Protein AF-0000000078657684 (afdb_homodimer)

Foldseek 3Di:
DDFAAPDDAPDPVLVLVQALFAEQLLLLQLLDADDDDVRGDPSLVVVLVQSLVCVVVVDHDCPPPDDPVNVVFVVVLVVQVVVCCVVVVWDWGATRWFDALRYIYGFRTDTPPAETEDEGEDDPVVVVVCVVVLDDDPSCVSSQLVVCLRSVHFKYWYWYDDPPDDIRTDMDGHDPVSSVVSSVSSVVSVVVSVVVSCVVVVNPD/DDFAAPDDAPDPVLVLVQALFAEQLLLLQLLDADDDVVRGHPSLVVVLVQSLVCVVPVDHPDPDDDDPVNVVWVVVLVVQVVVCCVVVVWDWGATRWFDALRHIYGFRTDTPPAETEDEGEDDPVVVVVCVVVLDDDPSCVSSQLVVCLRSVHFKYWYWYDDPPDDIRTDMDGHDPVSNVVSSVSSVVSVVVSVVVSCVVVVNPD

Structure (mmCIF, N/CA/C/O backbone):
data_AF-0000000078657684-model_v1
#
loop_
_entity.id
_entity.type
_entity.pdbx_description
1 polymer Exonuclease
#
loop_
_atom_site.group_PDB
_atom_site.id
_atom_site.type_symbol
_atom_site.label_atom_id
_atom_site.label_alt_id
_atom_site.label_comp_id
_atom_site.label_asym_id
_atom_site.label_entity_id
_atom_site.label_seq_id
_atom_site.pdbx_PDB_ins_code
_atom_site.Cartn_x
_atom_site.Cartn_y
_atom_site.Cartn_z
_atom_site.occupancy
_atom_site.B_iso_or_equiv
_atom_site.auth_seq_id
_atom_site.auth_comp_id
_atom_site.auth_asym_id
_atom_site.auth_atom_id
_atom_site.pdbx_PDB_model_num
ATOM 1 N N . MET A 1 1 ? 16.484 -24.578 -14.234 1 95.88 1 MET A N 1
ATOM 2 C CA . MET A 1 1 ? 15.266 -24.828 -13.461 1 95.88 1 MET A CA 1
ATOM 3 C C . MET A 1 1 ? 15.594 -25.516 -12.141 1 95.88 1 MET A C 1
ATOM 5 O O . MET A 1 1 ? 16.375 -26.469 -12.117 1 95.88 1 MET A O 1
ATOM 9 N N . GLN A 1 2 ? 15.094 -24.953 -10.969 1 97 2 GLN A N 1
ATOM 10 C CA . GLN A 1 2 ? 15.281 -25.531 -9.641 1 97 2 GLN A CA 1
ATOM 11 C C . GLN A 1 2 ? 13.945 -25.891 -9 1 97 2 GLN A C 1
ATOM 13 O O . GLN A 1 2 ? 13.047 -25.047 -8.922 1 97 2 GLN A O 1
ATOM 18 N N . ILE A 1 3 ? 13.852 -27.172 -8.602 1 97.25 3 ILE A N 1
ATOM 19 C CA . ILE A 1 3 ? 12.664 -27.609 -7.859 1 97.25 3 ILE A CA 1
ATOM 20 C C . ILE A 1 3 ? 13.031 -27.828 -6.395 1 97.25 3 ILE A C 1
ATOM 22 O O . ILE A 1 3 ? 13.797 -28.75 -6.07 1 97.25 3 ILE A O 1
ATOM 26 N N . ILE A 1 4 ? 12.492 -27.078 -5.578 1 97.5 4 ILE A N 1
ATOM 27 C CA . ILE A 1 4 ? 12.812 -27.156 -4.156 1 97.5 4 ILE A CA 1
ATOM 28 C C . ILE A 1 4 ? 11.742 -27.984 -3.439 1 97.5 4 ILE A C 1
ATOM 30 O O . ILE A 1 4 ? 10.586 -27.578 -3.35 1 97.5 4 ILE A O 1
ATOM 34 N N . THR A 1 5 ? 12.172 -29.125 -2.881 1 95.25 5 THR A N 1
ATOM 35 C CA . THR A 1 5 ? 11.211 -30.062 -2.336 1 95.25 5 THR A CA 1
ATOM 36 C C . THR A 1 5 ? 11.32 -30.141 -0.816 1 95.25 5 THR A C 1
ATOM 38 O O . THR A 1 5 ? 10.438 -30.672 -0.149 1 95.25 5 THR A O 1
ATOM 41 N N . ASP A 1 6 ? 12.328 -29.625 -0.26 1 95.38 6 ASP A N 1
ATOM 42 C CA . ASP A 1 6 ? 12.586 -29.781 1.169 1 95.38 6 ASP A CA 1
ATOM 43 C C . ASP A 1 6 ? 12.047 -28.594 1.959 1 95.38 6 ASP A C 1
ATOM 45 O O . ASP A 1 6 ? 12.336 -28.453 3.148 1 95.38 6 ASP A O 1
ATOM 49 N N . ILE A 1 7 ? 11.383 -27.75 1.347 1 96.06 7 ILE A N 1
ATOM 50 C CA . ILE A 1 7 ? 10.781 -26.594 1.978 1 96.06 7 ILE A CA 1
ATOM 51 C C . ILE A 1 7 ? 9.258 -26.641 1.826 1 96.06 7 ILE A C 1
ATOM 53 O O . ILE A 1 7 ? 8.75 -26.906 0.734 1 96.06 7 ILE A O 1
ATOM 57 N N . THR A 1 8 ? 8.602 -26.422 2.967 1 95.25 8 THR A N 1
ATOM 58 C CA . THR A 1 8 ? 7.148 -26.469 2.971 1 95.25 8 THR A CA 1
ATOM 59 C C . THR A 1 8 ? 6.566 -25.094 2.662 1 95.25 8 THR A C 1
ATOM 61 O O . THR A 1 8 ? 7.039 -24.078 3.188 1 95.25 8 THR A O 1
ATOM 64 N N . GLN A 1 9 ? 5.566 -25.062 1.78 1 94.56 9 GLN A N 1
ATOM 65 C CA . GLN A 1 9 ? 4.914 -23.797 1.472 1 94.56 9 GLN A CA 1
ATOM 66 C C . GLN A 1 9 ? 4.312 -23.172 2.725 1 94.56 9 GLN A C 1
ATOM 68 O O . GLN A 1 9 ? 3.713 -23.859 3.549 1 94.56 9 GLN A O 1
ATOM 73 N N . GLY A 1 10 ? 4.457 -21.875 2.83 1 91.06 10 GLY A N 1
ATOM 74 C CA . GLY A 1 10 ? 3.93 -21.156 3.977 1 91.06 10 GLY A CA 1
ATOM 75 C C . GLY A 1 10 ? 4.969 -20.906 5.055 1 91.06 10 GLY A C 1
ATOM 76 O O . GLY A 1 10 ? 4.75 -20.094 5.957 1 91.06 10 GLY A O 1
ATOM 77 N N . THR A 1 11 ? 6.082 -21.578 5.016 1 93.44 11 THR A N 1
ATOM 78 C CA . THR A 1 11 ? 7.148 -21.391 5.996 1 93.44 11 THR A CA 1
ATOM 79 C C . THR A 1 11 ? 7.953 -20.125 5.68 1 93.44 11 THR A C 1
ATOM 81 O O . THR A 1 11 ? 7.891 -19.609 4.562 1 93.44 11 THR A O 1
ATOM 84 N N . PRO A 1 12 ? 8.688 -19.641 6.664 1 92.56 12 PRO A N 1
ATOM 85 C CA . PRO A 1 12 ? 9.555 -18.484 6.41 1 92.56 12 PRO A CA 1
ATOM 86 C C . PRO A 1 12 ? 10.578 -18.75 5.309 1 92.56 12 PRO A C 1
ATOM 88 O O . PRO A 1 12 ? 10.898 -17.844 4.531 1 92.56 12 PRO A O 1
ATOM 91 N N . GLU A 1 13 ? 11.117 -20 5.285 1 95.56 13 GLU A N 1
ATOM 92 C CA . GLU A 1 13 ? 12.086 -20.359 4.246 1 95.56 13 GLU A CA 1
ATOM 93 C C . GLU A 1 13 ? 11.461 -20.25 2.857 1 95.56 13 GLU A C 1
ATOM 95 O O . GLU A 1 13 ? 12.109 -19.812 1.909 1 95.56 13 GLU A O 1
ATOM 100 N N . TRP A 1 14 ? 10.227 -20.641 2.746 1 96.38 14 TRP A N 1
ATOM 101 C CA . TRP A 1 14 ? 9.5 -20.562 1.486 1 96.38 14 TRP A CA 1
ATOM 102 C C . TRP A 1 14 ? 9.266 -19.125 1.077 1 96.38 14 TRP A C 1
ATOM 104 O O . TRP A 1 14 ? 9.469 -18.75 -0.083 1 96.38 14 TRP A O 1
ATOM 114 N N . LEU A 1 15 ? 8.891 -18.375 2.043 1 94.44 15 LEU A N 1
ATOM 115 C CA . LEU A 1 15 ? 8.648 -16.953 1.792 1 94.44 15 LEU A CA 1
ATOM 116 C C . LEU A 1 15 ? 9.93 -16.266 1.327 1 94.44 15 LEU A C 1
ATOM 118 O O . LEU A 1 15 ? 9.883 -15.398 0.453 1 94.44 15 LEU A O 1
ATOM 122 N N . ALA A 1 16 ? 11.008 -16.656 1.875 1 95 16 ALA A N 1
ATOM 123 C CA . ALA A 1 16 ? 12.297 -16.078 1.524 1 95 16 ALA A CA 1
ATOM 124 C C . ALA A 1 16 ? 12.656 -16.375 0.072 1 95 16 ALA A C 1
ATOM 126 O O . ALA A 1 16 ? 13.25 -15.531 -0.611 1 95 16 ALA A O 1
ATOM 127 N N . LEU A 1 17 ? 12.297 -17.5 -0.417 1 96.38 17 LEU A N 1
ATOM 128 C CA . LEU A 1 17 ? 12.594 -17.906 -1.785 1 96.38 17 LEU A CA 1
ATOM 129 C C . LEU A 1 17 ? 11.789 -17.078 -2.787 1 96.38 17 LEU A C 1
ATOM 131 O O . LEU A 1 17 ? 12.172 -16.969 -3.953 1 96.38 17 LEU A O 1
ATOM 135 N N . ARG A 1 18 ? 10.734 -16.531 -2.299 1 96.94 18 ARG A N 1
ATOM 136 C CA . ARG A 1 18 ? 9.805 -15.797 -3.156 1 96.94 18 ARG A CA 1
ATOM 137 C C . ARG A 1 18 ? 10.094 -14.297 -3.111 1 96.94 18 ARG A C 1
ATOM 139 O O . ARG A 1 18 ? 9.539 -13.531 -3.902 1 96.94 18 ARG A O 1
ATOM 146 N N . LEU A 1 19 ? 10.93 -13.898 -2.268 1 96.19 19 LEU A N 1
ATOM 147 C CA . LEU A 1 19 ? 11.164 -12.492 -1.973 1 96.19 19 LEU A CA 1
ATOM 148 C C . LEU A 1 19 ? 11.766 -11.781 -3.178 1 96.19 19 LEU A C 1
ATOM 150 O O . LEU A 1 19 ? 12.805 -12.195 -3.701 1 96.19 19 LEU A O 1
ATOM 154 N N . GLY A 1 20 ? 11.055 -10.719 -3.654 1 97.38 20 GLY A N 1
ATOM 155 C CA . GLY A 1 20 ? 11.625 -9.812 -4.641 1 97.38 20 GLY A CA 1
ATOM 156 C C . GLY A 1 20 ? 11.57 -10.359 -6.055 1 97.38 20 GLY A C 1
ATOM 157 O O . GLY A 1 20 ? 12.148 -9.773 -6.973 1 97.38 20 GLY A O 1
ATOM 158 N N . ILE A 1 21 ? 10.93 -11.523 -6.191 1 98.31 21 ILE A N 1
ATOM 159 C CA . ILE A 1 21 ? 10.828 -12.07 -7.539 1 98.31 21 ILE A CA 1
ATOM 160 C C . ILE A 1 21 ? 9.359 -12.234 -7.918 1 98.31 21 ILE A C 1
ATOM 162 O O . ILE A 1 21 ? 8.5 -12.398 -7.047 1 98.31 21 ILE A O 1
ATOM 166 N N . VAL A 1 22 ? 9.117 -12.18 -9.203 1 98.69 22 VAL A N 1
ATOM 167 C CA . VAL A 1 22 ? 7.77 -12.406 -9.703 1 98.69 22 VAL A CA 1
ATOM 168 C C . VAL A 1 22 ? 7.359 -13.859 -9.445 1 98.69 22 VAL A C 1
ATOM 170 O O . VAL A 1 22 ? 8.156 -14.781 -9.648 1 98.69 22 VAL A O 1
ATOM 173 N N . THR A 1 23 ? 6.184 -14.047 -8.953 1 98.56 23 THR A N 1
ATOM 174 C CA . THR A 1 23 ? 5.629 -15.383 -8.805 1 98.56 23 THR A CA 1
ATOM 175 C C . THR A 1 23 ? 4.418 -15.578 -9.711 1 98.56 23 THR A C 1
ATOM 177 O O . THR A 1 23 ? 3.744 -14.602 -10.07 1 98.56 23 THR A O 1
ATOM 180 N N . CYS A 1 24 ? 4.125 -16.797 -10.023 1 98.69 24 CYS A N 1
ATOM 181 C CA . CYS A 1 24 ? 3.084 -17.094 -11 1 98.69 24 CYS A CA 1
ATOM 182 C C . CYS A 1 24 ? 1.723 -16.625 -10.508 1 98.69 24 CYS A C 1
ATOM 184 O O . CYS A 1 24 ? 0.868 -16.234 -11.305 1 98.69 24 CYS A O 1
ATOM 186 N N . SER A 1 25 ? 1.506 -16.656 -9.18 1 97.69 25 SER A N 1
ATOM 187 C CA . SER A 1 25 ? 0.224 -16.234 -8.617 1 97.69 25 SER A CA 1
ATOM 188 C C . SER A 1 25 ? -0.059 -14.773 -8.922 1 97.69 25 SER A C 1
ATOM 190 O O . SER A 1 25 ? -1.199 -14.32 -8.805 1 97.69 25 SER A O 1
ATOM 192 N N . GLU A 1 26 ? 0.969 -14 -9.383 1 97.88 26 GLU A N 1
ATOM 193 C CA . GLU A 1 26 ? 0.803 -12.57 -9.617 1 97.88 26 GLU A CA 1
ATOM 194 C C . GLU A 1 26 ? 0.85 -12.242 -11.109 1 97.88 26 GLU A C 1
ATOM 196 O O . GLU A 1 26 ? 0.815 -11.078 -11.5 1 97.88 26 GLU A O 1
ATOM 201 N N . LEU A 1 27 ? 0.908 -13.227 -11.953 1 98.69 27 LEU A N 1
ATOM 202 C CA . LEU A 1 27 ? 1.103 -12.992 -13.375 1 98.69 27 LEU A CA 1
ATOM 203 C C . LEU A 1 27 ? -0.128 -12.328 -13.992 1 98.69 27 LEU A C 1
ATOM 205 O O . LEU A 1 27 ? -0.022 -11.625 -15 1 98.69 27 LEU A O 1
ATOM 209 N N . ALA A 1 28 ? -1.322 -12.547 -13.367 1 98 28 ALA A N 1
ATOM 210 C CA . ALA A 1 28 ? -2.545 -11.969 -13.914 1 98 28 ALA A CA 1
ATOM 211 C C . ALA A 1 28 ? -2.422 -10.453 -14.047 1 98 28 ALA A C 1
ATOM 213 O O . ALA A 1 28 ? -2.826 -9.875 -15.055 1 98 28 ALA A O 1
ATOM 214 N N . CYS A 1 29 ? -1.806 -9.773 -13.117 1 97 29 CYS A N 1
ATOM 215 C CA . CYS A 1 29 ? -1.732 -8.32 -13.156 1 97 29 CYS A CA 1
ATOM 216 C C . CYS A 1 29 ? -0.737 -7.848 -14.203 1 97 29 CYS A C 1
ATOM 218 O O . CYS A 1 29 ? -0.841 -6.727 -14.711 1 97 29 CYS A O 1
ATOM 220 N N . LEU A 1 30 ? 0.219 -8.688 -14.602 1 97.94 30 LEU A N 1
ATOM 221 C CA . LEU A 1 30 ? 1.174 -8.328 -15.648 1 97.94 30 LEU A CA 1
ATOM 222 C C . LEU A 1 30 ? 0.538 -8.445 -17.031 1 97.94 30 LEU A C 1
ATOM 224 O O . LEU A 1 30 ? 1.044 -7.883 -18 1 97.94 30 LEU A O 1
ATOM 228 N N . MET A 1 31 ? -0.541 -9.188 -17.047 1 97.06 31 MET A N 1
ATOM 229 C CA . MET A 1 31 ? -1.145 -9.477 -18.344 1 97.06 31 MET A CA 1
ATOM 230 C C . MET A 1 31 ? -2.219 -8.445 -18.688 1 97.06 31 MET A C 1
ATOM 232 O O . MET A 1 31 ? -2.697 -8.398 -19.828 1 97.06 31 MET A O 1
ATOM 236 N N . VAL A 1 32 ? -2.564 -7.664 -17.766 1 95.38 32 VAL A N 1
ATOM 237 C CA . VAL A 1 32 ? -3.578 -6.641 -18 1 95.38 32 VAL A CA 1
ATOM 238 C C . VAL A 1 32 ? -2.969 -5.48 -18.781 1 95.38 32 VAL A C 1
ATOM 240 O O . VAL A 1 32 ? -1.9 -4.977 -18.438 1 95.38 32 VAL A O 1
ATOM 243 N N . ASN A 1 33 ? -3.672 -5.141 -19.875 1 93.94 33 ASN A N 1
ATOM 244 C CA . ASN A 1 33 ? -3.232 -3.975 -20.641 1 93.94 33 ASN A CA 1
ATOM 245 C C . ASN A 1 33 ? -3.729 -2.676 -20 1 93.94 33 ASN A C 1
ATOM 247 O O . ASN A 1 33 ? -4.91 -2.549 -19.688 1 93.94 33 ASN A O 1
ATOM 251 N N . GLY A 1 34 ? -2.807 -1.812 -19.797 1 93.81 34 GLY A N 1
ATOM 252 C CA . GLY A 1 34 ? -3.137 -0.513 -19.234 1 93.81 34 GLY A CA 1
ATOM 253 C C . GLY A 1 34 ? -2.49 0.642 -19.969 1 93.81 34 GLY A C 1
ATOM 254 O O . GLY A 1 34 ? -2.023 0.478 -21.094 1 93.81 34 GLY A O 1
ATOM 255 N N . LYS A 1 35 ? -2.604 1.796 -19.359 1 92.06 35 LYS A N 1
ATOM 256 C CA . LYS A 1 35 ? -2.117 3.02 -19.984 1 92.06 35 LYS A CA 1
ATOM 257 C C . LYS A 1 35 ? -0.724 3.381 -19.484 1 92.06 35 LYS A C 1
ATOM 259 O O . LYS A 1 35 ? -0.131 4.367 -19.938 1 92.06 35 LYS A O 1
ATOM 264 N N . GLY A 1 36 ? -0.135 2.59 -18.672 1 91.19 36 GLY A N 1
ATOM 265 C CA . GLY A 1 36 ? 1.169 2.891 -18.109 1 91.19 36 GLY A CA 1
ATOM 266 C C . GLY A 1 36 ? 2.32 2.506 -19.016 1 91.19 36 GLY A C 1
ATOM 267 O O . GLY A 1 36 ? 2.104 2.066 -20.156 1 91.19 36 GLY A O 1
ATOM 268 N N . GLU A 1 37 ? 3.521 2.781 -18.5 1 92.56 37 GLU A N 1
ATOM 269 C CA . GLU A 1 37 ? 4.742 2.441 -19.234 1 92.56 37 GLU A CA 1
ATOM 270 C C . GLU A 1 37 ? 4.691 1.006 -19.75 1 92.56 37 GLU A C 1
ATOM 272 O O . GLU A 1 37 ? 4.297 0.091 -19.016 1 92.56 37 GLU A O 1
ATOM 277 N N . ALA A 1 38 ? 5.023 0.808 -21.047 1 95.5 38 ALA A N 1
ATOM 278 C CA . ALA A 1 38 ? 5.078 -0.475 -21.75 1 95.5 38 ALA A CA 1
ATOM 279 C C . ALA A 1 38 ? 3.715 -1.158 -21.75 1 95.5 38 ALA A C 1
ATOM 281 O O . ALA A 1 38 ? 3.623 -2.375 -21.922 1 95.5 38 ALA A O 1
ATOM 282 N N . GLY A 1 39 ? 2.66 -0.412 -21.406 1 96.5 39 GLY A N 1
ATOM 283 C CA . GLY A 1 39 ? 1.296 -0.908 -21.5 1 96.5 39 GLY A CA 1
ATOM 284 C C . GLY A 1 39 ? 0.84 -1.619 -20.234 1 96.5 39 GLY A C 1
ATOM 285 O O . GLY A 1 39 ? -0.162 -2.338 -20.25 1 96.5 39 GLY A O 1
ATOM 286 N N . PHE A 1 40 ? 1.551 -1.495 -19.172 1 97.31 40 PHE A N 1
ATOM 287 C CA . PHE A 1 40 ? 1.166 -2.107 -17.906 1 97.31 40 PHE A CA 1
ATOM 288 C C . PHE A 1 40 ? 0.095 -1.278 -17.203 1 97.31 40 PHE A C 1
ATOM 290 O O . PHE A 1 40 ? 0.018 -0.063 -17.391 1 97.31 40 PHE A O 1
ATOM 297 N N . GLY A 1 41 ? -0.709 -1.996 -16.422 1 95.81 41 GLY A N 1
ATOM 298 C CA . GLY A 1 41 ? -1.724 -1.333 -15.617 1 95.81 41 GLY A CA 1
ATOM 299 C C . GLY A 1 41 ? -1.231 -0.951 -14.234 1 95.81 41 GLY A C 1
ATOM 300 O O . GLY A 1 41 ? -0.095 -1.255 -13.867 1 95.81 41 GLY A O 1
ATOM 301 N N . VAL A 1 42 ? -2.113 -0.316 -13.414 1 95.44 42 VAL A N 1
ATOM 302 C CA . VAL A 1 42 ? -1.787 0.22 -12.094 1 95.44 42 VAL A CA 1
ATOM 303 C C . VAL A 1 42 ? -1.385 -0.917 -11.164 1 95.44 42 VAL A C 1
ATOM 305 O O . VAL A 1 42 ? -0.456 -0.773 -10.359 1 95.44 42 VAL A O 1
ATOM 308 N N . GLU A 1 43 ? -1.999 -2.031 -11.266 1 96.69 43 GLU A N 1
ATOM 309 C CA . GLU A 1 43 ? -1.728 -3.156 -10.375 1 96.69 43 GLU A CA 1
ATOM 310 C C . GLU A 1 43 ? -0.33 -3.723 -10.609 1 96.69 43 GLU A C 1
ATOM 312 O O . GLU A 1 43 ? 0.335 -4.16 -9.672 1 96.69 43 GLU A O 1
ATOM 317 N N . ALA A 1 44 ? 0.062 -3.725 -11.82 1 97.94 44 ALA A N 1
ATOM 318 C CA . ALA A 1 44 ? 1.413 -4.184 -12.133 1 97.94 44 ALA A CA 1
ATOM 319 C C . ALA A 1 44 ? 2.461 -3.283 -11.484 1 97.94 44 ALA A C 1
ATOM 321 O O . ALA A 1 44 ? 3.461 -3.771 -10.953 1 97.94 44 ALA A O 1
ATOM 322 N N . PHE A 1 45 ? 2.242 -2.045 -11.516 1 97.31 45 PHE A N 1
ATOM 323 C CA . PHE A 1 45 ? 3.191 -1.122 -10.906 1 97.31 45 PHE A CA 1
ATOM 324 C C . PHE A 1 45 ? 3.168 -1.245 -9.391 1 97.31 45 PHE A C 1
ATOM 326 O O . PHE A 1 45 ? 4.211 -1.153 -8.734 1 97.31 45 PHE A O 1
ATOM 333 N N . THR A 1 46 ? 1.977 -1.356 -8.867 1 96.44 46 THR A N 1
ATOM 334 C CA . THR A 1 46 ? 1.885 -1.605 -7.434 1 96.44 46 THR A CA 1
ATOM 335 C C . THR A 1 46 ? 2.703 -2.834 -7.043 1 96.44 46 THR A C 1
ATOM 337 O O . THR A 1 46 ? 3.451 -2.803 -6.062 1 96.44 46 THR A O 1
ATOM 340 N N . TYR A 1 47 ? 2.547 -3.898 -7.797 1 97.31 47 TYR A N 1
ATOM 341 C CA . TYR A 1 47 ? 3.314 -5.117 -7.566 1 97.31 47 TYR A CA 1
ATOM 342 C C . TYR A 1 47 ? 4.809 -4.863 -7.73 1 97.31 47 TYR A C 1
ATOM 344 O O . TYR A 1 47 ? 5.617 -5.34 -6.93 1 97.31 47 TYR A O 1
ATOM 352 N N . MET A 1 48 ? 5.184 -4.078 -8.68 1 98.19 48 MET A N 1
ATOM 353 C CA . MET A 1 48 ? 6.578 -3.732 -8.945 1 98.19 48 MET A CA 1
ATOM 354 C C . MET A 1 48 ? 7.203 -3.031 -7.746 1 98.19 48 MET A C 1
ATOM 356 O O . MET A 1 48 ? 8.305 -3.387 -7.316 1 98.19 48 MET A O 1
ATOM 360 N N . HIS A 1 49 ? 6.5 -2.09 -7.254 1 97.62 49 HIS A N 1
ATOM 361 C CA . HIS A 1 49 ? 7.02 -1.34 -6.117 1 97.62 49 HIS A CA 1
ATOM 362 C C . HIS A 1 49 ? 7.121 -2.223 -4.875 1 97.62 49 HIS A C 1
ATOM 364 O O . HIS A 1 49 ? 8.031 -2.049 -4.059 1 97.62 49 HIS A O 1
ATOM 370 N N . THR A 1 50 ? 6.219 -3.102 -4.723 1 97.25 50 THR A N 1
ATOM 371 C CA . THR A 1 50 ? 6.301 -4.086 -3.65 1 97.25 50 THR A CA 1
ATOM 372 C C . THR A 1 50 ? 7.59 -4.895 -3.754 1 97.25 50 THR A C 1
ATOM 374 O O . THR A 1 50 ? 8.328 -5.023 -2.775 1 97.25 50 THR A O 1
ATOM 377 N N . LEU A 1 51 ? 7.855 -5.375 -4.922 1 98.12 51 LEU A N 1
ATOM 378 C CA . LEU A 1 51 ? 9.039 -6.195 -5.129 1 98.12 51 LEU A CA 1
ATOM 379 C C . LEU A 1 51 ? 10.312 -5.379 -4.914 1 98.12 51 LEU A C 1
ATOM 381 O O . LEU A 1 51 ? 11.281 -5.875 -4.336 1 98.12 51 LEU A O 1
ATOM 385 N N . ILE A 1 52 ? 10.328 -4.145 -5.367 1 97.88 52 ILE A N 1
ATOM 386 C CA . ILE A 1 52 ? 11.484 -3.277 -5.164 1 97.88 52 ILE A CA 1
ATOM 387 C C . ILE A 1 52 ? 11.727 -3.086 -3.672 1 97.88 52 ILE A C 1
ATOM 389 O O . ILE A 1 52 ? 12.859 -3.199 -3.203 1 97.88 52 ILE A O 1
ATOM 393 N N . GLY A 1 53 ? 10.648 -2.768 -2.973 1 96.62 53 GLY A N 1
ATOM 394 C CA . GLY A 1 53 ? 10.773 -2.656 -1.527 1 96.62 53 GLY A CA 1
ATOM 395 C C . GLY A 1 53 ? 11.344 -3.902 -0.88 1 96.62 53 GLY A C 1
ATOM 396 O O . GLY A 1 53 ? 12.211 -3.809 -0.005 1 96.62 53 GLY A O 1
ATOM 397 N N . GLU A 1 54 ? 10.906 -5.039 -1.299 1 96.69 54 GLU A N 1
ATOM 398 C CA . GLU A 1 54 ? 11.406 -6.309 -0.779 1 96.69 54 GLU A CA 1
ATOM 399 C C . GLU A 1 54 ? 12.891 -6.48 -1.078 1 96.69 54 GLU A C 1
ATOM 401 O O . GLU A 1 54 ? 13.656 -6.922 -0.218 1 96.69 54 GLU A O 1
ATOM 406 N N . ARG A 1 55 ? 13.227 -6.168 -2.297 1 97 55 ARG A N 1
ATOM 407 C CA . ARG A 1 55 ? 14.617 -6.332 -2.703 1 97 55 ARG A CA 1
ATOM 408 C C . ARG A 1 55 ? 15.539 -5.434 -1.879 1 97 55 ARG A C 1
ATOM 410 O O . ARG A 1 55 ? 16.625 -5.855 -1.469 1 97 55 ARG A O 1
ATOM 417 N N . ILE A 1 56 ? 15.109 -4.281 -1.612 1 96 56 ILE A N 1
ATOM 418 C CA . ILE A 1 56 ? 15.961 -3.299 -0.944 1 96 56 ILE A CA 1
ATOM 419 C C . ILE A 1 56 ? 16.016 -3.605 0.551 1 96 56 ILE A C 1
ATOM 421 O O . ILE A 1 56 ? 17.094 -3.537 1.16 1 96 56 ILE A O 1
ATOM 425 N N . THR A 1 57 ? 14.93 -3.979 1.157 1 94.88 57 THR A N 1
ATOM 426 C CA . THR A 1 57 ? 14.867 -4.152 2.605 1 94.88 57 THR A CA 1
ATOM 427 C C . THR A 1 57 ? 15.234 -5.582 2.994 1 94.88 57 THR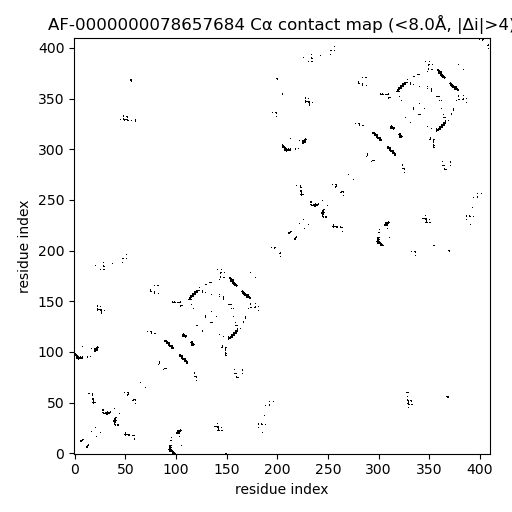 A C 1
ATOM 429 O O . THR A 1 57 ? 15.586 -5.848 4.145 1 94.88 57 THR A O 1
ATOM 432 N N . GLY A 1 58 ? 14.992 -6.5 2.07 1 93.81 58 GLY A N 1
ATOM 433 C CA . GLY A 1 58 ? 15.172 -7.91 2.377 1 93.81 58 GLY A CA 1
ATOM 434 C C . GLY A 1 58 ? 14.031 -8.492 3.199 1 93.81 58 GLY A C 1
ATOM 435 O O . GLY A 1 58 ? 14.188 -9.547 3.818 1 93.81 58 GLY A O 1
ATOM 436 N N . GLU A 1 59 ? 12.977 -7.723 3.252 1 90.75 59 GLU A N 1
ATOM 437 C CA . GLU A 1 59 ? 11.828 -8.156 4.051 1 90.75 59 GLU A CA 1
ATOM 438 C C . GLU A 1 59 ? 10.555 -8.203 3.213 1 90.75 59 GLU A C 1
ATOM 440 O O . GLU A 1 59 ? 10.336 -7.348 2.354 1 90.75 59 GLU A O 1
ATOM 445 N N . ALA A 1 60 ? 9.758 -9.172 3.582 1 86.94 60 ALA A N 1
ATOM 446 C CA . ALA A 1 60 ? 8.484 -9.312 2.871 1 86.94 60 ALA A CA 1
ATOM 447 C C . ALA A 1 60 ? 7.531 -8.18 3.23 1 86.94 60 ALA A C 1
ATOM 449 O O . ALA A 1 60 ? 7.504 -7.719 4.375 1 86.94 60 ALA A O 1
ATOM 450 N N . ALA A 1 61 ? 6.809 -7.57 2.203 1 73.88 61 ALA A N 1
ATOM 451 C CA . ALA A 1 61 ? 5.855 -6.484 2.414 1 73.88 61 ALA A CA 1
ATOM 452 C C . ALA A 1 61 ? 4.734 -6.914 3.357 1 73.88 61 ALA A C 1
ATOM 454 O O . ALA A 1 61 ? 4.336 -6.156 4.246 1 73.88 61 ALA A O 1
ATOM 455 N N . ASP A 1 62 ? 3.961 -7.84 2.902 1 62.91 62 ASP A N 1
ATOM 456 C CA . ASP A 1 62 ? 2.768 -8.242 3.643 1 62.91 62 ASP A CA 1
ATOM 457 C C . ASP A 1 62 ? 3.123 -9.195 4.781 1 62.91 62 ASP A C 1
ATOM 459 O O . ASP A 1 62 ? 3.771 -10.219 4.559 1 62.91 62 ASP A O 1
ATOM 463 N N . THR A 1 63 ? 3.506 -8.523 5.93 1 53.09 63 THR A N 1
ATOM 464 C CA . THR A 1 63 ? 3.568 -9.516 6.996 1 53.09 63 THR A CA 1
ATOM 465 C C . THR A 1 63 ? 2.215 -10.195 7.18 1 53.09 63 THR A C 1
ATOM 467 O O . THR A 1 63 ? 1.318 -9.641 7.82 1 53.09 63 THR A O 1
ATOM 470 N N . PHE A 1 64 ? 1.835 -10.625 6.082 1 48.09 64 PHE A N 1
ATOM 471 C CA . PHE A 1 64 ? 0.562 -11.336 6.156 1 48.09 64 PHE A CA 1
ATOM 472 C C . PHE A 1 64 ? 0.468 -12.148 7.441 1 48.09 64 PHE A C 1
ATOM 474 O O . PHE A 1 64 ? 1.29 -13.039 7.68 1 48.09 64 PHE A O 1
ATOM 481 N N . LYS A 1 65 ? -0.15 -11.523 8.438 1 52 65 LYS A N 1
ATOM 482 C CA . LYS A 1 65 ? -0.501 -12.414 9.539 1 52 65 LYS A CA 1
ATOM 483 C C . LYS A 1 65 ? -1.665 -13.328 9.172 1 52 65 LYS A C 1
ATOM 485 O O . LYS A 1 65 ? -2.639 -12.883 8.555 1 52 65 LYS A O 1
ATOM 490 N N . GLY A 1 66 ? -1.358 -14.578 8.789 1 53.12 66 GLY A N 1
ATOM 491 C CA . GLY A 1 66 ? -2.361 -15.617 8.609 1 53.12 66 GLY A CA 1
ATOM 492 C C . GLY A 1 66 ? -3.635 -15.359 9.391 1 53.12 66 GLY A C 1
ATOM 493 O O . GLY A 1 66 ? -3.588 -14.859 10.516 1 53.12 66 GLY A O 1
ATOM 494 N N . ASN A 1 67 ? -4.816 -15.023 8.641 1 62.5 67 ASN A N 1
ATOM 495 C CA . ASN A 1 67 ? -6.105 -14.992 9.328 1 62.5 67 ASN A CA 1
ATOM 496 C C . ASN A 1 67 ? -6.875 -16.297 9.141 1 62.5 67 ASN A C 1
ATOM 498 O O . ASN A 1 67 ? -6.355 -17.25 8.562 1 62.5 67 ASN A O 1
ATOM 502 N N . ARG A 1 68 ? -7.91 -16.422 9.836 1 55.97 68 ARG A N 1
ATOM 503 C CA . ARG A 1 68 ? -8.781 -17.594 9.82 1 55.97 68 ARG A CA 1
ATOM 504 C C . ARG A 1 68 ? -9.102 -18.016 8.391 1 55.97 68 ARG A C 1
ATOM 506 O O . ARG A 1 68 ? -9.227 -19.203 8.102 1 55.97 68 ARG A O 1
ATOM 513 N N . HIS A 1 69 ? -9.203 -17.156 7.477 1 66.56 69 HIS A N 1
ATOM 514 C CA . HIS A 1 69 ? -9.531 -17.453 6.086 1 66.56 69 HIS A CA 1
ATOM 515 C C . HIS A 1 69 ? -8.398 -18.203 5.398 1 66.56 69 HIS A C 1
ATOM 517 O O . HIS A 1 69 ? -8.648 -19.141 4.629 1 66.56 69 HIS A O 1
ATOM 523 N N . THR A 1 70 ? -7.246 -17.875 5.852 1 67.69 70 THR A N 1
ATOM 524 C CA . THR A 1 70 ? -6.098 -18.547 5.254 1 67.69 70 THR A CA 1
ATOM 525 C C . THR A 1 70 ? -5.961 -19.969 5.785 1 67.69 70 THR A C 1
ATOM 527 O O . THR A 1 70 ? -5.629 -20.891 5.035 1 67.69 70 THR A O 1
ATOM 530 N N . GLU A 1 71 ? -6.328 -20.125 6.938 1 71.94 71 GLU A N 1
ATOM 531 C CA . GLU A 1 71 ? -6.254 -21.453 7.543 1 71.94 71 GLU A CA 1
ATOM 532 C C . GLU A 1 71 ? -7.305 -22.375 6.949 1 71.94 71 GLU A C 1
ATOM 534 O O . GLU A 1 71 ? -7.008 -23.531 6.625 1 71.94 71 GLU A O 1
ATOM 539 N N . ARG A 1 72 ? -8.508 -21.938 6.883 1 76.56 72 ARG A N 1
ATOM 540 C CA . ARG A 1 72 ? -9.57 -22.719 6.258 1 76.56 72 ARG A CA 1
ATOM 541 C C . ARG A 1 72 ? -9.203 -23.109 4.828 1 76.56 72 ARG A C 1
ATOM 543 O O . ARG A 1 72 ? -9.461 -24.219 4.395 1 76.56 72 ARG A O 1
ATOM 550 N N . GLY A 1 73 ? -8.586 -22.219 4.211 1 80.69 73 GLY A N 1
ATOM 551 C CA . GLY A 1 73 ? -8.164 -22.469 2.844 1 80.69 73 GLY A CA 1
ATOM 552 C C . GLY A 1 73 ? -7.168 -23.609 2.73 1 80.69 73 GLY A C 1
ATOM 553 O O . GLY A 1 73 ? -7.277 -24.453 1.839 1 80.69 73 GLY A O 1
ATOM 554 N N . HIS A 1 74 ? -6.34 -23.703 3.664 1 83.38 74 HIS A N 1
ATOM 555 C CA . HIS A 1 74 ? -5.312 -24.734 3.645 1 83.38 74 HIS A CA 1
ATOM 556 C C . HIS A 1 74 ? -5.91 -26.109 3.924 1 83.38 74 HIS A C 1
ATOM 558 O O . HIS A 1 74 ? -5.555 -27.094 3.266 1 83.38 74 HIS A O 1
ATOM 564 N N . GLU A 1 75 ? -6.781 -26.125 4.828 1 89.38 75 GLU A N 1
ATOM 565 C CA . GLU A 1 75 ? -7.43 -27.406 5.156 1 89.38 75 GLU A CA 1
ATOM 566 C C . GLU A 1 75 ? -8.25 -27.922 3.984 1 89.38 75 GLU A C 1
ATOM 568 O O . GLU A 1 75 ? -8.195 -29.109 3.662 1 89.38 75 GLU A O 1
ATOM 573 N N . LEU A 1 76 ? -8.992 -27.125 3.43 1 94.19 76 LEU A N 1
ATOM 574 C CA . LEU A 1 76 ? -9.852 -27.531 2.32 1 94.19 76 LEU A CA 1
ATOM 575 C C . LEU A 1 76 ? -9.008 -27.938 1.107 1 94.19 76 LEU A C 1
ATOM 577 O O . LEU A 1 76 ? -9.422 -28.781 0.32 1 94.19 76 LEU A O 1
ATOM 581 N N . GLU A 1 77 ? -7.859 -27.297 1.052 1 94.94 77 GLU A N 1
ATOM 582 C CA . GLU A 1 77 ? -6.965 -27.656 -0.047 1 94.94 77 GLU A CA 1
ATOM 583 C C . GLU A 1 77 ? -6.5 -29.109 0.064 1 94.94 77 GLU A C 1
ATOM 585 O O . GLU A 1 77 ? -6.445 -29.828 -0.937 1 94.94 77 GLU A O 1
ATOM 590 N N . ALA A 1 78 ? -6.172 -29.531 1.18 1 94.62 78 ALA A N 1
ATOM 591 C CA . ALA A 1 78 ? -5.754 -30.906 1.403 1 94.62 78 ALA A CA 1
ATOM 592 C C . ALA A 1 78 ? -6.875 -31.875 1.063 1 94.62 78 ALA A C 1
ATOM 594 O O . ALA A 1 78 ? -6.637 -32.938 0.456 1 94.62 78 ALA A O 1
ATOM 595 N N . VAL A 1 79 ? -8.078 -31.547 1.469 1 96.75 79 VAL A N 1
ATOM 596 C CA . VAL A 1 79 ? -9.234 -32.375 1.157 1 96.75 79 VAL A CA 1
ATOM 597 C C . VAL A 1 79 ? -9.414 -32.469 -0.356 1 96.75 79 VAL A C 1
ATOM 599 O O . VAL A 1 79 ? -9.602 -33.531 -0.904 1 96.75 79 VAL A O 1
ATOM 602 N N . ALA A 1 80 ? -9.359 -31.328 -0.99 1 97.94 80 ALA A N 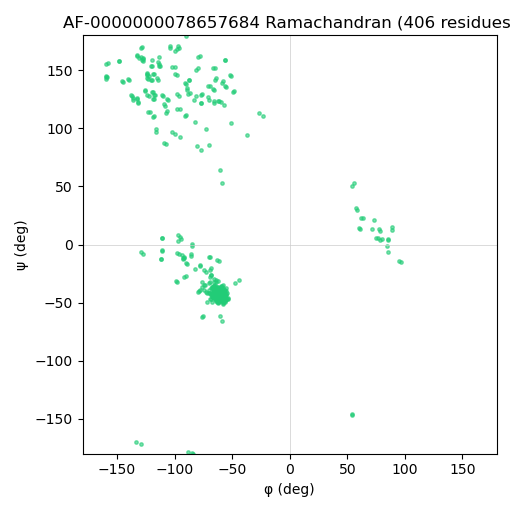1
ATOM 603 C CA . ALA A 1 80 ? -9.516 -31.281 -2.441 1 97.94 80 ALA A CA 1
ATOM 604 C C . ALA A 1 80 ? -8.461 -32.156 -3.133 1 97.94 80 ALA A C 1
ATOM 606 O O . ALA A 1 80 ? -8.766 -32.844 -4.098 1 97.94 80 ALA A O 1
ATOM 607 N N . ARG A 1 81 ? -7.242 -32.094 -2.639 1 97.62 81 ARG A N 1
ATOM 608 C CA . ARG A 1 81 ? -6.152 -32.875 -3.199 1 97.62 81 ARG A CA 1
ATOM 609 C C . ARG A 1 81 ? -6.441 -34.375 -3.076 1 97.62 81 ARG A C 1
ATOM 611 O O . ARG A 1 81 ? -6.227 -35.125 -4.023 1 97.62 81 ARG A O 1
ATOM 618 N N . ARG A 1 82 ? -6.902 -34.75 -1.945 1 97.31 82 ARG A N 1
ATOM 619 C CA . ARG A 1 82 ? -7.242 -36.156 -1.726 1 97.31 82 ARG A CA 1
ATOM 620 C C . ARG A 1 82 ? -8.359 -36.594 -2.66 1 97.31 82 ARG A C 1
ATOM 622 O O . ARG A 1 82 ? -8.273 -37.656 -3.287 1 97.31 82 ARG A O 1
ATOM 629 N N . LEU A 1 83 ? -9.406 -35.844 -2.695 1 97.94 83 LEU A N 1
ATOM 630 C CA . LEU A 1 83 ? -10.523 -36.156 -3.576 1 97.94 83 LEU A CA 1
ATOM 631 C C . LEU A 1 83 ? -10.055 -36.281 -5.023 1 97.94 83 LEU A C 1
ATOM 633 O O . LEU A 1 83 ? -10.492 -37.156 -5.754 1 97.94 83 LEU A O 1
ATOM 637 N N . TYR A 1 84 ? -9.172 -35.406 -5.391 1 98.5 84 TYR A N 1
ATOM 638 C CA . TYR A 1 84 ? -8.617 -35.406 -6.738 1 98.5 84 TYR A CA 1
ATOM 639 C C . TYR A 1 84 ? -7.852 -36.719 -7.004 1 98.5 84 TYR A C 1
ATOM 641 O O . TYR A 1 84 ? -8.055 -37.344 -8.031 1 98.5 84 TYR A O 1
ATOM 649 N N . ARG A 1 85 ? -6.996 -37.062 -6.086 1 98.12 85 ARG A N 1
ATOM 650 C CA . ARG A 1 85 ? -6.207 -38.281 -6.223 1 98.12 85 ARG A CA 1
ATOM 651 C C . ARG A 1 85 ? -7.109 -39.5 -6.367 1 98.12 85 ARG A C 1
ATOM 653 O O . ARG A 1 85 ? -6.855 -40.375 -7.207 1 98.12 85 ARG A O 1
ATOM 660 N N . ASP A 1 86 ? -8.125 -39.531 -5.574 1 97.56 86 ASP A N 1
ATOM 661 C CA . ASP A 1 86 ? -9.047 -40.656 -5.586 1 97.56 86 ASP A CA 1
ATOM 662 C C . ASP A 1 86 ? -9.82 -40.719 -6.902 1 97.56 86 ASP A C 1
ATOM 664 O O . ASP A 1 86 ? -9.953 -41.812 -7.492 1 97.56 86 ASP A O 1
ATOM 668 N N . ARG A 1 87 ? -10.266 -39.625 -7.297 1 97.44 87 ARG A N 1
ATOM 669 C CA . ARG A 1 87 ? -11.094 -39.562 -8.492 1 97.44 87 ARG A CA 1
ATOM 670 C C . ARG A 1 87 ? -10.281 -39.906 -9.742 1 97.44 87 ARG A C 1
ATOM 672 O O . ARG A 1 87 ? -10.727 -40.656 -10.609 1 97.44 87 ARG A O 1
ATOM 679 N N . GLU A 1 88 ? -9.148 -39.25 -9.844 1 97.5 88 GLU A N 1
ATOM 680 C CA . GLU A 1 88 ? -8.336 -39.375 -11.047 1 97.5 88 GLU A CA 1
ATOM 681 C C . GLU A 1 88 ? -7.422 -40.594 -10.961 1 97.5 88 GLU A C 1
ATOM 683 O O . GLU A 1 88 ? -6.762 -40.969 -11.938 1 97.5 88 GLU A O 1
ATOM 688 N N . GLU A 1 89 ? -7.359 -41.25 -9.773 1 97.25 89 GLU A N 1
ATOM 689 C CA . GLU A 1 89 ? -6.523 -42.406 -9.523 1 97.25 89 GLU A CA 1
ATOM 690 C C . GLU A 1 89 ? -5.066 -42.125 -9.867 1 97.25 89 GLU A C 1
ATOM 692 O O . GLU A 1 89 ? -4.445 -42.875 -10.625 1 97.25 89 GLU A O 1
ATOM 697 N N . VAL A 1 90 ? -4.594 -41.031 -9.336 1 97.62 90 VAL A N 1
ATOM 698 C CA . VAL A 1 90 ? -3.207 -40.656 -9.562 1 97.62 90 VAL A CA 1
ATOM 699 C C . VAL A 1 90 ? -2.539 -40.344 -8.227 1 97.62 90 VAL A C 1
ATOM 701 O O . VAL A 1 90 ? -3.219 -40.125 -7.219 1 97.62 90 VAL A O 1
ATOM 704 N N . GLU A 1 91 ? -1.236 -40.375 -8.25 1 96.62 91 GLU A N 1
ATOM 705 C CA . GLU A 1 91 ? -0.459 -39.938 -7.102 1 96.62 91 GLU A CA 1
ATOM 706 C C . GLU A 1 91 ? 0.008 -38.5 -7.305 1 96.62 91 GLU A C 1
ATOM 708 O O . GLU A 1 91 ? 0.299 -38.062 -8.43 1 96.62 91 GLU A O 1
ATOM 713 N N . THR A 1 92 ? 0.076 -37.75 -6.203 1 97 92 THR A N 1
ATOM 714 C CA . THR A 1 92 ? 0.516 -36.375 -6.242 1 97 92 THR A CA 1
ATOM 715 C C . THR A 1 92 ? 1.69 -36.156 -5.297 1 97 92 THR A C 1
ATOM 717 O O . THR A 1 92 ? 1.813 -36.812 -4.277 1 97 92 THR A O 1
ATOM 720 N N . THR A 1 93 ? 2.551 -35.281 -5.66 1 96.94 93 THR A N 1
ATOM 721 C CA . THR A 1 93 ? 3.689 -34.906 -4.832 1 96.94 93 THR A CA 1
ATOM 722 C C . THR A 1 93 ? 3.695 -33.375 -4.586 1 96.94 93 THR A C 1
ATOM 724 O O . THR A 1 93 ? 3.561 -32.594 -5.527 1 96.94 93 THR A O 1
ATOM 727 N N . GLU A 1 94 ? 3.805 -33.031 -3.328 1 96.38 94 GLU A N 1
ATOM 728 C CA . GLU A 1 94 ? 3.877 -31.609 -2.982 1 96.38 94 GLU A CA 1
ATOM 729 C C . GLU A 1 94 ? 5.316 -31.094 -3.029 1 96.38 94 GLU A C 1
ATOM 731 O O . GLU A 1 94 ? 6.246 -31.812 -2.648 1 96.38 94 GLU A O 1
ATOM 736 N N . VAL A 1 95 ? 5.527 -29.906 -3.496 1 96.81 95 VAL A N 1
ATOM 737 C CA . VAL A 1 95 ? 6.84 -29.266 -3.525 1 96.81 95 VAL A CA 1
ATOM 738 C C . VAL A 1 95 ? 6.734 -27.844 -2.984 1 96.81 95 VAL A C 1
ATOM 740 O O . VAL A 1 95 ? 5.641 -27.281 -2.91 1 96.81 95 VAL A O 1
ATOM 743 N N . GLY A 1 96 ? 7.809 -27.266 -2.633 1 97.69 96 GLY A N 1
ATOM 744 C CA . GLY A 1 96 ? 7.828 -25.906 -2.139 1 97.69 96 GLY A CA 1
ATOM 745 C C . GLY A 1 96 ? 7.68 -24.859 -3.238 1 97.69 96 GLY A C 1
ATOM 746 O O . GLY A 1 96 ? 6.672 -24.156 -3.299 1 97.69 96 GLY A O 1
ATOM 747 N N . ILE A 1 97 ? 8.617 -24.844 -4.117 1 98.5 97 ILE A N 1
ATOM 748 C CA . ILE A 1 97 ? 8.633 -23.844 -5.176 1 98.5 97 ILE A CA 1
ATOM 749 C C . ILE A 1 97 ? 9.516 -24.328 -6.328 1 98.5 97 ILE A C 1
ATOM 751 O O . ILE A 1 97 ? 10.477 -25.078 -6.113 1 98.5 97 ILE A O 1
ATOM 755 N N . ILE A 1 98 ? 9.117 -24 -7.512 1 98.81 98 ILE A N 1
ATOM 756 C CA . ILE A 1 98 ? 9.922 -24.188 -8.711 1 98.81 98 ILE A CA 1
ATOM 757 C C . ILE A 1 98 ? 10.453 -22.828 -9.188 1 98.81 98 ILE A C 1
ATOM 759 O O . ILE A 1 98 ? 9.68 -21.891 -9.383 1 98.81 98 ILE A O 1
ATOM 763 N N . LEU A 1 99 ? 11.734 -22.703 -9.328 1 98.75 99 LEU A N 1
ATOM 764 C CA . LEU A 1 99 ? 12.391 -21.5 -9.82 1 98.75 99 LEU A CA 1
ATOM 765 C C . LEU A 1 99 ? 12.938 -21.703 -11.227 1 98.75 99 LEU A C 1
ATOM 767 O O . LEU A 1 99 ? 13.703 -22.641 -11.469 1 98.75 99 LEU A O 1
ATOM 771 N N . ASN A 1 100 ? 12.469 -20.938 -12.133 1 98.69 100 ASN A N 1
ATOM 772 C CA . ASN A 1 100 ? 12.883 -20.984 -13.531 1 98.69 100 ASN A CA 1
ATOM 773 C C . ASN A 1 100 ? 12.578 -19.672 -14.25 1 98.69 100 ASN A C 1
ATOM 775 O O . ASN A 1 100 ? 11.625 -18.969 -13.898 1 98.69 100 ASN A O 1
ATOM 779 N N . HIS A 1 101 ? 13.461 -19.25 -15.195 1 98.25 101 HIS A N 1
ATOM 780 C CA . HIS A 1 101 ? 13.266 -18.078 -16.031 1 98.25 101 HIS A CA 1
ATOM 781 C C . HIS A 1 101 ? 13.188 -16.812 -15.18 1 98.25 101 HIS A C 1
ATOM 783 O O . HIS A 1 101 ? 12.453 -15.875 -15.523 1 98.25 101 HIS A O 1
ATOM 789 N N . GLY A 1 102 ? 13.734 -16.844 -13.984 1 98.06 102 GLY A N 1
ATOM 790 C CA . GLY A 1 102 ? 13.797 -15.664 -13.133 1 98.06 102 GLY A CA 1
ATOM 791 C C . GLY A 1 102 ? 12.539 -15.453 -12.312 1 98.06 102 GLY A C 1
ATOM 792 O O . GLY A 1 102 ? 12.391 -14.438 -11.633 1 98.06 102 GLY A O 1
ATOM 793 N N . ILE A 1 103 ? 11.555 -16.375 -12.375 1 98.69 103 ILE A N 1
ATOM 794 C CA . ILE A 1 103 ? 10.344 -16.25 -11.578 1 98.69 103 ILE A CA 1
ATOM 795 C C . ILE A 1 103 ? 10.086 -17.531 -10.797 1 98.69 103 ILE A C 1
ATOM 797 O O . ILE A 1 103 ? 10.781 -18.531 -10.992 1 98.69 103 ILE A O 1
ATOM 801 N N . GLY A 1 104 ? 9.125 -17.484 -9.867 1 98.75 104 GLY A N 1
ATOM 802 C CA . GLY A 1 104 ? 8.812 -18.609 -9.016 1 98.75 104 GLY A CA 1
ATOM 803 C C . GLY A 1 104 ? 7.395 -19.125 -9.18 1 98.75 104 GLY A C 1
ATOM 804 O O . GLY A 1 104 ? 6.473 -18.328 -9.406 1 98.75 104 GLY A O 1
ATOM 805 N N . TYR A 1 105 ? 7.254 -20.422 -9.023 1 98.75 105 TYR A N 1
ATOM 806 C CA . TYR A 1 105 ? 5.949 -21.062 -9.062 1 98.75 105 TYR A CA 1
ATOM 807 C C . TYR A 1 105 ? 5.816 -22.094 -7.941 1 98.75 105 TYR A C 1
ATOM 809 O O . TYR A 1 105 ? 6.684 -22.953 -7.777 1 98.75 105 TYR A O 1
ATOM 817 N N . SER A 1 106 ? 4.758 -21.938 -7.16 1 98.38 106 SER A N 1
ATOM 818 C CA . SER A 1 106 ? 4.445 -22.906 -6.113 1 98.38 106 SER A CA 1
ATOM 819 C C . SER A 1 106 ? 3.205 -23.719 -6.469 1 98.38 106 SER A C 1
ATOM 821 O O . SER A 1 106 ? 2.09 -23.359 -6.094 1 98.38 106 SER A O 1
ATOM 823 N N . PRO A 1 107 ? 3.436 -24.812 -7.191 1 97.94 107 PRO A N 1
ATOM 824 C CA . PRO A 1 107 ? 2.273 -25.641 -7.527 1 97.94 107 PRO A CA 1
ATOM 825 C C . PRO A 1 107 ? 1.639 -26.297 -6.301 1 97.94 107 PRO A C 1
ATOM 827 O O . PRO A 1 107 ? 2.32 -26.531 -5.301 1 97.94 107 PRO A O 1
ATOM 830 N N . ASP A 1 108 ? 0.321 -26.547 -6.41 1 97.5 108 ASP A N 1
ATOM 831 C CA . ASP A 1 108 ? -0.3 -27.312 -5.336 1 97.5 108 ASP A CA 1
ATOM 832 C C . ASP A 1 108 ? 0.25 -28.734 -5.289 1 97.5 108 ASP A C 1
ATOM 834 O O . ASP A 1 108 ? 0.462 -29.297 -4.211 1 97.5 108 ASP A O 1
ATOM 838 N N . SER A 1 109 ? 0.41 -29.375 -6.473 1 97.56 109 SER A N 1
ATOM 839 C CA . SER A 1 109 ? 1.054 -30.672 -6.527 1 97.56 109 SER A CA 1
ATOM 840 C C . SER A 1 109 ? 1.608 -30.953 -7.922 1 97.56 109 SER A C 1
ATOM 842 O O . SER A 1 109 ? 1.156 -30.375 -8.906 1 97.56 109 SER A O 1
ATOM 844 N N . LEU A 1 110 ? 2.607 -31.844 -7.961 1 98.38 110 LEU A N 1
ATOM 845 C CA . LEU A 1 110 ? 3.045 -32.469 -9.195 1 98.38 110 LEU A CA 1
ATOM 846 C C . LEU A 1 110 ? 2.285 -33.781 -9.438 1 98.38 110 LEU A C 1
ATOM 848 O O . LEU A 1 110 ? 2.012 -34.531 -8.492 1 98.38 110 LEU A O 1
ATOM 852 N N . VAL A 1 111 ? 1.907 -34.031 -10.648 1 98.5 111 VAL A N 1
ATOM 853 C CA . VAL A 1 111 ? 1.242 -35.281 -11.023 1 98.5 111 VAL A CA 1
ATOM 854 C C . VAL A 1 111 ? 2.084 -36.031 -12.062 1 98.5 111 VAL A C 1
ATOM 856 O O . VAL A 1 111 ? 2.174 -35.594 -13.219 1 98.5 111 VAL A O 1
ATOM 859 N N . GLY A 1 112 ? 2.662 -37.125 -11.688 1 96.75 112 GLY A N 1
ATOM 860 C CA . GLY A 1 112 ? 3.551 -37.844 -12.594 1 96.75 112 GLY A CA 1
ATOM 861 C C . GLY A 1 112 ? 4.664 -36.969 -13.141 1 96.75 112 GLY A C 1
ATOM 862 O O . GLY A 1 112 ? 5.219 -36.125 -12.422 1 96.75 112 GLY A O 1
ATOM 863 N N . ALA A 1 113 ? 5.078 -37.219 -14.398 1 96.25 113 ALA A N 1
ATOM 864 C CA . ALA A 1 113 ? 6.215 -36.531 -15.008 1 96.25 113 ALA A CA 1
ATOM 865 C C . ALA A 1 113 ? 5.762 -35.25 -15.727 1 96.25 113 ALA A C 1
ATOM 867 O O . ALA A 1 113 ? 6.566 -34.344 -15.969 1 96.25 113 ALA A O 1
ATOM 868 N N . GLN A 1 114 ? 4.465 -35.125 -15.977 1 97.88 114 GLN A N 1
ATOM 869 C CA . GLN A 1 114 ? 4.082 -34.094 -16.922 1 97.88 114 GLN A CA 1
ATOM 870 C C . GLN A 1 114 ? 2.982 -33.219 -16.344 1 97.88 114 GLN A C 1
ATOM 872 O O . GLN A 1 114 ? 2.611 -32.188 -16.953 1 97.88 114 GLN A O 1
ATOM 877 N N . GLY A 1 115 ? 2.426 -33.531 -15.188 1 98.62 115 GLY A N 1
ATOM 878 C CA . GLY A 1 115 ? 1.211 -32.875 -14.758 1 98.62 115 GLY A CA 1
ATOM 879 C C . GLY A 1 115 ? 1.407 -32 -13.516 1 98.62 115 GLY A C 1
ATOM 880 O O . GLY A 1 115 ? 2.32 -32.25 -12.727 1 98.62 115 GLY A O 1
ATOM 881 N N . LEU A 1 116 ? 0.59 -31 -13.367 1 98.81 116 LEU A N 1
ATOM 882 C CA . LEU A 1 116 ? 0.484 -30.125 -12.203 1 98.81 116 LEU A CA 1
ATOM 883 C C . LEU A 1 116 ? -0.957 -30.047 -11.703 1 98.81 116 LEU A C 1
ATOM 885 O O . LEU A 1 116 ? -1.888 -30.391 -12.445 1 98.81 116 LEU A O 1
ATOM 889 N N . THR A 1 117 ? -1.118 -29.641 -10.484 1 98.75 117 THR A N 1
ATOM 890 C CA . THR A 1 117 ? -2.439 -29.234 -10.023 1 98.75 117 THR A CA 1
ATOM 891 C C . THR A 1 117 ? -2.402 -27.812 -9.469 1 98.75 117 THR A C 1
ATOM 893 O O . THR A 1 117 ? -1.389 -27.375 -8.922 1 98.75 117 THR A O 1
ATOM 896 N N . GLU A 1 118 ? -3.445 -27.078 -9.703 1 98.5 118 GLU A N 1
ATOM 897 C CA . GLU A 1 118 ? -3.756 -25.812 -9.07 1 98.5 118 GLU A CA 1
ATOM 898 C C . GLU A 1 118 ? -5.117 -25.844 -8.383 1 98.5 118 GLU A C 1
ATOM 900 O O . GLU A 1 118 ? -6.152 -25.938 -9.047 1 98.5 118 GLU A O 1
ATOM 905 N N . ILE A 1 119 ? -5.117 -25.734 -7.059 1 98 119 ILE A N 1
ATOM 906 C CA . ILE A 1 119 ? -6.332 -25.969 -6.281 1 98 119 ILE A CA 1
ATOM 907 C C . ILE A 1 119 ? -6.816 -24.641 -5.688 1 98 119 ILE A C 1
ATOM 909 O O . ILE A 1 119 ? -6.027 -23.875 -5.129 1 98 119 ILE A O 1
ATOM 913 N N . LYS A 1 120 ? -8.055 -24.359 -5.91 1 96.94 120 LYS A N 1
ATOM 914 C CA . LYS A 1 120 ? -8.727 -23.234 -5.273 1 96.94 120 LYS A CA 1
ATOM 915 C C . LYS A 1 120 ? -9.93 -23.703 -4.453 1 96.94 120 LYS A C 1
ATOM 917 O O . LYS A 1 120 ? -10.633 -24.625 -4.848 1 96.94 120 LYS A O 1
ATOM 922 N N . THR A 1 121 ? -10.094 -23.047 -3.301 1 95.19 121 THR A N 1
ATOM 923 C CA . THR A 1 121 ? -11.281 -23.266 -2.48 1 95.19 121 THR A CA 1
ATOM 924 C C . THR A 1 121 ? -12.109 -22 -2.375 1 95.19 121 THR A C 1
ATOM 926 O O . THR A 1 121 ? -11.789 -21.109 -1.592 1 95.19 121 THR A O 1
ATOM 929 N N . LYS A 1 122 ? -13.148 -21.906 -3.238 1 90.88 122 LYS A N 1
ATOM 930 C CA . LYS A 1 122 ? -13.977 -20.703 -3.33 1 90.88 122 LYS A CA 1
ATOM 931 C C . LYS A 1 122 ? -15.281 -20.875 -2.559 1 90.88 122 LYS A C 1
ATOM 933 O O . LYS A 1 122 ? -15.805 -21.984 -2.443 1 90.88 122 LYS A O 1
ATOM 938 N N . LEU A 1 123 ? -15.773 -19.781 -2.133 1 91.75 123 LEU A N 1
ATOM 939 C CA . LEU A 1 123 ? -17.078 -19.797 -1.476 1 91.75 123 LEU A CA 1
ATOM 940 C C . LEU A 1 123 ? -18.141 -20.422 -2.381 1 91.75 123 LEU A C 1
ATOM 942 O O . LEU A 1 123 ? -18 -20.406 -3.605 1 91.75 123 LEU A O 1
ATOM 946 N N . PRO A 1 124 ? -19.203 -20.859 -1.704 1 94.19 124 PRO A N 1
ATOM 947 C CA . PRO A 1 124 ? -20.219 -21.625 -2.441 1 94.19 124 PRO A CA 1
ATOM 948 C C . PRO A 1 124 ? -20.734 -20.891 -3.67 1 94.19 124 PRO A C 1
ATOM 950 O O . PRO A 1 124 ? -20.844 -21.469 -4.75 1 94.19 124 PRO A O 1
ATOM 953 N N . LYS A 1 125 ? -21.078 -19.625 -3.555 1 95.69 125 LYS A N 1
ATOM 954 C CA . LYS A 1 125 ? -21.609 -18.875 -4.684 1 95.69 125 LYS A CA 1
ATOM 955 C C . LYS A 1 125 ? -20.609 -18.844 -5.844 1 95.69 125 LYS A C 1
ATOM 957 O O . LYS A 1 125 ? -21 -18.969 -7.004 1 95.69 125 LYS A O 1
ATOM 962 N N . LEU A 1 126 ? -19.375 -18.766 -5.566 1 94.75 126 LEU A N 1
ATOM 963 C CA . LEU A 1 126 ? -18.328 -18.719 -6.59 1 94.75 126 LEU A CA 1
ATOM 964 C C . LEU A 1 126 ? -18.078 -20.125 -7.156 1 94.75 126 LEU A C 1
ATOM 966 O O . LEU A 1 126 ? -17.812 -20.266 -8.352 1 94.75 126 LEU A O 1
ATOM 970 N N . GLN A 1 127 ? -18.109 -21.094 -6.277 1 96 127 GLN A N 1
ATOM 971 C CA . GLN A 1 127 ? -18 -22.469 -6.73 1 96 127 GLN A CA 1
ATOM 972 C C . GLN A 1 127 ? -19.094 -22.812 -7.742 1 96 127 GLN A C 1
ATOM 974 O O . GLN A 1 127 ? -18.828 -23.5 -8.742 1 96 127 GLN A O 1
ATOM 979 N N . VAL A 1 128 ? -20.312 -22.312 -7.488 1 97.31 128 VAL A N 1
ATOM 980 C CA . VAL A 1 128 ? -21.406 -22.516 -8.422 1 97.31 128 VAL A CA 1
ATOM 981 C C . VAL A 1 128 ? -21.062 -21.922 -9.781 1 97.31 128 VAL A C 1
ATOM 983 O O . VAL A 1 128 ? -21.25 -22.562 -10.812 1 97.31 128 VAL A O 1
ATOM 986 N N . GLU A 1 129 ? -20.547 -20.734 -9.773 1 97.44 129 GLU A N 1
ATOM 987 C CA . GLU A 1 129 ? -20.172 -20.047 -11.008 1 97.44 129 GLU A CA 1
ATOM 988 C C . GLU A 1 129 ? -19.125 -20.844 -11.781 1 97.44 129 GLU A C 1
ATOM 990 O O . GLU A 1 129 ? -19.188 -20.953 -13.008 1 97.44 129 GLU A O 1
ATOM 995 N N . VAL A 1 130 ? -18.125 -21.359 -11.055 1 97.81 130 VAL A N 1
ATOM 996 C CA . VAL A 1 130 ? -17.031 -22.109 -11.672 1 97.81 130 VAL A CA 1
ATOM 997 C C . VAL A 1 130 ? -17.594 -23.375 -12.312 1 97.81 130 VAL A C 1
ATOM 999 O O . VAL A 1 130 ? -17.281 -23.688 -13.469 1 97.81 130 VAL A O 1
ATOM 1002 N N . ILE A 1 131 ? -18.406 -24.094 -11.594 1 97.75 131 ILE A N 1
ATOM 1003 C CA . ILE A 1 131 ? -18.969 -25.359 -12.078 1 97.75 131 ILE A CA 1
ATOM 1004 C C . ILE A 1 131 ? -19.828 -25.094 -13.305 1 97.75 131 ILE A C 1
ATOM 1006 O O . ILE A 1 131 ? -19.703 -25.781 -14.32 1 97.75 131 ILE A O 1
ATOM 1010 N N . LEU A 1 132 ? -20.703 -24.062 -13.234 1 97.81 132 LEU A N 1
ATOM 1011 C CA . LEU A 1 132 ? -21.594 -23.734 -14.344 1 97.81 132 LEU A CA 1
ATOM 1012 C C . LEU A 1 132 ? -20.812 -23.234 -15.547 1 97.81 132 LEU A C 1
ATOM 1014 O O . LEU A 1 132 ? -21.172 -23.5 -16.688 1 97.81 132 LEU A O 1
ATOM 1018 N N . GLY A 1 133 ? -19.812 -22.484 -15.367 1 97.5 133 GLY A N 1
ATOM 1019 C CA . GLY A 1 133 ? -18.984 -21.969 -16.438 1 97.5 133 GLY A CA 1
ATOM 1020 C C . GLY A 1 133 ? -18.234 -23.062 -17.188 1 97.5 133 GLY A C 1
ATOM 1021 O O . GLY A 1 133 ? -17.969 -22.938 -18.391 1 97.5 133 GLY A O 1
ATOM 1022 N N . GLY A 1 134 ? -17.766 -24.078 -16.438 1 97.94 134 GLY A N 1
ATOM 1023 C CA . GLY A 1 134 ? -17.125 -25.25 -17.031 1 97.94 134 GLY A CA 1
ATOM 1024 C C . GLY A 1 134 ? -15.711 -24.969 -17.531 1 97.94 134 GLY A C 1
ATOM 1025 O O . GLY A 1 134 ? -15.133 -25.766 -18.266 1 97.94 134 GLY A O 1
ATOM 1026 N N . GLU A 1 135 ? -15.266 -23.781 -17.25 1 98.12 135 GLU A N 1
ATOM 1027 C CA . GLU A 1 135 ? -13.938 -23.375 -17.688 1 98.12 135 GLU A CA 1
ATOM 1028 C C . GLU A 1 135 ? -13.133 -22.812 -16.516 1 98.12 135 GLU A C 1
ATOM 1030 O O . GLU A 1 135 ? -13.703 -22.469 -15.469 1 98.12 135 GLU A O 1
ATOM 1035 N N . ILE A 1 136 ? -11.805 -22.828 -16.672 1 98.5 136 ILE A N 1
ATOM 1036 C CA . ILE A 1 136 ? -10.961 -22.172 -15.68 1 98.5 136 ILE A CA 1
ATOM 1037 C C . ILE A 1 136 ? -11.281 -20.688 -15.625 1 98.5 136 ILE A C 1
ATOM 1039 O O . ILE A 1 136 ? -11.266 -20 -16.656 1 98.5 136 ILE A O 1
ATOM 1043 N N . PRO A 1 137 ? -11.625 -20.219 -14.461 1 97.69 137 PRO A N 1
ATOM 1044 C CA . PRO A 1 137 ? -11.859 -18.781 -14.367 1 97.69 137 PRO A CA 1
ATOM 1045 C C . PRO A 1 137 ? -10.703 -17.953 -14.93 1 97.69 137 PRO A C 1
ATOM 1047 O O . PRO A 1 137 ? -9.539 -18.297 -14.727 1 97.69 137 PRO A O 1
ATOM 1050 N N . LYS A 1 138 ? -11.039 -16.844 -15.516 1 97 138 LYS A N 1
ATOM 1051 C CA . LYS A 1 138 ? -10.086 -16.031 -16.25 1 97 138 LYS A CA 1
ATOM 1052 C C . LYS A 1 138 ? -8.945 -15.562 -15.344 1 97 138 LYS A C 1
ATOM 1054 O O . LYS A 1 138 ? -7.789 -15.508 -15.766 1 97 138 LYS A O 1
ATOM 1059 N N . GLU A 1 139 ? -9.258 -15.297 -14.141 1 96.31 139 GLU A N 1
ATOM 1060 C CA . GLU A 1 139 ? -8.289 -14.734 -13.203 1 96.31 139 GLU A CA 1
ATOM 1061 C C . GLU A 1 139 ? -7.227 -15.766 -12.836 1 96.31 139 GLU A C 1
ATOM 1063 O O . GLU A 1 139 ? -6.188 -15.414 -12.266 1 96.31 139 GLU A O 1
ATOM 1068 N N . HIS A 1 140 ? -7.387 -17.047 -13.195 1 98.06 140 HIS A N 1
ATOM 1069 C CA . HIS A 1 140 ? -6.441 -18.094 -12.812 1 98.06 140 HIS A CA 1
ATOM 1070 C C . HIS A 1 140 ? -5.676 -18.609 -14.023 1 98.06 140 HIS A C 1
ATOM 1072 O O . HIS A 1 140 ? -4.746 -19.406 -13.883 1 98.06 140 HIS A O 1
ATOM 1078 N N . VAL A 1 141 ? -6.051 -18.141 -15.195 1 98.62 141 VAL A N 1
ATOM 1079 C CA . VAL A 1 141 ? -5.484 -18.672 -16.422 1 98.62 141 VAL A CA 1
ATOM 1080 C C . VAL A 1 141 ? -3.996 -18.344 -16.5 1 98.62 141 VAL A C 1
ATOM 1082 O O . VAL A 1 141 ? -3.174 -19.219 -16.797 1 98.62 141 VAL A O 1
ATOM 1085 N N . ALA A 1 142 ? -3.643 -17.125 -16.203 1 98.69 142 ALA A N 1
ATOM 1086 C CA . ALA A 1 142 ? -2.244 -16.703 -16.266 1 98.69 142 ALA A CA 1
ATOM 1087 C C . ALA A 1 142 ? -1.383 -17.516 -15.305 1 98.69 142 ALA A C 1
ATOM 1089 O O . ALA A 1 142 ? -0.259 -17.891 -15.641 1 98.69 142 ALA A O 1
ATOM 1090 N N . GLN A 1 143 ? -1.916 -17.734 -14.133 1 98.69 143 GLN A N 1
ATOM 1091 C CA . GLN A 1 143 ? -1.179 -18.531 -13.156 1 98.69 143 GLN A CA 1
ATOM 1092 C C . GLN A 1 143 ? -0.95 -19.953 -13.656 1 98.69 143 GLN A C 1
ATOM 1094 O O . GLN A 1 143 ? 0.156 -20.484 -13.547 1 98.69 143 GLN A O 1
ATOM 1099 N N . CYS A 1 144 ? -1.984 -20.516 -14.195 1 98.88 144 CYS A N 1
ATOM 1100 C CA . CYS A 1 144 ? -1.884 -21.875 -14.711 1 98.88 144 CYS A CA 1
ATOM 1101 C C . CYS A 1 144 ? -0.863 -21.969 -15.836 1 98.88 144 CYS A C 1
ATOM 1103 O O . CYS A 1 144 ? 0.022 -22.828 -15.812 1 98.88 144 CYS A O 1
ATOM 1105 N N . GLN A 1 145 ? -0.95 -21.094 -16.781 1 98.94 145 GLN A N 1
ATOM 1106 C CA . GLN A 1 145 ? -0.03 -21.109 -17.906 1 98.94 145 GLN A CA 1
ATOM 1107 C C . GLN A 1 145 ? 1.385 -20.75 -17.484 1 98.94 145 GLN A C 1
ATOM 1109 O O . GLN A 1 145 ? 2.361 -21.281 -18 1 98.94 145 GLN A O 1
ATOM 1114 N N . GLY A 1 146 ? 1.484 -19.812 -16.562 1 98.88 146 GLY A N 1
ATOM 1115 C CA . GLY A 1 146 ? 2.783 -19.531 -15.977 1 98.88 146 GLY A CA 1
ATOM 1116 C C . GLY A 1 146 ? 3.41 -20.734 -15.305 1 98.88 146 GLY A C 1
ATOM 1117 O O . GLY A 1 146 ? 4.613 -20.969 -15.438 1 98.88 146 GLY A O 1
ATOM 1118 N N . GLY A 1 147 ? 2.551 -21.438 -14.539 1 98.88 147 GLY A N 1
ATOM 1119 C CA . GLY A 1 147 ? 3.033 -22.672 -13.922 1 98.88 147 GLY A CA 1
ATOM 1120 C C . GLY A 1 147 ? 3.574 -23.672 -14.922 1 98.88 147 GLY A C 1
ATOM 1121 O O . GLY A 1 147 ? 4.625 -24.281 -14.695 1 98.88 147 GLY A O 1
ATOM 1122 N N . LEU A 1 148 ? 2.871 -23.828 -16 1 98.88 148 LEU A N 1
ATOM 1123 C CA . LEU A 1 148 ? 3.324 -24.719 -17.062 1 98.88 148 LEU A CA 1
ATOM 1124 C C . LEU A 1 148 ? 4.625 -24.219 -17.672 1 98.88 148 LEU A C 1
ATOM 1126 O O . LEU A 1 148 ? 5.527 -25.016 -17.969 1 98.88 148 LEU A O 1
ATOM 1130 N N . TRP A 1 149 ? 4.754 -22.969 -17.875 1 98.81 149 TRP A N 1
ATOM 1131 C CA . TRP A 1 149 ? 5.949 -22.328 -18.422 1 98.81 149 TRP A CA 1
ATOM 1132 C C . TRP A 1 149 ? 7.156 -22.562 -17.516 1 98.81 149 TRP A C 1
ATOM 1134 O O . TRP A 1 149 ? 8.18 -23.094 -17.969 1 98.81 149 TRP A O 1
ATOM 1144 N N . VAL A 1 150 ? 6.996 -22.344 -16.234 1 98.81 150 VAL A N 1
ATOM 1145 C CA . VAL A 1 150 ? 8.094 -22.391 -15.273 1 98.81 150 VAL A CA 1
ATOM 1146 C C . VAL A 1 150 ? 8.516 -23.828 -15.023 1 98.81 150 VAL A C 1
ATOM 1148 O O . VAL A 1 150 ? 9.703 -24.125 -14.859 1 98.81 150 VAL A O 1
ATOM 1151 N N . SER A 1 151 ? 7.586 -24.734 -15.039 1 98.69 151 SER A N 1
ATOM 1152 C CA . SER A 1 151 ? 7.852 -26.125 -14.672 1 98.69 151 SER A CA 1
ATOM 1153 C C . SER A 1 151 ? 8.203 -26.953 -15.898 1 98.69 151 SER A C 1
ATOM 1155 O O . SER A 1 151 ? 8.656 -28.094 -15.773 1 98.69 151 SER A O 1
ATOM 1157 N N . ASP A 1 152 ? 7.984 -26.438 -17.109 1 98.44 152 ASP A N 1
ATOM 1158 C CA . ASP A 1 152 ? 8.172 -27.141 -18.375 1 98.44 152 ASP A CA 1
ATOM 1159 C C . ASP A 1 152 ? 7.312 -28.406 -18.422 1 98.44 152 ASP A C 1
ATOM 1161 O O . ASP A 1 152 ? 7.742 -29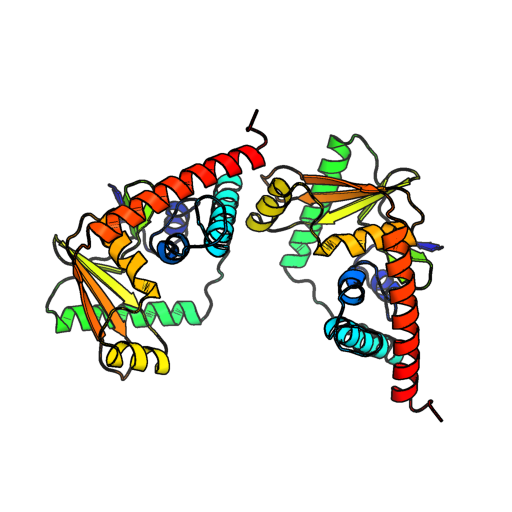.438 -18.953 1 98.44 152 ASP A O 1
ATOM 1165 N N . ARG A 1 153 ? 6.191 -28.375 -17.75 1 98.56 153 ARG A N 1
ATOM 1166 C CA . ARG A 1 153 ? 5.262 -29.5 -17.766 1 98.56 153 ARG A CA 1
ATOM 1167 C C . ARG A 1 153 ? 4.156 -29.281 -18.797 1 98.56 153 ARG A C 1
ATOM 1169 O O . ARG A 1 153 ? 4.02 -28.172 -19.344 1 98.56 153 ARG A O 1
ATOM 1176 N N . GLU A 1 154 ? 3.389 -30.344 -19.062 1 98.75 154 GLU A N 1
ATOM 1177 C CA . GLU A 1 154 ? 2.57 -30.359 -20.281 1 98.75 154 GLU A CA 1
ATOM 1178 C C . GLU A 1 154 ? 1.126 -29.969 -19.969 1 98.75 154 GLU A C 1
ATOM 1180 O O . GLU A 1 154 ? 0.427 -29.438 -20.828 1 98.75 154 GLU A O 1
ATOM 1185 N N . TRP A 1 155 ? 0.722 -30.312 -18.812 1 98.81 155 TRP A N 1
ATOM 1186 C CA . TRP A 1 155 ? -0.679 -30.031 -18.531 1 98.81 155 TRP A CA 1
ATOM 1187 C C . TRP A 1 155 ? -0.874 -29.734 -17.047 1 98.81 155 TRP A C 1
ATOM 1189 O O . TRP A 1 155 ? -0.005 -30.031 -16.219 1 98.81 155 TRP A O 1
ATOM 1199 N N . ILE A 1 156 ? -1.95 -29.031 -16.672 1 98.94 156 ILE A N 1
ATOM 1200 C CA . ILE A 1 156 ? -2.295 -28.672 -15.305 1 98.94 156 ILE A CA 1
ATOM 1201 C C . ILE A 1 156 ? -3.793 -28.875 -15.078 1 98.94 156 ILE A C 1
ATOM 1203 O O . ILE A 1 156 ? -4.605 -28.5 -15.93 1 98.94 156 ILE A O 1
ATOM 1207 N N . ASP A 1 157 ? -4.137 -29.594 -14.047 1 98.88 157 ASP A N 1
ATOM 1208 C CA . ASP A 1 157 ? -5.535 -29.703 -13.633 1 98.88 157 ASP A CA 1
ATOM 1209 C C . ASP A 1 157 ? -5.898 -28.609 -12.625 1 98.88 157 ASP A C 1
ATOM 1211 O O . ASP A 1 157 ? -5.387 -28.594 -11.508 1 98.88 157 ASP A O 1
ATOM 1215 N N . PHE A 1 158 ? -6.758 -27.672 -13.094 1 98.88 158 PHE A N 1
ATOM 1216 C CA . PHE A 1 158 ? -7.355 -26.719 -12.18 1 98.88 158 PHE A CA 1
ATOM 1217 C C . PHE A 1 158 ? -8.492 -27.344 -11.383 1 98.88 158 PHE A C 1
ATOM 1219 O O . PHE A 1 158 ? -9.43 -27.891 -11.969 1 98.88 158 PHE A O 1
ATOM 1226 N N . ILE A 1 159 ? -8.344 -27.297 -10.078 1 98.69 159 ILE A N 1
ATOM 1227 C CA . ILE A 1 159 ? -9.305 -27.938 -9.188 1 98.69 159 ILE A CA 1
ATOM 1228 C C . ILE A 1 159 ? -9.969 -26.875 -8.305 1 98.69 159 ILE A C 1
ATOM 1230 O O . ILE A 1 159 ? -9.281 -26.047 -7.711 1 98.69 159 ILE A O 1
ATOM 1234 N N . CYS A 1 160 ? -11.242 -26.875 -8.266 1 98.31 160 CYS A N 1
ATOM 1235 C CA . CYS A 1 160 ? -12 -25.984 -7.383 1 98.31 160 CYS A CA 1
ATOM 1236 C C . CYS A 1 160 ? -12.969 -26.797 -6.52 1 98.31 160 CYS A C 1
ATOM 1238 O O . CYS A 1 160 ? -13.695 -27.641 -7.023 1 98.31 160 CYS A O 1
ATOM 1240 N N . TYR A 1 161 ? -12.922 -26.453 -5.211 1 97.38 161 TYR A N 1
ATOM 1241 C CA . TYR A 1 161 ? -13.648 -27.328 -4.293 1 97.38 161 TYR A CA 1
ATOM 1242 C C . TYR A 1 161 ? -14.25 -26.531 -3.143 1 97.38 161 TYR A C 1
ATOM 1244 O O . TYR A 1 161 ? -13.633 -25.594 -2.641 1 97.38 161 TYR A O 1
ATOM 1252 N N . TRP A 1 162 ? -15.43 -26.922 -2.803 1 96.81 162 TRP A N 1
ATOM 1253 C CA . TRP A 1 162 ? -16.078 -26.547 -1.55 1 96.81 162 TRP A CA 1
ATOM 1254 C C . TRP A 1 162 ? -16.844 -27.734 -0.954 1 96.81 162 TRP A C 1
ATOM 1256 O O . TRP A 1 162 ? -17.5 -28.484 -1.679 1 96.81 162 TRP A O 1
ATOM 1266 N N . PRO A 1 163 ? -16.781 -27.797 0.433 1 95.88 163 PRO A N 1
ATOM 1267 C CA . PRO A 1 163 ? -17.469 -28.922 1.063 1 95.88 163 PRO A CA 1
ATOM 1268 C C . PRO A 1 163 ? -18.938 -29 0.689 1 95.88 163 PRO A C 1
ATOM 1270 O O . PRO A 1 163 ? -19.641 -28 0.725 1 95.88 163 PRO A O 1
ATOM 1273 N N . GLY A 1 164 ? -19.375 -30.234 0.401 1 96.19 164 GLY A N 1
ATOM 1274 C CA . GLY A 1 164 ? -20.781 -30.453 0.086 1 96.19 164 GLY A CA 1
ATOM 1275 C C . GLY A 1 164 ? -21.109 -30.188 -1.369 1 96.19 164 GLY A C 1
ATOM 1276 O O . GLY A 1 164 ? -22.234 -30.422 -1.804 1 96.19 164 GLY A O 1
ATOM 1277 N N . MET A 1 165 ? -20.188 -29.812 -2.09 1 96.88 165 MET A N 1
ATOM 1278 C CA . MET A 1 165 ? -20.406 -29.516 -3.506 1 96.88 165 MET A CA 1
ATOM 1279 C C . MET A 1 165 ? -19.547 -30.422 -4.383 1 96.88 165 MET A C 1
ATOM 1281 O O . MET A 1 165 ? -18.531 -30.969 -3.924 1 96.88 165 MET A O 1
ATOM 1285 N N . PRO A 1 166 ? -19.938 -30.578 -5.637 1 96.62 166 PRO A N 1
ATOM 1286 C CA . PRO A 1 166 ? -19.125 -31.406 -6.535 1 96.62 166 PRO A CA 1
ATOM 1287 C C . PRO A 1 166 ? -17.734 -30.812 -6.773 1 96.62 166 PRO A C 1
ATOM 1289 O O . PRO A 1 166 ? -17.578 -29.594 -6.879 1 96.62 166 PRO A O 1
ATOM 1292 N N . LEU A 1 167 ? -16.766 -31.734 -6.859 1 98 167 LEU A N 1
ATOM 1293 C CA . LEU A 1 167 ? -15.406 -31.359 -7.207 1 98 167 LEU A CA 1
ATOM 1294 C C . LEU A 1 167 ? -15.312 -30.938 -8.672 1 98 167 LEU A C 1
ATOM 1296 O O . LEU A 1 167 ? -15.742 -31.672 -9.562 1 98 167 LEU A O 1
ATOM 1300 N N . PHE A 1 168 ? -14.812 -29.75 -8.891 1 98.5 168 PHE A N 1
ATOM 1301 C CA . PHE A 1 168 ? -14.602 -29.281 -10.25 1 98.5 168 PHE A CA 1
ATOM 1302 C C . PHE A 1 168 ? -13.164 -29.516 -10.688 1 98.5 168 PHE A C 1
ATOM 1304 O O . PHE A 1 168 ? -12.227 -29.156 -9.969 1 98.5 168 PHE A O 1
ATOM 1311 N N . ILE A 1 169 ? -12.938 -30.141 -11.82 1 98.69 169 ILE A N 1
ATOM 1312 C CA . ILE A 1 169 ? -11.617 -30.375 -12.406 1 98.69 169 ILE A CA 1
ATOM 1313 C C . ILE A 1 169 ? -11.641 -30 -13.883 1 98.69 169 ILE A C 1
ATOM 1315 O O . ILE A 1 169 ? -12.516 -30.438 -14.633 1 98.69 169 ILE A O 1
ATOM 1319 N N . LYS A 1 170 ? -10.75 -29.156 -14.266 1 98.81 170 LYS A N 1
ATOM 1320 C CA . LYS A 1 170 ? -10.555 -28.797 -15.672 1 98.81 170 LYS A CA 1
ATOM 1321 C C . LYS A 1 170 ? -9.078 -28.859 -16.047 1 98.81 170 LYS A C 1
ATOM 1323 O O . LYS A 1 170 ? -8.25 -28.172 -15.453 1 98.81 170 LYS A O 1
ATOM 1328 N N . ARG A 1 171 ? -8.75 -29.672 -17.062 1 98.69 171 ARG A N 1
ATOM 1329 C CA . ARG A 1 171 ? -7.371 -29.781 -17.516 1 98.69 171 ARG A CA 1
ATOM 1330 C C . ARG A 1 171 ? -7.059 -28.734 -18.578 1 98.69 171 ARG A C 1
ATOM 1332 O O . ARG A 1 171 ? -7.848 -28.531 -19.516 1 98.69 171 ARG A O 1
ATOM 1339 N N . ALA A 1 172 ? -6.031 -28.047 -18.406 1 98.75 172 ALA A N 1
ATOM 1340 C CA . ALA A 1 172 ? -5.484 -27.141 -19.406 1 98.75 172 ALA A CA 1
ATOM 1341 C C . ALA A 1 172 ? -4.117 -27.625 -19.891 1 98.75 172 ALA A C 1
ATOM 1343 O O . ALA A 1 172 ? -3.314 -28.125 -19.094 1 98.75 172 ALA A O 1
ATOM 1344 N N . TYR A 1 173 ? -3.889 -27.453 -21.219 1 98.81 173 TYR A N 1
ATOM 1345 C CA . TYR A 1 173 ? -2.594 -27.781 -21.812 1 98.81 173 TYR A CA 1
ATOM 1346 C C . TYR A 1 173 ? -1.799 -26.5 -22.094 1 98.81 173 TYR A C 1
ATOM 1348 O O . TYR A 1 173 ? -2.34 -25.406 -22.031 1 98.81 173 TYR A O 1
ATOM 1356 N N . ARG A 1 174 ? -0.526 -26.719 -22.422 1 98.5 174 ARG A N 1
ATOM 1357 C CA . ARG A 1 174 ? 0.348 -25.594 -22.766 1 98.5 174 ARG A CA 1
ATOM 1358 C C . ARG A 1 174 ? -0.22 -24.797 -23.922 1 98.5 174 ARG A C 1
ATOM 1360 O O . ARG A 1 174 ? -0.575 -25.359 -24.953 1 98.5 174 ARG A O 1
ATOM 1367 N N . ASP A 1 175 ? -0.452 -23.594 -23.672 1 98.5 175 ASP A N 1
ATOM 1368 C CA . ASP A 1 175 ? -0.736 -22.609 -24.703 1 98.5 175 ASP A CA 1
ATOM 1369 C C . ASP A 1 175 ? 0.502 -21.766 -25.031 1 98.5 175 ASP A C 1
ATOM 1371 O O . ASP A 1 175 ? 0.741 -20.734 -24.391 1 98.5 175 ASP A O 1
ATOM 1375 N N . GLU A 1 176 ? 1.228 -22.203 -26.078 1 98.56 176 GLU A N 1
ATOM 1376 C CA . GLU A 1 176 ? 2.537 -21.625 -26.344 1 98.56 176 GLU A CA 1
ATOM 1377 C C . GLU A 1 176 ? 2.418 -20.141 -26.703 1 98.56 176 GLU A C 1
ATOM 1379 O O . GLU A 1 176 ? 3.314 -19.344 -26.406 1 98.56 176 GLU A O 1
ATOM 1384 N N . ALA A 1 177 ? 1.333 -19.734 -27.312 1 98.5 177 ALA A N 1
ATOM 1385 C CA . ALA A 1 177 ? 1.128 -18.328 -27.625 1 98.5 177 ALA A CA 1
ATOM 1386 C C . ALA A 1 177 ? 0.999 -17.5 -26.344 1 98.5 177 ALA A C 1
ATOM 1388 O O . ALA A 1 177 ? 1.619 -16.453 -26.203 1 98.5 177 ALA A O 1
ATOM 1389 N N . MET A 1 178 ? 0.247 -17.969 -25.422 1 98.25 178 MET A N 1
ATOM 1390 C CA . MET A 1 178 ? 0.071 -17.266 -24.156 1 98.25 178 MET A CA 1
ATOM 1391 C C . MET A 1 178 ? 1.369 -17.266 -23.344 1 98.25 178 MET A C 1
ATOM 1393 O O . MET A 1 178 ? 1.724 -16.25 -22.75 1 98.25 178 MET A O 1
ATOM 1397 N N . ILE A 1 179 ? 2.023 -18.375 -23.344 1 98.75 179 ILE A N 1
ATOM 1398 C CA . ILE A 1 179 ? 3.271 -18.484 -22.594 1 98.75 179 ILE A CA 1
ATOM 1399 C C . ILE A 1 179 ? 4.301 -17.516 -23.156 1 98.75 179 ILE A C 1
ATOM 1401 O O . ILE A 1 179 ? 5.035 -16.875 -22.391 1 98.75 179 ILE A O 1
ATOM 1405 N N . ARG A 1 180 ? 4.348 -17.375 -24.453 1 98.62 180 ARG A N 1
ATOM 1406 C CA . ARG A 1 180 ? 5.254 -16.391 -25.062 1 98.62 180 ARG A CA 1
ATOM 1407 C C . ARG A 1 180 ? 4.918 -14.984 -24.609 1 98.62 180 ARG A C 1
ATOM 1409 O O . ARG A 1 180 ? 5.816 -14.188 -24.312 1 98.62 180 ARG A O 1
ATOM 1416 N N . LYS A 1 181 ? 3.682 -14.703 -24.594 1 98.25 181 LYS A N 1
ATOM 1417 C CA . LYS A 1 181 ? 3.246 -13.391 -24.141 1 98.25 181 LYS A CA 1
ATOM 1418 C C . LYS A 1 181 ? 3.629 -13.172 -22.672 1 98.25 181 LYS A C 1
ATOM 1420 O O . LYS A 1 181 ? 4.113 -12.094 -22.312 1 98.25 181 LYS A O 1
ATOM 1425 N N . LEU A 1 182 ? 3.391 -14.156 -21.859 1 98.69 182 LEU A N 1
ATOM 1426 C CA . LEU A 1 182 ? 3.781 -14.094 -20.453 1 98.69 182 LEU A CA 1
ATOM 1427 C C . LEU A 1 182 ? 5.277 -13.82 -20.312 1 98.69 182 LEU A C 1
ATOM 1429 O O . LEU A 1 182 ? 5.684 -12.953 -19.547 1 98.69 182 LEU A O 1
ATOM 1433 N N . ALA A 1 183 ? 6.027 -14.562 -21.047 1 98.75 183 ALA A N 1
ATOM 1434 C CA . ALA A 1 183 ? 7.48 -14.43 -21 1 98.75 183 ALA A CA 1
ATOM 1435 C C . ALA A 1 183 ? 7.918 -13.016 -21.375 1 98.75 183 ALA A C 1
ATOM 1437 O O . ALA A 1 183 ? 8.781 -12.43 -20.719 1 98.75 183 ALA A O 1
ATOM 1438 N N . GLU A 1 184 ? 7.32 -12.508 -22.375 1 98.5 184 GLU A N 1
ATOM 1439 C CA . GLU A 1 184 ? 7.645 -11.164 -22.828 1 98.5 184 GLU A CA 1
ATOM 1440 C C . GLU A 1 184 ? 7.258 -10.125 -21.781 1 98.5 184 GLU A C 1
ATOM 1442 O O . GLU A 1 184 ? 8.023 -9.195 -21.5 1 98.5 184 GLU A O 1
ATOM 1447 N N . ARG A 1 185 ? 6.078 -10.258 -21.25 1 98.44 185 ARG A N 1
ATOM 1448 C CA . ARG A 1 185 ? 5.594 -9.328 -20.234 1 98.44 185 ARG A CA 1
ATOM 1449 C C . ARG A 1 185 ? 6.473 -9.367 -18.984 1 98.44 185 ARG A C 1
ATOM 1451 O O . ARG A 1 185 ? 6.785 -8.32 -18.406 1 98.44 185 ARG A O 1
ATOM 1458 N N . VAL A 1 186 ? 6.887 -10.539 -18.594 1 98.81 186 VAL A N 1
ATOM 1459 C CA . VAL A 1 186 ? 7.742 -10.695 -17.422 1 98.81 186 VAL A CA 1
ATOM 1460 C C . VAL A 1 186 ? 9.102 -10.047 -17.688 1 98.81 186 VAL A C 1
ATOM 1462 O O . VAL A 1 186 ? 9.633 -9.344 -16.828 1 98.81 186 VAL A O 1
ATOM 1465 N N . LYS A 1 187 ? 9.617 -10.281 -18.859 1 98.69 187 LYS A N 1
ATOM 1466 C CA . LYS A 1 187 ? 10.891 -9.68 -19.234 1 98.69 187 LYS A CA 1
ATOM 1467 C C . LYS A 1 187 ? 10.82 -8.156 -19.156 1 98.69 187 LYS A C 1
ATOM 1469 O O . LYS A 1 187 ? 11.68 -7.523 -18.547 1 98.69 187 LYS A O 1
ATOM 1474 N N . THR A 1 188 ? 9.836 -7.578 -19.766 1 98.62 188 THR A N 1
ATOM 1475 C CA . THR A 1 188 ? 9.656 -6.129 -19.781 1 98.62 188 THR A CA 1
ATOM 1476 C C . THR A 1 188 ? 9.438 -5.605 -18.359 1 98.62 188 THR A C 1
ATOM 1478 O O . THR A 1 188 ? 9.977 -4.559 -18 1 98.62 188 THR A O 1
ATOM 1481 N N . PHE A 1 189 ? 8.672 -6.352 -17.609 1 98.69 189 PHE A N 1
ATOM 1482 C CA . PHE A 1 189 ? 8.422 -6.008 -16.219 1 98.69 189 PHE A CA 1
ATOM 1483 C C . PHE A 1 189 ? 9.727 -5.902 -15.43 1 98.69 189 PHE A C 1
ATOM 1485 O O . PHE A 1 189 ? 9.961 -4.91 -14.742 1 98.69 189 PHE A O 1
ATOM 1492 N N . TYR A 1 190 ? 10.578 -6.836 -15.555 1 98.75 190 TYR A N 1
ATOM 1493 C CA . TYR A 1 190 ? 11.844 -6.852 -14.836 1 98.75 190 TYR A CA 1
ATOM 1494 C C . TYR A 1 190 ? 12.758 -5.727 -15.305 1 98.75 190 TYR A C 1
ATOM 1496 O O . TYR A 1 190 ? 13.5 -5.141 -14.516 1 98.75 190 TYR A O 1
ATOM 1504 N N . GLU A 1 191 ? 12.75 -5.426 -16.609 1 98.56 191 GLU A N 1
ATOM 1505 C CA . GLU A 1 191 ? 13.539 -4.312 -17.125 1 98.56 191 GLU A CA 1
ATOM 1506 C C . GLU A 1 191 ? 13.141 -2.996 -16.453 1 98.56 191 GLU A C 1
ATOM 1508 O O . GLU A 1 191 ? 14 -2.232 -16.016 1 98.56 191 GLU A O 1
ATOM 1513 N N . ILE A 1 192 ? 11.875 -2.811 -16.391 1 98.31 192 ILE A N 1
ATOM 1514 C CA . ILE A 1 192 ? 11.367 -1.583 -15.781 1 98.31 192 ILE A CA 1
ATOM 1515 C C . ILE A 1 192 ? 11.656 -1.596 -14.281 1 98.31 192 ILE A C 1
ATOM 1517 O O . ILE A 1 192 ? 12.078 -0.584 -13.719 1 98.31 192 ILE A O 1
ATOM 1521 N N . LEU A 1 193 ? 11.438 -2.729 -13.641 1 98.5 193 LEU A N 1
ATOM 1522 C CA . LEU A 1 193 ? 11.695 -2.879 -12.211 1 98.5 193 LEU A CA 1
ATOM 1523 C C . LEU A 1 193 ? 13.141 -2.533 -11.883 1 98.5 193 LEU A C 1
ATOM 1525 O O . LEU A 1 193 ? 13.406 -1.794 -10.93 1 98.5 193 LEU A O 1
ATOM 1529 N N . GLU A 1 194 ? 14.062 -3.08 -12.648 1 98 194 GLU A N 1
ATOM 1530 C CA . GLU A 1 194 ? 15.484 -2.846 -12.398 1 98 194 GLU A CA 1
ATOM 1531 C C . GLU A 1 194 ? 15.836 -1.371 -12.578 1 98 194 GLU A C 1
ATOM 1533 O O . GLU A 1 194 ? 16.609 -0.817 -11.805 1 98 194 GLU A O 1
ATOM 1538 N N . GLU A 1 195 ? 15.281 -0.762 -13.562 1 97.75 195 GLU A N 1
ATOM 1539 C CA . GLU A 1 195 ? 15.5 0.667 -13.758 1 97.75 195 GLU A CA 1
ATOM 1540 C C . GLU A 1 195 ? 14.984 1.477 -12.578 1 97.75 195 GLU A C 1
ATOM 1542 O O . GLU A 1 195 ? 15.672 2.379 -12.086 1 97.75 195 GLU A O 1
ATOM 1547 N N . ARG A 1 196 ? 13.82 1.175 -12.141 1 97.5 196 ARG A N 1
ATOM 1548 C CA . ARG A 1 196 ? 13.203 1.896 -11.031 1 97.5 196 ARG A CA 1
ATOM 1549 C C . ARG A 1 196 ? 13.961 1.647 -9.727 1 97.5 196 ARG A C 1
ATOM 1551 O O . ARG A 1 196 ? 14.148 2.564 -8.93 1 97.5 196 ARG A O 1
ATOM 1558 N N . GLU A 1 197 ? 14.305 0.427 -9.555 1 97.75 197 GLU A N 1
ATOM 1559 C CA . GLU A 1 197 ? 15.117 0.101 -8.375 1 97.75 197 GLU A CA 1
ATOM 1560 C C . GLU A 1 197 ? 16.406 0.924 -8.344 1 97.75 197 GLU A C 1
ATOM 1562 O O . GLU A 1 197 ? 16.781 1.458 -7.301 1 97.75 197 GLU A O 1
ATOM 1567 N N . ASN A 1 198 ? 17.062 1.029 -9.477 1 97.44 198 ASN A N 1
ATOM 1568 C CA . ASN A 1 198 ? 18.281 1.827 -9.586 1 97.44 198 ASN A CA 1
ATOM 1569 C C . ASN A 1 198 ? 18.016 3.299 -9.273 1 97.44 198 ASN A C 1
ATOM 1571 O O . ASN A 1 198 ? 18.828 3.957 -8.625 1 97.44 198 ASN A O 1
ATOM 1575 N N . ARG A 1 199 ? 16.906 3.816 -9.734 1 96.38 199 ARG A N 1
ATOM 1576 C CA . ARG A 1 199 ? 16.547 5.199 -9.445 1 96.38 199 ARG A CA 1
ATOM 1577 C C . ARG A 1 199 ? 16.344 5.41 -7.953 1 96.38 199 ARG A C 1
ATOM 1579 O O . ARG A 1 199 ? 16.781 6.418 -7.395 1 96.38 199 ARG A O 1
ATOM 1586 N N . VAL A 1 200 ? 15.672 4.465 -7.328 1 96.25 200 VAL A N 1
ATOM 1587 C CA . VAL A 1 200 ? 15.406 4.566 -5.895 1 96.25 200 VAL A CA 1
ATOM 1588 C C . VAL A 1 200 ? 16.719 4.578 -5.125 1 96.25 200 VAL A C 1
ATOM 1590 O O . VAL A 1 200 ? 16.891 5.355 -4.18 1 96.25 200 VAL A O 1
ATOM 1593 N N . LEU A 1 201 ? 17.641 3.795 -5.566 1 95.19 201 LEU A N 1
ATOM 1594 C CA . LEU A 1 201 ? 18.906 3.637 -4.863 1 95.19 201 LEU A CA 1
ATOM 1595 C C . LEU A 1 201 ? 19.891 4.738 -5.254 1 95.19 201 LEU A C 1
ATOM 1597 O O . LEU A 1 201 ? 20.984 4.824 -4.699 1 95.19 201 LEU A O 1
ATOM 1601 N N . GLY A 1 202 ? 19.484 5.609 -6.148 1 89.94 202 GLY A N 1
ATOM 1602 C CA . GLY A 1 202 ? 20.328 6.703 -6.586 1 89.94 202 GLY A CA 1
ATOM 1603 C C . GLY A 1 202 ? 21.469 6.25 -7.496 1 89.94 202 GLY A C 1
ATOM 1604 O O . GLY A 1 202 ? 22.531 6.863 -7.52 1 89.94 202 GLY A O 1
ATOM 1605 N N . LEU A 1 203 ? 21.328 5.152 -8.078 1 74.69 203 LEU A N 1
ATOM 1606 C CA . LEU A 1 203 ? 22.359 4.594 -8.938 1 74.69 203 LEU A CA 1
ATOM 1607 C C . LEU A 1 203 ? 22.141 5.008 -10.391 1 74.69 203 LEU A C 1
ATOM 1609 O O . LEU A 1 203 ? 23.016 4.816 -11.234 1 74.69 203 LEU A O 1
ATOM 1613 N N . ALA A 1 204 ? 21.047 5.586 -10.844 1 60.38 204 ALA A N 1
ATOM 1614 C CA . ALA A 1 204 ? 20.844 6 -12.234 1 60.38 204 ALA A CA 1
ATOM 1615 C C . ALA A 1 204 ? 21.594 7.293 -12.539 1 60.38 204 ALA A C 1
ATOM 1617 O O . ALA A 1 204 ? 21.359 8.32 -11.906 1 60.38 204 ALA A O 1
ATOM 1618 N N . ALA A 1 205 ? 22.984 7.367 -12.852 1 44.56 205 ALA A N 1
ATOM 1619 C CA . ALA A 1 205 ? 23.75 8.438 -13.492 1 44.56 205 ALA A CA 1
ATOM 1620 C C . ALA A 1 205 ? 23.188 8.742 -14.883 1 44.56 205 ALA A C 1
ATOM 1622 O O . ALA A 1 205 ? 22.719 7.848 -15.586 1 44.56 205 ALA A O 1
ATOM 1623 N N . MET B 1 1 ? -0.687 33.781 18.047 1 95.38 1 MET B N 1
ATOM 1624 C CA . MET B 1 1 ? -0.025 32.5 17.844 1 95.38 1 MET B CA 1
ATOM 1625 C C . MET B 1 1 ? 0.62 32 19.125 1 95.38 1 MET B C 1
ATOM 1627 O O . MET B 1 1 ? 1.305 32.781 19.812 1 95.38 1 MET B O 1
ATOM 1631 N N . GLN B 1 2 ? 0.327 30.75 19.578 1 96.94 2 GLN B N 1
ATOM 1632 C CA . GLN B 1 2 ? 0.903 30.125 20.766 1 96.94 2 GLN B CA 1
ATOM 1633 C C . GLN B 1 2 ? 1.685 28.875 20.406 1 96.94 2 GLN B C 1
ATOM 1635 O O . GLN B 1 2 ? 1.167 27.984 19.719 1 96.94 2 GLN B O 1
ATOM 1640 N N . ILE B 1 3 ? 2.973 28.875 20.859 1 97.06 3 ILE B N 1
ATOM 1641 C CA . ILE B 1 3 ? 3.797 27.672 20.688 1 97.06 3 ILE B CA 1
ATOM 1642 C C . ILE B 1 3 ? 3.992 26.984 22.047 1 97.06 3 ILE B C 1
ATOM 1644 O O . ILE B 1 3 ? 4.641 27.531 22.938 1 97.06 3 ILE B O 1
ATOM 1648 N N . ILE B 1 4 ? 3.469 25.891 22.172 1 97.44 4 ILE B N 1
ATOM 1649 C CA . ILE B 1 4 ? 3.545 25.156 23.438 1 97.44 4 ILE B CA 1
ATOM 1650 C C . ILE B 1 4 ? 4.707 24.172 23.391 1 97.44 4 ILE B C 1
ATOM 1652 O O . ILE B 1 4 ? 4.684 23.219 22.625 1 97.44 4 ILE B O 1
ATOM 1656 N N . THR B 1 5 ? 5.691 24.375 24.25 1 95.25 5 THR B N 1
ATOM 1657 C CA . THR B 1 5 ? 6.93 23.609 24.156 1 95.25 5 THR B CA 1
ATOM 1658 C C . THR B 1 5 ? 7.07 22.656 25.344 1 95.25 5 THR B C 1
ATOM 1660 O O . THR B 1 5 ? 7.906 21.75 25.328 1 95.25 5 THR B O 1
ATOM 1663 N N . ASP B 1 6 ? 6.254 22.812 26.359 1 94.94 6 ASP B N 1
ATOM 1664 C CA . ASP B 1 6 ? 6.43 22.047 27.594 1 94.94 6 ASP B CA 1
ATOM 1665 C C . ASP B 1 6 ? 5.523 20.828 27.609 1 94.94 6 ASP B C 1
ATOM 1667 O O . ASP B 1 6 ? 5.379 20.172 28.656 1 94.94 6 ASP B O 1
ATOM 1671 N N . ILE B 1 7 ? 4.902 20.547 26.578 1 95.62 7 ILE B N 1
ATOM 1672 C CA . ILE B 1 7 ? 4.012 19.406 26.438 1 95.62 7 ILE B CA 1
ATOM 1673 C C . ILE B 1 7 ? 4.516 18.484 25.328 1 95.62 7 ILE B C 1
ATOM 1675 O O . ILE B 1 7 ? 4.859 18.938 24.25 1 95.62 7 ILE B O 1
ATOM 1679 N N . THR B 1 8 ? 4.574 17.188 25.703 1 94.62 8 THR B N 1
ATOM 1680 C CA . THR B 1 8 ? 5.059 16.203 24.75 1 94.62 8 THR B CA 1
ATOM 1681 C C . THR B 1 8 ? 3.91 15.656 23.906 1 94.62 8 THR B C 1
ATOM 1683 O O . THR B 1 8 ? 2.834 15.359 24.422 1 94.62 8 THR B O 1
ATOM 1686 N N . GLN B 1 9 ? 4.148 15.602 22.594 1 94.5 9 GLN B N 1
ATOM 1687 C CA . GLN B 1 9 ? 3.125 15.031 21.719 1 94.5 9 GLN B CA 1
ATOM 1688 C C . GLN B 1 9 ? 2.797 13.594 22.125 1 94.5 9 GLN B C 1
ATOM 1690 O O . GLN B 1 9 ? 3.695 12.812 22.438 1 94.5 9 GLN B O 1
ATOM 1695 N N . GLY B 1 10 ? 1.538 13.234 22.062 1 90.94 10 GLY B N 1
ATOM 1696 C CA . GLY B 1 10 ? 1.09 11.906 22.438 1 90.94 10 GLY B CA 1
ATOM 1697 C C . GLY B 1 10 ? 0.6 11.812 23.875 1 90.94 10 GLY B C 1
ATOM 1698 O O . GLY B 1 10 ? -0.045 10.836 24.25 1 90.94 10 GLY B O 1
ATOM 1699 N N . THR B 1 11 ? 0.848 12.758 24.719 1 93.25 11 THR B N 1
ATOM 1700 C CA . THR B 1 11 ? 0.401 12.773 26.109 1 93.25 11 THR B CA 1
ATOM 1701 C C . THR B 1 11 ? -1.06 13.203 26.203 1 93.25 11 THR B C 1
ATOM 1703 O O . THR B 1 11 ? -1.601 13.789 25.25 1 93.25 11 THR B O 1
ATOM 1706 N N . PRO B 1 12 ? -1.643 12.906 27.297 1 92.44 12 PRO B N 1
ATOM 1707 C CA . PRO B 1 12 ? -3.016 13.367 27.5 1 92.44 12 PRO B CA 1
ATOM 1708 C C . PRO B 1 12 ? -3.141 14.891 27.422 1 92.44 12 PRO B C 1
ATOM 1710 O O . PRO B 1 12 ? -4.141 15.406 26.922 1 92.44 12 PRO B O 1
ATOM 1713 N N . GLU B 1 13 ? -2.16 15.633 28 1 95.56 13 GLU B N 1
ATOM 1714 C CA . GLU B 1 13 ? -2.17 17.094 27.938 1 95.56 13 GLU B CA 1
ATOM 1715 C C . GLU B 1 13 ? -2.158 17.578 26.5 1 95.56 13 GLU B C 1
ATOM 1717 O O . GLU B 1 13 ? -2.836 18.562 26.172 1 95.56 13 GLU B O 1
ATOM 1722 N N . TRP B 1 14 ? -1.415 16.922 25.688 1 96 14 TRP B N 1
ATOM 1723 C CA . TRP B 1 14 ? -1.343 17.266 24.266 1 96 14 TRP B CA 1
ATOM 1724 C C . TRP B 1 14 ? -2.676 17 23.578 1 96 14 TRP B C 1
ATOM 1726 O O . TRP B 1 14 ? -3.158 17.828 22.812 1 96 14 TRP B O 1
ATOM 1736 N N . LEU B 1 15 ? -3.188 15.859 23.891 1 94.31 15 LEU B N 1
ATOM 1737 C CA . LEU B 1 15 ? -4.477 15.484 23.312 1 94.31 15 LEU B CA 1
ATOM 1738 C C . LEU B 1 15 ? -5.555 16.484 23.703 1 94.31 15 LEU B C 1
ATOM 1740 O O . LEU B 1 15 ? -6.426 16.812 22.891 1 94.31 15 LEU B O 1
ATOM 1744 N N . ALA B 1 16 ? -5.496 16.969 24.859 1 94.88 16 ALA B N 1
ATOM 1745 C CA . ALA B 1 16 ? -6.477 17.922 25.359 1 94.88 16 ALA B CA 1
ATOM 1746 C C . ALA B 1 16 ? -6.402 19.234 24.594 1 94.88 16 ALA B C 1
ATOM 1748 O O . ALA B 1 16 ? -7.422 19.875 24.344 1 94.88 16 ALA B O 1
ATOM 1749 N N . LEU B 1 17 ? -5.23 19.656 24.203 1 95.88 17 LEU B N 1
ATOM 1750 C CA . LEU B 1 17 ? -5.027 20.906 23.484 1 95.88 17 LEU B CA 1
ATOM 1751 C C . LEU B 1 17 ? -5.625 20.812 22.078 1 95.88 17 LEU B C 1
ATOM 1753 O O . LEU B 1 17 ? -5.906 21.844 21.469 1 95.88 17 LEU B O 1
ATOM 1757 N N . ARG B 1 18 ? -5.816 19.594 21.625 1 96.44 18 ARG B N 1
ATOM 1758 C CA . ARG B 1 18 ? -6.285 19.359 20.266 1 96.44 18 ARG B CA 1
ATOM 1759 C C . ARG B 1 18 ? -7.789 19.125 20.234 1 96.44 18 ARG B C 1
ATOM 1761 O O . ARG B 1 18 ? -8.398 19.078 19.156 1 96.44 18 ARG B O 1
ATOM 1768 N N . LEU B 1 19 ? -8.359 19.031 21.328 1 95.62 19 LEU B N 1
ATOM 1769 C CA . LEU B 1 19 ? -9.75 18.625 21.453 1 95.62 19 LEU B CA 1
ATOM 1770 C C . LEU B 1 19 ? -10.688 19.656 20.844 1 95.62 19 LEU B C 1
ATOM 1772 O O . LEU B 1 19 ? -10.633 20.828 21.203 1 95.62 19 LEU B O 1
ATOM 1776 N N . GLY B 1 20 ? -11.5 19.203 19.891 1 96.94 20 GLY B N 1
ATOM 1777 C CA . GLY B 1 20 ? -12.602 20.016 19.391 1 96.94 20 GLY B CA 1
ATOM 1778 C C . GLY B 1 20 ? -12.156 21.078 18.406 1 96.94 20 GLY B C 1
ATOM 1779 O O . GLY B 1 20 ? -12.945 21.938 18.016 1 96.94 20 GLY B O 1
ATOM 1780 N N . ILE B 1 21 ? -10.891 21.078 18.078 1 98 21 ILE B N 1
ATOM 1781 C CA . ILE B 1 21 ? -10.414 22.062 17.109 1 98 21 ILE B CA 1
ATOM 1782 C C . ILE B 1 21 ? -9.836 21.359 15.891 1 98 21 ILE B C 1
ATOM 1784 O O . ILE B 1 21 ? -9.383 20.219 15.984 1 98 21 ILE B O 1
ATOM 1788 N N . VAL B 1 22 ? -9.875 22.031 14.758 1 98.56 22 VAL B N 1
ATOM 1789 C CA . VAL B 1 22 ? -9.281 21.516 13.539 1 98.56 22 VAL B CA 1
ATOM 1790 C C . VAL B 1 22 ? -7.762 21.438 13.695 1 98.56 22 VAL B C 1
ATOM 1792 O O . VAL B 1 22 ? -7.145 22.375 14.227 1 98.56 22 VAL B O 1
ATOM 1795 N N . THR B 1 23 ? -7.191 20.359 13.32 1 98.44 23 THR B N 1
ATOM 1796 C CA . THR B 1 23 ? -5.738 20.234 13.289 1 98.44 23 THR B CA 1
ATOM 1797 C C . THR B 1 23 ? -5.238 20.078 11.859 1 98.44 23 THR B C 1
ATOM 1799 O O . THR B 1 23 ? -5.977 19.609 10.984 1 98.44 23 THR B O 1
ATOM 1802 N N . CYS B 1 24 ? -3.977 20.453 11.609 1 98.62 24 CYS B N 1
ATOM 1803 C CA . CYS B 1 24 ? -3.43 20.484 10.258 1 98.62 24 CYS B CA 1
ATOM 1804 C C . CYS B 1 24 ? -3.428 19.094 9.633 1 98.62 24 CYS B C 1
ATOM 1806 O O . CYS B 1 24 ? -3.58 18.953 8.422 1 98.62 24 CYS B O 1
ATOM 1808 N N . SER B 1 25 ? -3.264 18.047 10.469 1 97.62 25 SER B N 1
ATOM 1809 C CA . SER B 1 25 ? -3.225 16.688 9.953 1 97.62 25 SER B CA 1
ATOM 1810 C C . SER B 1 25 ? -4.551 16.297 9.305 1 97.62 25 SER B C 1
ATOM 1812 O O . SER B 1 25 ? -4.621 15.32 8.562 1 97.62 25 SER B O 1
ATOM 1814 N N . GLU B 1 26 ? -5.645 17.078 9.516 1 97.69 26 GLU B N 1
ATOM 1815 C CA . GLU B 1 26 ? -6.969 16.734 9 1 97.69 26 GLU B CA 1
ATOM 1816 C C . GLU B 1 26 ? -7.391 17.703 7.891 1 97.69 26 GLU B C 1
ATOM 1818 O O . GLU B 1 26 ? -8.516 17.625 7.391 1 97.69 26 GLU B O 1
ATOM 1823 N N . LEU B 1 27 ? -6.539 18.578 7.492 1 98.56 27 LEU B N 1
ATOM 1824 C CA . LEU B 1 27 ? -6.914 19.609 6.543 1 98.56 27 LEU B CA 1
ATOM 1825 C C . LEU B 1 27 ? -7.199 19.031 5.168 1 98.56 27 LEU B C 1
ATOM 1827 O O . LEU B 1 27 ? -7.965 19.594 4.387 1 98.56 27 LEU B O 1
ATOM 1831 N N . ALA B 1 28 ? -6.578 17.859 4.863 1 98 28 ALA B N 1
ATOM 1832 C CA . ALA B 1 28 ? -6.777 17.25 3.555 1 98 28 ALA B CA 1
ATOM 1833 C C . ALA B 1 28 ? -8.258 17 3.283 1 98 28 ALA B C 1
ATOM 1835 O O . ALA B 1 28 ? -8.75 17.266 2.178 1 98 28 ALA B O 1
ATOM 1836 N N . CYS B 1 29 ? -9.031 16.562 4.238 1 96.81 29 CYS B N 1
ATOM 1837 C CA . CYS B 1 29 ? -10.438 16.234 4.012 1 96.81 29 CYS B CA 1
ATOM 1838 C C . CYS B 1 29 ? -11.266 17.5 3.818 1 96.81 29 CYS B C 1
ATOM 1840 O O . CYS B 1 29 ? -12.328 17.469 3.193 1 96.81 29 CYS B O 1
ATOM 1842 N N . LEU B 1 30 ? -10.789 18.656 4.328 1 97.75 30 LEU B N 1
ATOM 1843 C CA . LEU B 1 30 ? -11.5 19.922 4.137 1 97.75 30 LEU B CA 1
ATOM 1844 C C . LEU B 1 30 ? -11.266 20.469 2.734 1 97.75 30 LEU B C 1
ATOM 1846 O O . LEU B 1 30 ? -12.016 21.328 2.268 1 97.75 30 LEU B O 1
ATOM 1850 N N . MET B 1 31 ? -10.234 19.953 2.107 1 96.94 31 MET B N 1
ATOM 1851 C CA . MET B 1 31 ? -9.852 20.516 0.812 1 96.94 31 MET B CA 1
ATOM 1852 C C . MET B 1 31 ? -10.508 19.734 -0.326 1 96.94 31 MET B C 1
ATOM 1854 O O . MET B 1 31 ? -10.461 20.172 -1.479 1 96.94 31 MET B O 1
ATOM 1858 N N . VAL B 1 32 ? -11.094 18.656 0.008 1 95.19 32 VAL B N 1
ATOM 1859 C CA . VAL B 1 32 ? -11.758 17.844 -1.01 1 95.19 32 VAL B CA 1
ATOM 1860 C C . VAL B 1 32 ? -13.086 18.5 -1.389 1 95.19 32 VAL B C 1
ATOM 1862 O O . VAL B 1 32 ? -13.883 18.859 -0.516 1 95.19 32 VAL B O 1
ATOM 1865 N N . ASN B 1 33 ? -13.242 18.641 -2.707 1 93.94 33 ASN B N 1
ATOM 1866 C CA . ASN B 1 33 ? -14.523 19.141 -3.172 1 93.94 33 ASN B CA 1
ATOM 1867 C C . ASN B 1 33 ? -15.562 18.031 -3.27 1 93.94 33 ASN B C 1
ATOM 1869 O O . ASN B 1 33 ? -15.297 16.969 -3.848 1 93.94 33 ASN B O 1
ATOM 1873 N N . GLY B 1 34 ? -16.641 18.266 -2.6 1 93.56 34 GLY B N 1
ATOM 1874 C CA . GLY B 1 34 ? -17.734 17.328 -2.635 1 93.56 34 GLY B CA 1
ATOM 1875 C C . GLY B 1 34 ? -19.078 17.969 -2.957 1 93.56 34 GLY B C 1
ATOM 1876 O O . GLY B 1 34 ? -19.125 19.094 -3.463 1 93.56 34 GLY B O 1
ATOM 1877 N N . LYS B 1 35 ? -20.109 17.141 -2.816 1 92.56 35 LYS B N 1
ATOM 1878 C CA . LYS B 1 35 ? -21.453 17.578 -3.156 1 92.56 35 LYS B CA 1
ATOM 1879 C C . LYS B 1 35 ? -22.188 18.094 -1.921 1 92.56 35 LYS B C 1
ATOM 1881 O O . LYS B 1 35 ? -23.344 18.531 -2.016 1 92.56 35 LYS B O 1
ATOM 1886 N N . GLY B 1 36 ? -21.594 18.172 -0.863 1 90 36 GLY B N 1
ATOM 1887 C CA . GLY B 1 36 ? -22.234 18.578 0.37 1 90 36 GLY B CA 1
ATOM 1888 C C . GLY B 1 36 ? -22.297 20.094 0.536 1 90 36 GLY B C 1
ATOM 1889 O O . GLY B 1 36 ? -21.891 20.828 -0.358 1 90 36 GLY B O 1
ATOM 1890 N N . GLU B 1 37 ? -22.891 20.484 1.707 1 92 37 GLU B N 1
ATOM 1891 C CA . GLU B 1 37 ? -23 21.906 2.047 1 92 37 GLU B CA 1
ATOM 1892 C C . GLU B 1 37 ? -21.656 22.609 1.887 1 92 37 GLU B C 1
ATOM 1894 O O . GLU B 1 37 ? -20.625 22.094 2.312 1 92 37 GLU B O 1
ATOM 1899 N N . ALA B 1 38 ? -21.672 23.766 1.194 1 94.94 38 ALA B N 1
ATOM 1900 C CA . ALA B 1 38 ? -20.531 24.625 0.942 1 94.94 38 ALA B CA 1
ATOM 1901 C C . ALA B 1 38 ? -19.453 23.891 0.153 1 94.94 38 ALA B C 1
ATOM 1903 O O . ALA B 1 38 ? -18.281 24.281 0.156 1 94.94 38 ALA B O 1
ATOM 1904 N N . GLY B 1 39 ? -19.812 22.719 -0.423 1 96.44 39 GLY B N 1
ATOM 1905 C CA . GLY B 1 39 ? -18.922 22 -1.309 1 96.44 39 GLY B CA 1
ATOM 1906 C C . GLY B 1 39 ? -18 21.031 -0.575 1 96.44 39 GLY B C 1
ATOM 1907 O O . GLY B 1 39 ? -17 20.562 -1.128 1 96.44 39 GLY B O 1
ATOM 1908 N N . PHE B 1 40 ? -18.328 20.75 0.664 1 96.88 40 PHE B N 1
ATOM 1909 C CA . PHE B 1 40 ? -17.531 19.797 1.438 1 96.88 40 PHE B CA 1
ATOM 1910 C C . PHE B 1 40 ? -17.922 18.359 1.102 1 96.88 40 PHE B C 1
ATOM 1912 O O . PHE B 1 40 ? -19.062 18.109 0.707 1 96.88 40 PHE B O 1
ATOM 1919 N N . GLY B 1 41 ? -16.953 17.469 1.226 1 95.56 41 GLY B N 1
ATOM 1920 C CA . GLY B 1 41 ? -17.219 16.062 1.029 1 95.56 41 GLY B CA 1
ATOM 1921 C C . GLY B 1 41 ? -17.656 15.352 2.301 1 95.56 41 GLY B C 1
ATOM 1922 O O . GLY B 1 41 ? -17.688 15.953 3.373 1 95.56 41 GLY B O 1
ATOM 1923 N N . VAL B 1 42 ? -17.891 14.055 2.199 1 96.06 42 VAL B N 1
ATOM 1924 C CA . VAL B 1 42 ? -18.422 13.242 3.283 1 96.06 42 VAL B CA 1
ATOM 1925 C C . VAL B 1 42 ? -17.406 13.18 4.43 1 96.06 42 VAL B C 1
ATOM 1927 O O . VAL B 1 42 ? -17.797 13.219 5.602 1 96.06 42 VAL B O 1
ATOM 1930 N N . GLU B 1 43 ? -16.172 13.109 4.133 1 96.62 43 GLU B N 1
ATOM 1931 C CA . GLU B 1 43 ? -15.148 12.992 5.16 1 96.62 43 GLU B CA 1
ATOM 1932 C C . GLU B 1 43 ? -15.062 14.258 6.012 1 96.62 43 GLU B C 1
ATOM 1934 O O . GLU B 1 43 ? -14.797 14.188 7.211 1 96.62 43 GLU B O 1
ATOM 1939 N N . ALA B 1 44 ? -15.234 15.367 5.422 1 97.75 44 ALA B N 1
ATOM 1940 C CA . ALA B 1 44 ? -15.242 16.625 6.172 1 97.75 44 ALA B CA 1
ATOM 1941 C C . ALA B 1 44 ? -16.391 16.641 7.188 1 97.75 44 ALA B C 1
ATOM 1943 O O . ALA B 1 44 ? -16.203 17.078 8.32 1 97.75 44 ALA B O 1
ATOM 1944 N N . PHE B 1 45 ? -17.484 16.156 6.797 1 97.25 45 PHE B N 1
ATOM 1945 C CA . PHE B 1 45 ? -18.625 16.156 7.711 1 97.25 45 PHE B CA 1
ATOM 1946 C C . PHE B 1 45 ? -18.406 15.125 8.82 1 97.25 45 PHE B C 1
ATOM 1948 O O . PHE B 1 45 ? -18.781 15.367 9.977 1 97.25 45 PHE B O 1
ATOM 1955 N N . THR B 1 46 ? -17.906 14.008 8.422 1 96.94 46 THR B N 1
ATOM 1956 C CA . THR B 1 46 ? -17.562 13.039 9.453 1 96.94 46 THR B CA 1
ATOM 1957 C C . THR B 1 46 ? -16.641 13.664 10.492 1 96.94 46 THR B C 1
ATOM 1959 O O . THR B 1 46 ? -16.859 13.508 11.695 1 96.94 46 THR B O 1
ATOM 1962 N N . TYR B 1 47 ? -15.656 14.344 10.023 1 96.88 47 TYR B N 1
ATOM 1963 C CA . TYR B 1 47 ? -14.727 15.039 10.906 1 96.88 47 TYR B CA 1
ATOM 1964 C C . TYR B 1 47 ? -15.438 16.094 11.734 1 96.88 47 TYR B C 1
ATOM 1966 O O . TYR B 1 47 ? -15.188 16.234 12.938 1 96.88 47 TYR B O 1
ATOM 1974 N N . MET B 1 48 ? -16.328 16.797 11.164 1 97.88 48 MET B N 1
ATOM 1975 C CA . MET B 1 48 ? -17.109 17.828 11.836 1 97.88 48 MET B CA 1
ATOM 1976 C C . MET B 1 48 ? -17.891 17.25 13.008 1 97.88 48 MET B C 1
ATOM 1978 O O . MET B 1 48 ? -17.875 17.797 14.109 1 97.88 48 MET B O 1
ATOM 1982 N N . HIS B 1 49 ? -18.531 16.156 12.719 1 97.19 49 HIS B N 1
ATOM 1983 C CA . HIS B 1 49 ? -19.328 15.523 13.766 1 97.19 49 HIS B CA 1
ATOM 1984 C C . HIS B 1 49 ? -18.438 15.016 14.898 1 97.19 49 HIS B C 1
ATOM 1986 O O . HIS B 1 49 ? -18.812 15.078 16.062 1 97.19 49 HIS B O 1
ATOM 1992 N N . THR B 1 50 ? -17.328 14.547 14.531 1 96.69 50 THR B N 1
ATOM 1993 C CA . THR B 1 50 ? -16.344 14.141 15.547 1 96.69 50 THR B CA 1
ATOM 1994 C C . THR B 1 50 ? -16 15.312 16.453 1 96.69 50 THR B C 1
ATOM 1996 O O . THR B 1 50 ? -16.031 15.195 17.672 1 96.69 50 THR B O 1
ATOM 1999 N N . LEU B 1 51 ? -15.688 16.453 15.883 1 97.5 51 LEU B N 1
ATOM 2000 C CA . LEU B 1 51 ? -15.281 17.625 16.656 1 97.5 51 LEU B CA 1
ATOM 2001 C C . LEU B 1 51 ? -16.438 18.141 17.516 1 97.5 51 LEU B C 1
ATOM 2003 O O . LEU B 1 51 ? -16.234 18.547 18.656 1 97.5 51 LEU B O 1
ATOM 2007 N N . ILE B 1 52 ? -17.625 18.109 16.953 1 97.06 52 ILE B N 1
ATOM 2008 C CA . ILE B 1 52 ? -18.781 18.531 17.719 1 97.06 52 ILE B CA 1
ATOM 2009 C C . ILE B 1 52 ? -18.953 17.641 18.953 1 97.06 52 ILE B C 1
ATOM 2011 O O . ILE B 1 52 ? -19.172 18.141 20.062 1 97.06 52 ILE B O 1
ATOM 2015 N N . GLY B 1 53 ? -18.859 16.359 18.703 1 95.94 53 GLY B N 1
ATOM 2016 C CA . GLY B 1 53 ? -18.906 15.438 19.828 1 95.94 53 GLY B CA 1
ATOM 2017 C C . GLY B 1 53 ? -17.875 15.734 20.891 1 95.94 53 GLY B C 1
ATOM 2018 O O . GLY B 1 53 ? -18.172 15.719 22.078 1 95.94 53 GLY B O 1
ATOM 2019 N N . GLU B 1 54 ? -16.703 16.016 20.516 1 95.75 54 GLU B N 1
ATOM 2020 C CA . GLU B 1 54 ? -15.625 16.359 21.422 1 95.75 54 GLU B CA 1
ATOM 2021 C C . GLU B 1 54 ? -15.938 17.625 22.219 1 95.75 54 GLU B C 1
ATOM 2023 O O . GLU B 1 54 ? -15.68 17.703 23.422 1 95.75 54 GLU B O 1
ATOM 2028 N N . ARG B 1 55 ? -16.422 18.625 21.5 1 95.81 55 ARG B N 1
ATOM 2029 C CA . ARG B 1 55 ? -16.719 19.906 22.141 1 95.81 55 ARG B CA 1
ATOM 2030 C C . ARG B 1 55 ? -17.812 19.734 23.203 1 95.81 55 ARG B C 1
ATOM 2032 O O . ARG B 1 55 ? -17.734 20.328 24.281 1 95.81 55 ARG B O 1
ATOM 2039 N N . ILE B 1 56 ? -18.688 18.922 22.906 1 94.75 56 ILE B N 1
ATOM 2040 C CA . ILE B 1 56 ? -19.828 18.766 23.797 1 94.75 56 ILE B CA 1
ATOM 2041 C C . ILE B 1 56 ? -19.438 17.891 24.984 1 94.75 56 ILE B C 1
ATOM 2043 O O . ILE B 1 56 ? -19.766 18.219 26.141 1 94.75 56 ILE B O 1
ATOM 2047 N N . THR B 1 57 ? -18.719 16.875 24.781 1 93.81 57 THR B N 1
ATOM 2048 C CA . THR B 1 57 ? -18.453 15.898 25.828 1 93.81 57 THR B CA 1
ATOM 2049 C C . THR B 1 57 ? -17.172 16.25 26.578 1 93.81 57 THR B C 1
ATOM 2051 O O . THR B 1 57 ? -16.953 15.789 27.703 1 93.81 57 THR B O 1
ATOM 2054 N N . GLY B 1 58 ? -16.312 16.906 25.891 1 93 58 GLY B N 1
ATOM 2055 C CA . GLY B 1 58 ? -15 17.172 26.453 1 93 58 GLY B CA 1
ATOM 2056 C C . GLY B 1 58 ? -14.078 15.969 26.391 1 93 58 GLY B C 1
ATOM 2057 O O . GLY B 1 58 ? -13.055 15.93 27.078 1 93 58 GLY B O 1
ATOM 2058 N N . GLU B 1 59 ? -14.539 14.992 25.641 1 89.56 59 GLU B N 1
ATOM 2059 C CA . GLU B 1 59 ? -13.758 13.766 25.516 1 89.56 59 GLU B CA 1
ATOM 2060 C C . GLU B 1 59 ? -13.414 13.469 24.062 1 89.56 59 GLU B C 1
ATOM 2062 O O . GLU B 1 59 ? -14.211 13.734 23.172 1 89.56 59 GLU B O 1
ATOM 2067 N N . ALA B 1 60 ? -12.211 12.906 23.969 1 84.62 60 ALA B N 1
ATOM 2068 C CA . ALA B 1 60 ? -11.781 12.562 22.609 1 84.62 60 ALA B CA 1
ATOM 2069 C C . ALA B 1 60 ? -12.617 11.414 22.047 1 84.62 60 ALA B C 1
ATOM 2071 O O . ALA B 1 60 ? -13.008 10.5 22.781 1 84.62 60 ALA B O 1
ATOM 2072 N N . ALA B 1 61 ? -13.062 11.508 20.719 1 70.75 61 ALA B N 1
ATOM 2073 C CA . ALA B 1 61 ? -13.867 10.469 20.078 1 70.75 61 ALA B CA 1
ATOM 2074 C C . ALA B 1 61 ? -13.117 9.141 20.047 1 70.75 61 ALA B C 1
ATOM 2076 O O . ALA B 1 61 ? -13.711 8.086 20.281 1 70.75 61 ALA B O 1
ATOM 2077 N N . ASP B 1 62 ? -11.969 9.125 19.375 1 62.38 62 ASP B N 1
ATOM 2078 C CA . ASP B 1 62 ? -11.273 7.855 19.188 1 62.38 62 ASP B CA 1
ATOM 2079 C C . ASP B 1 62 ? -10.211 7.652 20.266 1 62.38 62 ASP B C 1
ATOM 2081 O O . ASP B 1 62 ? -9.391 8.539 20.516 1 62.38 62 ASP B O 1
ATOM 2085 N N . THR B 1 63 ? -10.703 6.992 21.281 1 53.19 63 THR B N 1
ATOM 2086 C CA . THR B 1 63 ? -9.648 6.594 22.203 1 53.19 63 THR B CA 1
ATOM 2087 C C . THR B 1 63 ? -8.633 5.688 21.516 1 53.19 63 THR B C 1
ATOM 2089 O O . THR B 1 63 ? -8.922 4.523 21.234 1 53.19 63 THR B O 1
ATOM 2092 N N . PHE B 1 64 ? -8.055 6.277 20.641 1 50.94 64 PHE B N 1
ATOM 2093 C CA . PHE B 1 64 ? -7.043 5.535 19.906 1 50.94 64 PHE B CA 1
ATOM 2094 C C . PHE B 1 64 ? -6.062 4.859 20.859 1 50.94 64 PHE B C 1
ATOM 2096 O O . PHE B 1 64 ? -5.43 5.523 21.672 1 50.94 64 PHE B O 1
ATOM 2103 N N . LYS B 1 65 ? -6.242 3.578 20.984 1 51.78 65 LYS B N 1
ATOM 2104 C CA . LYS B 1 65 ? -5.207 2.826 21.703 1 51.78 65 LYS B CA 1
ATOM 2105 C C . LYS B 1 65 ? -4.039 2.496 20.766 1 51.78 65 LYS B C 1
ATOM 2107 O O . LYS B 1 65 ? -4.242 2.154 19.609 1 51.78 65 LYS B O 1
ATOM 2112 N N . GLY B 1 66 ? -3.029 3.266 21.047 1 52.56 66 GLY B N 1
ATOM 2113 C CA . GLY B 1 66 ? -1.773 2.969 20.391 1 52.56 66 GLY B CA 1
ATOM 2114 C C . GLY B 1 66 ? -1.635 1.509 20 1 52.56 66 GLY B C 1
ATOM 2115 O O . GLY B 1 66 ? -2.066 0.621 20.734 1 52.56 66 GLY B O 1
ATOM 2116 N N . ASN B 1 67 ? -1.606 1.148 18.609 1 59.56 67 ASN B N 1
ATOM 2117 C CA . ASN B 1 67 ? -1.259 -0.21 18.203 1 59.56 67 ASN B CA 1
ATOM 2118 C C . ASN B 1 67 ? 0.192 -0.303 17.75 1 59.56 67 ASN B C 1
ATOM 2120 O O . ASN B 1 67 ? 0.943 0.67 17.844 1 59.56 67 ASN B O 1
ATOM 2124 N N . ARG B 1 68 ? 0.727 -1.479 17.609 1 55.03 68 ARG B N 1
ATOM 2125 C CA . ARG B 1 68 ? 2.096 -1.769 17.203 1 55.03 68 ARG B CA 1
ATOM 2126 C C . ARG B 1 68 ? 2.514 -0.882 16.031 1 55.03 68 ARG B C 1
ATOM 2128 O O . ARG B 1 68 ? 3.672 -0.47 15.938 1 55.03 68 ARG B O 1
ATOM 2135 N N . HIS B 1 69 ? 1.568 -0.536 15.234 1 66 69 HIS B N 1
ATOM 2136 C CA . HIS B 1 69 ? 1.861 0.301 14.078 1 66 69 HIS B CA 1
ATOM 2137 C C . HIS B 1 69 ? 2.211 1.724 14.5 1 66 69 HIS B C 1
ATOM 2139 O O . HIS B 1 69 ? 3.127 2.334 13.945 1 66 69 HIS B O 1
ATOM 2145 N N . THR B 1 70 ? 1.6 2.152 15.555 1 67.25 70 THR B N 1
ATOM 2146 C CA . THR B 1 70 ? 1.851 3.508 16.031 1 67.25 70 THR B CA 1
ATOM 2147 C C . THR B 1 70 ? 3.197 3.59 16.734 1 67.25 70 THR B C 1
ATOM 2149 O O . THR B 1 70 ? 3.932 4.566 16.578 1 67.25 70 THR B O 1
ATOM 2152 N N . GLU B 1 71 ? 3.469 2.514 17.422 1 71.62 71 GLU B N 1
ATOM 2153 C CA . GLU B 1 71 ? 4.738 2.482 18.141 1 71.62 71 GLU B CA 1
ATOM 2154 C C . GLU B 1 71 ? 5.918 2.424 17.172 1 71.62 71 GLU B C 1
ATOM 2156 O O . GLU B 1 71 ? 6.898 3.15 17.344 1 71.62 71 GLU B O 1
ATOM 2161 N N . ARG B 1 72 ? 5.859 1.584 16.219 1 77.75 72 ARG B N 1
ATOM 2162 C CA . ARG B 1 72 ? 6.895 1.506 15.195 1 77.75 72 ARG B CA 1
ATOM 2163 C C . ARG B 1 72 ? 7.055 2.842 14.477 1 77.75 72 ARG B C 1
ATOM 2165 O O . ARG B 1 72 ? 8.18 3.264 14.188 1 77.75 72 ARG B O 1
ATOM 2172 N N . GLY B 1 73 ? 5.977 3.449 14.344 1 82.12 73 GLY B N 1
ATOM 2173 C CA . GLY B 1 73 ? 6.008 4.746 13.695 1 82.12 73 GLY B CA 1
ATOM 2174 C C . GLY B 1 73 ? 6.789 5.789 14.477 1 82.12 73 GLY B C 1
ATOM 2175 O O . GLY B 1 73 ? 7.578 6.539 13.898 1 82.12 73 GLY B O 1
ATOM 2176 N N . HIS B 1 74 ? 6.602 5.766 15.734 1 83.94 74 HIS B N 1
ATOM 2177 C CA . HIS B 1 74 ? 7.273 6.742 16.578 1 83.94 74 HIS B CA 1
ATOM 2178 C C . HIS B 1 74 ? 8.781 6.496 16.625 1 83.94 74 HIS B C 1
ATOM 2180 O O . HIS B 1 74 ? 9.57 7.438 16.547 1 83.94 74 HIS B O 1
ATOM 2186 N N . GLU B 1 75 ? 9.086 5.258 16.719 1 89.88 75 GLU B N 1
ATOM 2187 C CA . GLU B 1 75 ? 10.508 4.91 16.75 1 89.88 75 GLU B CA 1
ATOM 2188 C C . GLU B 1 75 ? 11.195 5.293 15.43 1 89.88 75 GLU B C 1
ATOM 2190 O O . GLU B 1 75 ? 12.289 5.863 15.445 1 89.88 75 GLU B O 1
ATOM 2195 N N . LEU B 1 76 ? 10.602 5.016 14.406 1 94.25 76 LEU B N 1
ATOM 2196 C CA . LEU B 1 76 ? 11.188 5.305 13.102 1 94.25 76 LEU B CA 1
ATOM 2197 C C . LEU B 1 76 ? 11.234 6.805 12.844 1 94.25 76 LEU B C 1
ATOM 2199 O O . LEU B 1 76 ? 12.141 7.297 12.164 1 94.25 76 LEU B O 1
ATOM 2203 N N . GLU B 1 77 ? 10.281 7.5 13.469 1 95.25 77 GLU B N 1
ATOM 2204 C CA . GLU B 1 77 ? 10.281 8.953 13.32 1 95.25 77 GLU B CA 1
ATOM 2205 C C . GLU B 1 77 ? 11.531 9.57 13.953 1 95.25 77 GLU B C 1
ATOM 2207 O O . GLU B 1 77 ? 12.141 10.469 13.367 1 95.25 77 GLU B O 1
ATOM 2212 N N . ALA B 1 78 ? 11.883 9.156 15.078 1 95.12 78 ALA B N 1
ATOM 2213 C CA . ALA B 1 78 ? 13.086 9.648 15.75 1 95.12 78 ALA B CA 1
ATOM 2214 C C . ALA B 1 78 ? 14.328 9.359 14.922 1 95.12 78 ALA B C 1
ATOM 2216 O O . ALA B 1 78 ? 15.219 10.211 14.805 1 95.12 78 ALA B O 1
ATOM 2217 N N . VAL B 1 79 ? 14.391 8.164 14.367 1 96.81 79 VAL B N 1
ATOM 2218 C CA . VAL B 1 79 ? 15.508 7.793 13.508 1 96.81 79 VAL B CA 1
ATOM 2219 C C . VAL B 1 79 ? 15.562 8.719 12.297 1 96.81 79 VAL B C 1
ATOM 2221 O O . VAL B 1 79 ? 16.625 9.25 11.953 1 96.81 79 VAL B O 1
ATOM 2224 N N . ALA B 1 80 ? 14.445 8.93 11.695 1 97.88 80 ALA B N 1
ATOM 2225 C CA . ALA B 1 80 ? 14.359 9.797 10.523 1 97.88 80 ALA B CA 1
ATOM 2226 C C . ALA B 1 80 ? 14.82 11.211 10.859 1 97.88 80 ALA B C 1
ATOM 2228 O O . ALA B 1 80 ? 15.539 11.844 10.07 1 97.88 80 ALA B O 1
ATOM 2229 N N . ARG B 1 81 ? 14.391 1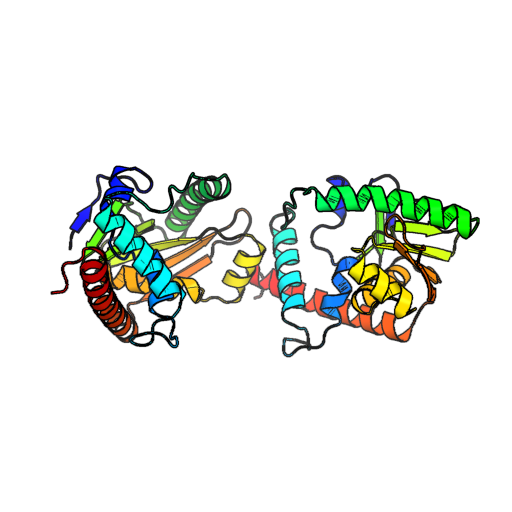1.711 12.023 1 97.62 81 ARG B N 1
ATOM 2230 C CA . ARG B 1 81 ? 14.789 13.039 12.469 1 97.62 81 ARG B CA 1
ATOM 2231 C C . ARG B 1 81 ? 16.297 13.141 12.617 1 97.62 81 ARG B C 1
ATOM 2233 O O . ARG B 1 81 ? 16.906 14.125 12.188 1 97.62 81 ARG B O 1
ATOM 2240 N N . ARG B 1 82 ? 16.875 12.148 13.18 1 97.38 82 ARG B N 1
ATOM 2241 C CA . ARG B 1 82 ? 18.328 12.125 13.344 1 97.38 82 ARG B CA 1
ATOM 2242 C C . ARG B 1 82 ? 19.047 12.117 12 1 97.38 82 ARG B C 1
ATOM 2244 O O . ARG B 1 82 ? 19.984 12.883 11.781 1 97.38 82 ARG B O 1
ATOM 2251 N N . LEU B 1 83 ? 18.609 11.211 11.125 1 97.81 83 LEU B N 1
ATOM 2252 C CA . LEU B 1 83 ? 19.203 11.133 9.797 1 97.81 83 LEU B CA 1
ATOM 2253 C C . LEU B 1 83 ? 19.078 12.461 9.062 1 97.81 83 LEU B C 1
ATOM 2255 O O . LEU B 1 83 ? 20.031 12.891 8.391 1 97.81 83 LEU B O 1
ATOM 2259 N N . TYR B 1 84 ? 17.969 13.133 9.242 1 98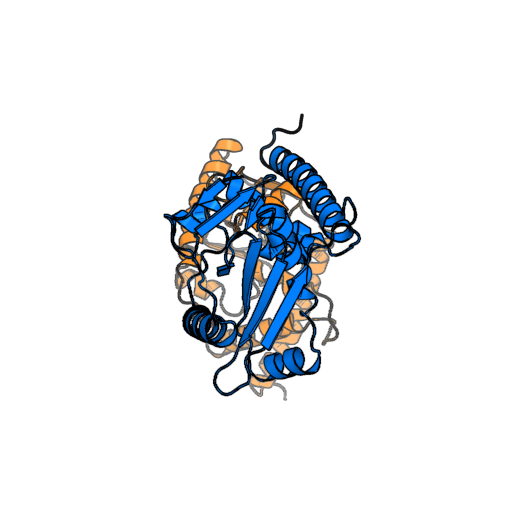.5 84 TYR B N 1
ATOM 2260 C CA . TYR B 1 84 ? 17.734 14.438 8.633 1 98.5 84 TYR B CA 1
ATOM 2261 C C . TYR B 1 84 ? 18.719 15.469 9.164 1 98.5 84 TYR B C 1
ATOM 2263 O O . TYR B 1 84 ? 19.344 16.203 8.391 1 98.5 84 TYR B O 1
ATOM 2271 N N . ARG B 1 85 ? 18.859 15.516 10.477 1 98.19 85 ARG B N 1
ATOM 2272 C CA . ARG B 1 85 ? 19.766 16.469 11.109 1 98.19 85 ARG B CA 1
ATOM 2273 C C . ARG B 1 85 ? 21.203 16.266 10.617 1 98.19 85 ARG B C 1
ATOM 2275 O O . ARG B 1 85 ? 21.906 17.234 10.32 1 98.19 85 ARG B O 1
ATOM 2282 N N . ASP B 1 86 ? 21.562 15.023 10.523 1 97.75 86 ASP B N 1
ATOM 2283 C CA . ASP B 1 86 ? 22.922 14.695 10.094 1 97.75 86 ASP B CA 1
ATOM 2284 C C . ASP B 1 86 ? 23.141 15.086 8.641 1 97.75 86 ASP B C 1
ATOM 2286 O O . ASP B 1 86 ? 24.172 15.68 8.297 1 97.75 86 ASP B O 1
ATOM 2290 N N . ARG B 1 87 ? 22.203 14.773 7.844 1 97.31 87 ARG B N 1
ATOM 2291 C CA . ARG B 1 87 ? 22.344 15.016 6.41 1 97.31 87 ARG B CA 1
ATOM 2292 C C . ARG B 1 87 ? 22.328 16.5 6.098 1 97.31 87 ARG B C 1
ATOM 2294 O O . ARG B 1 87 ? 23.125 16.984 5.301 1 97.31 87 ARG B O 1
ATOM 2301 N N . GLU B 1 88 ? 21.359 17.188 6.684 1 97.44 88 GLU B N 1
ATOM 2302 C CA . GLU B 1 88 ? 21.172 18.594 6.371 1 97.44 88 GLU B CA 1
ATOM 2303 C C . GLU B 1 88 ? 22.062 19.469 7.246 1 97.44 88 GLU B C 1
ATOM 2305 O O . GLU B 1 88 ? 22.141 20.688 7.039 1 97.44 88 GLU B O 1
ATOM 2310 N N . GLU B 1 89 ? 22.688 18.875 8.242 1 97.31 89 GLU B N 1
ATOM 2311 C CA . GLU B 1 89 ? 23.547 19.578 9.18 1 97.31 89 GLU B CA 1
ATOM 2312 C C . GLU B 1 89 ? 22.812 20.734 9.852 1 97.31 89 GLU B C 1
ATOM 2314 O O . GLU B 1 89 ? 23.281 21.859 9.844 1 97.31 89 GLU B O 1
ATOM 2319 N N . VAL B 1 90 ? 21.688 20.422 10.406 1 97.75 90 VAL B N 1
ATOM 2320 C CA . VAL B 1 90 ? 20.859 21.406 11.102 1 97.75 90 VAL B CA 1
ATOM 2321 C C . VAL B 1 90 ? 20.453 20.875 12.469 1 97.75 90 VAL B C 1
ATOM 2323 O O . VAL B 1 90 ? 20.531 19.656 12.711 1 97.75 90 VAL B O 1
ATOM 2326 N N . GLU B 1 91 ? 20.062 21.812 13.32 1 96.56 91 GLU B N 1
ATOM 2327 C CA . GLU B 1 91 ? 19.453 21.422 14.594 1 96.56 91 GLU B CA 1
ATOM 2328 C C . GLU B 1 91 ? 17.938 21.516 14.516 1 96.56 91 GLU B C 1
ATOM 2330 O O . GLU B 1 91 ? 17.391 22.375 13.82 1 96.56 91 GLU B O 1
ATOM 2335 N N . THR B 1 92 ? 17.297 20.609 15.234 1 97.19 92 THR B N 1
ATOM 2336 C CA . THR B 1 92 ? 15.844 20.578 15.266 1 97.19 92 THR B CA 1
ATOM 2337 C C . THR B 1 92 ? 15.328 20.672 16.703 1 97.19 92 THR B C 1
ATOM 2339 O O . THR B 1 92 ? 16 20.234 17.641 1 97.19 92 THR B O 1
ATOM 2342 N N . THR B 1 93 ? 14.219 21.297 16.875 1 96.94 93 THR B N 1
ATOM 2343 C CA . THR B 1 93 ? 13.555 21.422 18.156 1 96.94 93 THR B CA 1
ATOM 2344 C C . THR B 1 93 ? 12.141 20.859 18.094 1 96.94 93 THR B C 1
ATOM 2346 O O . THR B 1 93 ? 11.375 21.203 17.188 1 96.94 93 THR B O 1
ATOM 2349 N N . GLU B 1 94 ? 11.844 19.984 19.016 1 96.44 94 GLU B N 1
ATOM 2350 C CA . GLU B 1 94 ? 10.5 19.438 19.078 1 96.44 94 GLU B CA 1
ATOM 2351 C C . GLU B 1 94 ? 9.578 20.312 19.922 1 96.44 94 GLU B C 1
ATOM 2353 O O . GLU B 1 94 ? 10 20.859 20.938 1 96.44 94 GLU B O 1
ATOM 2358 N N . VAL B 1 95 ? 8.383 20.469 19.531 1 96.81 95 VAL B N 1
ATOM 2359 C CA . VAL B 1 95 ? 7.371 21.219 20.281 1 96.81 95 VAL B CA 1
ATOM 2360 C C . VAL B 1 95 ? 6.082 20.406 20.359 1 96.81 95 VAL B C 1
ATOM 2362 O O . VAL B 1 95 ? 5.887 19.453 19.594 1 96.81 95 VAL B O 1
ATOM 2365 N N . GLY B 1 96 ? 5.238 20.75 21.266 1 97.5 96 GLY B N 1
ATOM 2366 C CA . GLY B 1 96 ? 3.967 20.047 21.406 1 97.5 96 GLY B CA 1
ATOM 2367 C C . GLY B 1 96 ? 2.963 20.422 20.328 1 97.5 96 GLY B C 1
ATOM 2368 O O . GLY B 1 96 ? 2.6 19.594 19.484 1 97.5 96 GLY B O 1
ATOM 2369 N N . ILE B 1 97 ? 2.604 21.656 20.297 1 98.38 97 ILE B N 1
ATOM 2370 C CA . ILE B 1 97 ? 1.581 22.109 19.359 1 98.38 97 ILE B CA 1
ATOM 2371 C C . ILE B 1 97 ? 1.694 23.625 19.172 1 98.38 97 ILE B C 1
ATOM 2373 O O . ILE B 1 97 ? 2.133 24.344 20.078 1 98.38 97 ILE B O 1
ATOM 2377 N N . ILE B 1 98 ? 1.425 24.078 18 1 98.75 98 ILE B N 1
ATOM 2378 C CA . ILE B 1 98 ? 1.274 25.5 17.672 1 98.75 98 ILE B CA 1
ATOM 2379 C C . ILE B 1 98 ? -0.201 25.812 17.453 1 98.75 98 ILE B C 1
ATOM 2381 O O . ILE B 1 98 ? -0.873 25.156 16.656 1 98.75 98 ILE B O 1
ATOM 2385 N N . LEU B 1 99 ? -0.703 26.766 18.172 1 98.69 99 LEU B N 1
ATOM 2386 C CA . LEU B 1 99 ? -2.082 27.219 18.047 1 98.69 99 LEU B CA 1
ATOM 2387 C C . LEU B 1 99 ? -2.141 28.609 17.406 1 98.69 99 LEU B C 1
ATOM 2389 O O . LEU B 1 99 ? -1.5 29.547 17.891 1 98.69 99 LEU B O 1
ATOM 2393 N N . ASN B 1 100 ? -2.795 28.688 16.328 1 98.62 100 ASN B N 1
ATOM 2394 C CA . ASN B 1 100 ? -2.963 29.922 15.57 1 98.62 100 ASN B CA 1
ATOM 2395 C C . ASN B 1 100 ? -4.16 29.844 14.625 1 98.62 100 ASN B C 1
ATOM 2397 O O . ASN B 1 100 ? -4.508 28.766 14.148 1 98.62 100 ASN B O 1
ATOM 2401 N N . HIS B 1 101 ? -4.906 30.953 14.469 1 98.12 101 HIS B N 1
ATOM 2402 C CA . HIS B 1 101 ? -6.012 31.078 13.523 1 98.12 101 HIS B CA 1
ATOM 2403 C C . HIS B 1 101 ? -7.137 30.109 13.867 1 98.12 101 HIS B C 1
ATOM 2405 O O . HIS B 1 101 ? -7.809 29.578 12.977 1 98.12 101 HIS B O 1
ATOM 2411 N N . GLY B 1 102 ? -7.168 29.703 15.109 1 97.94 102 GLY B N 1
ATOM 2412 C CA . GLY B 1 102 ? -8.258 28.859 15.57 1 97.94 102 GLY B CA 1
ATOM 2413 C C . GLY B 1 102 ? -8.023 27.391 15.305 1 97.94 102 GLY B C 1
ATOM 2414 O O . GLY B 1 102 ? -8.898 26.562 15.539 1 97.94 102 GLY B O 1
ATOM 2415 N N . ILE B 1 103 ? -6.836 27 14.773 1 98.56 103 ILE B N 1
ATOM 2416 C CA . ILE B 1 103 ? -6.551 25.594 14.531 1 98.56 103 ILE B CA 1
ATOM 2417 C C . ILE B 1 103 ? -5.203 25.219 15.148 1 98.56 103 ILE B C 1
ATOM 2419 O O . ILE B 1 103 ? -4.477 26.094 15.633 1 98.56 103 ILE B O 1
ATOM 2423 N N . GLY B 1 104 ? -4.934 23.922 15.188 1 98.69 104 GLY B N 1
ATOM 2424 C CA . GLY B 1 104 ? -3.709 23.438 15.797 1 98.69 104 GLY B CA 1
ATOM 2425 C C . GLY B 1 104 ? -2.801 22.719 14.82 1 98.69 104 GLY B C 1
ATOM 2426 O O . GLY B 1 104 ? -3.279 22.031 13.906 1 98.69 104 GLY B O 1
ATOM 2427 N N . TYR B 1 105 ? -1.501 22.859 15.047 1 98.75 105 TYR B N 1
ATOM 2428 C CA . TYR B 1 105 ? -0.484 22.172 14.258 1 98.75 105 TYR B CA 1
ATOM 2429 C C . TYR B 1 105 ? 0.6 21.594 15.164 1 98.75 105 TYR B C 1
ATOM 2431 O O . TYR B 1 105 ? 1.158 22.297 16 1 98.75 105 TYR B O 1
ATOM 2439 N N . SER B 1 106 ? 0.811 20.328 15.047 1 98.25 106 SER B N 1
ATOM 2440 C CA . SER B 1 106 ? 1.893 19.656 15.766 1 98.25 106 SER B CA 1
ATOM 2441 C C . SER B 1 106 ? 3.025 19.266 14.82 1 98.25 106 SER B C 1
ATOM 2443 O O . SER B 1 106 ? 3.035 18.156 14.281 1 98.25 106 SER B O 1
ATOM 2445 N N . PRO B 1 107 ? 3.971 20.219 14.586 1 97.94 107 PRO B N 1
ATOM 2446 C CA . PRO B 1 107 ? 5.094 19.859 13.711 1 97.94 107 PRO B CA 1
ATOM 2447 C C . PRO B 1 107 ? 5.977 18.766 14.289 1 97.94 107 PRO B C 1
ATOM 2449 O O . PRO B 1 107 ? 6.055 18.609 15.516 1 97.94 107 PRO B O 1
ATOM 2452 N N . ASP B 1 108 ? 6.633 17.969 13.375 1 97.5 108 ASP B N 1
ATOM 2453 C CA . ASP B 1 108 ? 7.621 17.016 13.867 1 97.5 108 ASP B CA 1
ATOM 2454 C C . ASP B 1 108 ? 8.805 17.734 14.5 1 97.5 108 ASP B C 1
ATOM 2456 O O . ASP B 1 108 ? 9.344 17.281 15.516 1 97.5 108 ASP B O 1
ATOM 2460 N N . SER B 1 109 ? 9.242 18.844 13.859 1 97.62 109 SER B N 1
ATOM 2461 C CA . SER B 1 109 ? 10.281 19.672 14.453 1 97.62 109 SER B CA 1
ATOM 2462 C C . SER B 1 109 ? 10.289 21.078 13.867 1 97.62 109 SER B C 1
ATOM 2464 O O . SER B 1 109 ? 9.781 21.297 12.758 1 97.62 109 SER B O 1
ATOM 2466 N N . LEU B 1 110 ? 10.812 22.016 14.656 1 98.44 110 LEU B N 1
ATOM 2467 C CA . LEU B 1 110 ? 11.211 23.328 14.156 1 98.44 110 LEU B CA 1
ATOM 2468 C C . LEU B 1 110 ? 12.664 23.312 13.695 1 98.44 110 LEU B C 1
ATOM 2470 O O . LEU B 1 110 ? 13.516 22.672 14.32 1 98.44 110 LEU B O 1
ATOM 2474 N N . VAL B 1 111 ? 12.938 23.922 12.617 1 98.5 111 VAL B N 1
ATOM 2475 C CA . VAL B 1 111 ? 14.297 24.062 12.109 1 98.5 111 VAL B CA 1
ATOM 2476 C C . VAL B 1 111 ? 14.68 25.531 12.039 1 98.5 111 VAL B C 1
ATOM 2478 O O . VAL B 1 111 ? 14.172 26.281 11.195 1 98.5 111 VAL B O 1
ATOM 2481 N N . GLY B 1 112 ? 15.578 25.984 12.875 1 96.75 112 GLY B N 1
ATOM 2482 C CA . GLY B 1 112 ? 15.914 27.406 12.93 1 96.75 112 GLY B CA 1
ATOM 2483 C C . GLY B 1 112 ? 14.703 28.297 13.133 1 96.75 112 GLY B C 1
ATOM 2484 O O . GLY B 1 112 ? 13.797 27.953 13.891 1 96.75 112 GLY B O 1
ATOM 2485 N N . ALA B 1 113 ? 14.742 29.484 12.547 1 96 113 ALA B N 1
ATOM 2486 C CA . ALA B 1 113 ? 13.695 30.484 12.742 1 96 113 ALA B CA 1
ATOM 2487 C C . ALA B 1 113 ? 12.586 30.328 11.711 1 96 113 ALA B C 1
ATOM 2489 O O . ALA B 1 113 ? 11.461 30.781 11.93 1 96 113 ALA B O 1
ATOM 2490 N N . GLN B 1 114 ? 12.891 29.594 10.633 1 97.88 114 GLN B N 1
ATOM 2491 C CA . GLN B 1 114 ? 11.961 29.703 9.516 1 97.88 114 GLN B CA 1
ATOM 2492 C C . GLN B 1 114 ? 11.492 28.328 9.055 1 97.88 114 GLN B C 1
ATOM 2494 O O . GLN B 1 114 ? 10.602 28.219 8.203 1 97.88 114 GLN B O 1
ATOM 2499 N N . GLY B 1 115 ? 12.055 27.234 9.555 1 98.62 115 GLY B N 1
ATOM 2500 C CA . GLY B 1 115 ? 11.82 25.938 8.945 1 98.62 115 GLY B CA 1
ATOM 2501 C C . GLY B 1 115 ? 11.023 25 9.836 1 98.62 115 GLY B C 1
ATOM 2502 O O . GLY B 1 115 ? 11.031 25.141 11.062 1 98.62 115 GLY B O 1
ATOM 2503 N N . LEU B 1 116 ? 10.328 24.078 9.219 1 98.81 116 LEU B N 1
ATOM 2504 C CA . LEU B 1 116 ? 9.602 22.984 9.852 1 98.81 116 LEU B CA 1
ATOM 2505 C C . LEU B 1 116 ? 10 21.641 9.234 1 98.81 116 LEU B C 1
ATOM 2507 O O . LEU B 1 116 ? 10.57 21.609 8.141 1 98.81 116 LEU B O 1
ATOM 2511 N N . THR B 1 117 ? 9.758 20.578 9.938 1 98.81 117 THR B N 1
ATOM 2512 C CA . THR B 1 117 ? 9.805 19.25 9.328 1 98.81 117 THR B CA 1
ATOM 2513 C C . THR B 1 117 ? 8.477 18.531 9.516 1 98.81 117 THR B C 1
ATOM 2515 O O . THR B 1 117 ? 7.797 18.719 10.531 1 98.81 117 THR B O 1
ATOM 2518 N N . GLU B 1 118 ? 8.078 17.812 8.531 1 98.5 118 GLU B N 1
ATOM 2519 C CA . GLU B 1 118 ? 7.004 16.828 8.562 1 98.5 118 GLU B CA 1
ATOM 2520 C C . GLU B 1 118 ? 7.516 15.445 8.172 1 98.5 118 GLU B C 1
ATOM 2522 O O . GLU B 1 118 ? 7.883 15.219 7.016 1 98.5 118 GLU B O 1
ATOM 2527 N N . ILE B 1 119 ? 7.492 14.5 9.133 1 98.19 119 ILE B N 1
ATOM 2528 C CA . ILE B 1 119 ? 8.133 13.203 8.938 1 98.19 119 ILE B CA 1
ATOM 2529 C C . ILE B 1 119 ? 7.07 12.117 8.82 1 98.19 119 ILE B C 1
ATOM 2531 O O . ILE B 1 119 ? 6.129 12.07 9.617 1 98.19 119 ILE B O 1
ATOM 2535 N N . LYS B 1 120 ? 7.156 11.352 7.785 1 97.44 120 LYS B N 1
ATOM 2536 C CA . LYS B 1 120 ? 6.328 10.164 7.613 1 97.44 120 LYS B CA 1
ATOM 2537 C C . LYS B 1 120 ? 7.191 8.906 7.5 1 97.44 120 LYS B C 1
ATOM 2539 O O . LYS B 1 120 ? 8.289 8.953 6.941 1 97.44 120 LYS B O 1
ATOM 2544 N N . THR B 1 121 ? 6.691 7.859 8.102 1 95.5 121 THR B N 1
ATOM 2545 C CA . THR B 1 121 ? 7.301 6.539 7.949 1 95.5 121 THR B CA 1
ATOM 2546 C C . THR B 1 121 ? 6.34 5.582 7.25 1 95.5 121 THR B C 1
ATOM 2548 O O . THR B 1 121 ? 5.406 5.066 7.867 1 95.5 121 THR B O 1
ATOM 2551 N N . LYS B 1 122 ? 6.555 5.402 5.934 1 92.19 122 LYS B N 1
ATOM 2552 C CA . LYS B 1 122 ? 5.672 4.586 5.105 1 92.19 122 LYS B CA 1
ATOM 2553 C C . LYS B 1 122 ? 6.293 3.219 4.824 1 92.19 122 LYS B C 1
ATOM 2555 O O . LYS B 1 122 ? 7.516 3.094 4.738 1 92.19 122 LYS B O 1
ATOM 2560 N N . LEU B 1 123 ? 5.473 2.26 4.605 1 93.12 123 LEU B N 1
ATOM 2561 C CA . LEU B 1 123 ? 5.926 0.926 4.223 1 93.12 123 LEU B CA 1
ATOM 2562 C C . LEU B 1 123 ? 6.785 0.985 2.965 1 93.12 123 LEU B C 1
ATOM 2564 O O . LEU B 1 123 ? 6.668 1.923 2.174 1 93.12 123 LEU B 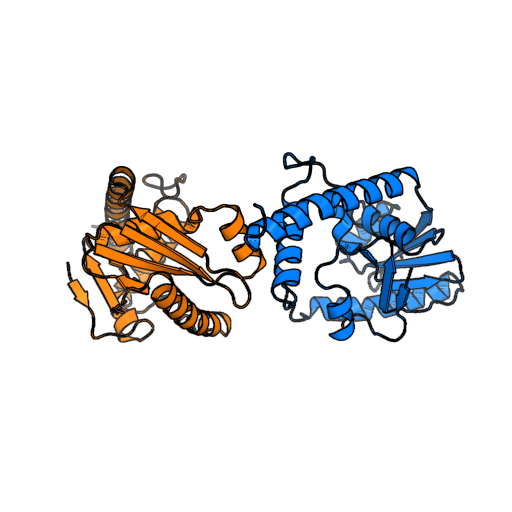O 1
ATOM 2568 N N . PRO B 1 124 ? 7.562 -0.013 2.77 1 93.69 124 PRO B N 1
ATOM 2569 C CA . PRO B 1 124 ? 8.57 0.026 1.708 1 93.69 124 PRO B CA 1
ATOM 2570 C C . PRO B 1 124 ? 7.969 0.317 0.334 1 93.69 124 PRO B C 1
ATOM 2572 O O . PRO B 1 124 ? 8.477 1.168 -0.399 1 93.69 124 PRO B O 1
ATOM 2575 N N . LYS B 1 125 ? 6.887 -0.39 0.013 1 94.81 125 LYS B N 1
ATOM 2576 C CA . LYS B 1 125 ? 6.246 -0.17 -1.279 1 94.81 125 LYS B CA 1
ATOM 2577 C C . LYS B 1 125 ? 5.887 1.301 -1.474 1 94.81 125 LYS B C 1
ATOM 2579 O O . LYS B 1 125 ? 6.109 1.862 -2.549 1 94.81 125 LYS B O 1
ATOM 2584 N N . LEU B 1 126 ? 5.402 1.886 -0.471 1 95.69 126 LEU B N 1
ATOM 2585 C CA . LEU B 1 126 ? 4.988 3.283 -0.527 1 95.69 126 LEU B CA 1
ATOM 2586 C C . LEU B 1 126 ? 6.199 4.207 -0.525 1 95.69 126 LEU B C 1
ATOM 2588 O O . LEU B 1 126 ? 6.191 5.25 -1.185 1 95.69 126 LEU B O 1
ATOM 2592 N N . GLN B 1 127 ? 7.219 3.877 0.265 1 96.75 127 GLN B N 1
ATOM 2593 C CA . GLN B 1 127 ? 8.469 4.633 0.247 1 96.75 127 GLN B CA 1
ATOM 2594 C C . GLN B 1 127 ? 9.07 4.66 -1.153 1 96.75 127 GLN B C 1
ATOM 2596 O O . GLN B 1 127 ? 9.57 5.695 -1.599 1 96.75 127 GLN B O 1
ATOM 2601 N N . VAL B 1 128 ? 9 3.564 -1.871 1 97.38 128 VAL B N 1
ATOM 2602 C CA . VAL B 1 128 ? 9.461 3.49 -3.252 1 97.38 128 VAL B CA 1
ATOM 2603 C C . VAL B 1 128 ? 8.703 4.496 -4.109 1 97.38 128 VAL B C 1
ATOM 2605 O O . VAL B 1 128 ? 9.305 5.254 -4.875 1 97.38 128 VAL B O 1
ATOM 2608 N N . GLU B 1 129 ? 7.406 4.5 -3.971 1 96.94 129 GLU B N 1
ATOM 2609 C CA . GLU B 1 129 ? 6.559 5.41 -4.734 1 96.94 129 GLU B CA 1
ATOM 2610 C C . GLU B 1 129 ? 6.934 6.867 -4.473 1 96.94 129 GLU B C 1
ATOM 2612 O O . GLU B 1 129 ? 6.996 7.676 -5.398 1 96.94 129 GLU B O 1
ATOM 2617 N N . VAL B 1 130 ? 7.172 7.18 -3.223 1 97.75 130 VAL B N 1
ATOM 2618 C CA . VAL B 1 130 ? 7.512 8.539 -2.824 1 97.75 130 VAL B CA 1
ATOM 2619 C C . VAL B 1 130 ? 8.844 8.945 -3.449 1 97.75 130 VAL B C 1
ATOM 2621 O O . VAL B 1 130 ? 8.969 10.023 -4.027 1 97.75 130 VAL B O 1
ATOM 2624 N N . ILE B 1 131 ? 9.82 8.094 -3.354 1 97.75 131 ILE B N 1
ATOM 2625 C CA . ILE B 1 131 ? 11.156 8.391 -3.861 1 97.75 131 ILE B CA 1
ATOM 2626 C C . ILE B 1 131 ? 11.102 8.555 -5.379 1 97.75 131 ILE B C 1
ATOM 2628 O O . ILE B 1 131 ? 11.648 9.516 -5.922 1 97.75 131 ILE B O 1
ATOM 2632 N N . LEU B 1 132 ? 10.398 7.664 -6.059 1 97 132 LEU B N 1
ATOM 2633 C CA . LEU B 1 132 ? 10.32 7.727 -7.512 1 97 132 LEU B CA 1
ATOM 2634 C C . LEU B 1 132 ? 9.523 8.945 -7.961 1 97 132 LEU B C 1
ATOM 2636 O O . LEU B 1 132 ? 9.828 9.547 -9 1 97 132 LEU B O 1
ATOM 2640 N N . GLY B 1 133 ? 8.492 9.312 -7.273 1 96.56 133 GLY B N 1
ATOM 2641 C CA . GLY B 1 133 ? 7.68 10.469 -7.602 1 96.56 133 GLY B CA 1
ATOM 2642 C C . GLY B 1 133 ? 8.422 11.781 -7.453 1 96.56 133 GLY B C 1
ATOM 2643 O O . GLY B 1 133 ? 8.156 12.742 -8.18 1 96.56 133 GLY B O 1
ATOM 2644 N N . GLY B 1 134 ? 9.258 11.875 -6.375 1 97.44 134 GLY B N 1
ATOM 2645 C CA . GLY B 1 134 ? 10.117 13.031 -6.18 1 97.44 134 GLY B CA 1
ATOM 2646 C C . GLY B 1 134 ? 9.375 14.25 -5.66 1 97.44 134 GLY B C 1
ATOM 2647 O O . GLY B 1 134 ? 9.906 15.359 -5.668 1 97.44 134 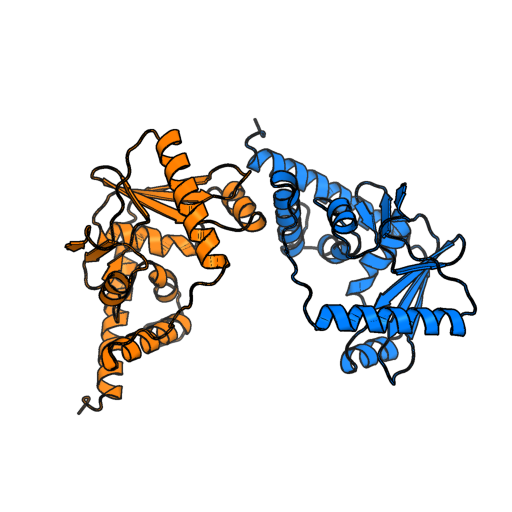GLY B O 1
ATOM 2648 N N . GLU B 1 135 ? 8.125 14.086 -5.355 1 98 135 GLU B N 1
ATOM 2649 C CA . GLU B 1 135 ? 7.289 15.172 -4.852 1 98 135 GLU B CA 1
ATOM 2650 C C . GLU B 1 135 ? 6.586 14.773 -3.559 1 98 135 GLU B C 1
ATOM 2652 O O . GLU B 1 135 ? 6.5 13.586 -3.236 1 98 135 GLU B O 1
ATOM 2657 N N . ILE B 1 136 ? 6.188 15.781 -2.809 1 98.5 136 ILE B N 1
ATOM 2658 C CA . ILE B 1 136 ? 5.379 15.5 -1.628 1 98.5 136 ILE B CA 1
ATOM 2659 C C . ILE B 1 136 ? 4.062 14.844 -2.047 1 98.5 136 ILE B C 1
ATOM 2661 O O . ILE B 1 136 ? 3.348 15.367 -2.904 1 98.5 136 ILE B O 1
ATOM 2665 N N . PRO B 1 137 ? 3.768 13.641 -1.509 1 97.81 137 PRO B N 1
ATOM 2666 C CA . PRO B 1 137 ? 2.475 13.039 -1.829 1 97.81 137 PRO B CA 1
ATOM 2667 C C . PRO B 1 137 ? 1.304 13.992 -1.605 1 97.81 137 PRO B C 1
ATOM 2669 O O . PRO B 1 137 ? 1.29 14.734 -0.624 1 97.81 137 PRO B O 1
ATOM 2672 N N . LYS B 1 138 ? 0.332 13.875 -2.443 1 97.25 138 LYS B N 1
ATOM 2673 C CA . LYS B 1 138 ? -0.786 14.812 -2.471 1 97.25 138 LYS B CA 1
ATOM 2674 C C . LYS B 1 138 ? -1.516 14.844 -1.131 1 97.25 138 LYS B C 1
ATOM 2676 O O . LYS B 1 138 ? -1.948 15.898 -0.673 1 97.25 138 LYS B O 1
ATOM 2681 N N . GLU B 1 139 ? -1.571 13.711 -0.543 1 96.75 139 GLU B N 1
ATOM 2682 C CA . GLU B 1 139 ? -2.344 13.578 0.688 1 96.75 139 GLU B CA 1
ATOM 2683 C C . GLU B 1 139 ? -1.68 14.328 1.84 1 96.75 139 GLU B C 1
ATOM 2685 O O . GLU B 1 139 ? -2.301 14.555 2.879 1 96.75 139 GLU B O 1
ATOM 2690 N N . HIS B 1 140 ? -0.422 14.805 1.686 1 98.19 140 HIS B N 1
ATOM 2691 C CA . HIS B 1 140 ? 0.3 15.461 2.77 1 98.19 140 HIS B CA 1
ATOM 2692 C C . HIS B 1 140 ? 0.474 16.953 2.488 1 98.19 140 HIS B C 1
ATOM 2694 O O . HIS B 1 140 ? 0.955 17.688 3.346 1 98.19 140 HIS B O 1
ATOM 2700 N N . VAL B 1 141 ? 0.064 17.406 1.335 1 98.69 141 VAL B N 1
ATOM 2701 C CA . VAL B 1 141 ? 0.319 18.781 0.909 1 98.69 141 VAL B CA 1
ATOM 2702 C C . VAL B 1 141 ? -0.46 19.75 1.794 1 98.69 141 VAL B C 1
ATOM 2704 O O . VAL B 1 141 ? 0.09 20.75 2.266 1 98.69 141 VAL B O 1
ATOM 2707 N N . ALA B 1 142 ? -1.72 19.438 2.039 1 98.62 142 ALA B N 1
ATOM 2708 C CA . ALA B 1 142 ? -2.549 20.328 2.852 1 98.62 142 ALA B CA 1
ATOM 2709 C C . ALA B 1 142 ? -1.984 20.469 4.262 1 98.62 142 ALA B C 1
ATOM 2711 O O . ALA B 1 142 ? -1.986 21.562 4.836 1 98.62 142 ALA B O 1
ATOM 2712 N N . GLN B 1 143 ? -1.533 19.375 4.805 1 98.69 143 GLN B N 1
ATOM 2713 C CA . GLN B 1 143 ? -0.944 19.422 6.141 1 98.69 143 GLN B CA 1
ATOM 2714 C C . GLN B 1 143 ? 0.304 20.297 6.168 1 98.69 143 GLN B C 1
ATOM 2716 O O . GLN B 1 143 ? 0.48 21.109 7.078 1 98.69 143 GLN B O 1
ATOM 2721 N N . CYS B 1 144 ? 1.121 20.094 5.152 1 98.88 144 CYS B N 1
ATOM 2722 C CA . CYS B 1 144 ? 2.354 20.859 5.074 1 98.88 144 CYS B CA 1
ATOM 2723 C C . CYS B 1 144 ? 2.053 22.359 4.949 1 98.88 144 CYS B C 1
ATOM 2725 O O . CYS B 1 144 ? 2.598 23.172 5.695 1 98.88 144 CYS B O 1
ATOM 2727 N N . GLN B 1 145 ? 1.185 22.719 4.09 1 98.88 145 GLN B N 1
ATOM 2728 C CA . GLN B 1 145 ? 0.847 24.125 3.883 1 98.88 145 GLN B CA 1
ATOM 2729 C C . GLN B 1 145 ? 0.08 24.688 5.074 1 98.88 145 GLN B C 1
ATOM 2731 O O . GLN B 1 145 ? 0.25 25.859 5.434 1 98.88 145 GLN B O 1
ATOM 2736 N N . GLY B 1 146 ? -0.785 23.891 5.609 1 98.88 146 GLY B N 1
ATOM 2737 C CA . GLY B 1 146 ? -1.42 24.281 6.855 1 98.88 146 GLY B CA 1
ATOM 2738 C C . GLY B 1 146 ? -0.427 24.578 7.965 1 98.88 146 GLY B C 1
ATOM 2739 O O . GLY B 1 146 ? -0.584 25.531 8.711 1 98.88 146 GLY B O 1
ATOM 2740 N N . GLY B 1 147 ? 0.595 23.688 8.07 1 98.88 147 GLY B N 1
ATOM 2741 C CA . GLY B 1 147 ? 1.65 23.922 9.047 1 98.88 147 GLY B CA 1
ATOM 2742 C C . GLY B 1 147 ? 2.373 25.234 8.844 1 98.88 147 GLY B C 1
ATOM 2743 O O . GLY B 1 147 ? 2.645 25.953 9.812 1 98.88 147 GLY B O 1
ATOM 2744 N N . LEU B 1 148 ? 2.646 25.516 7.641 1 98.88 148 LEU B N 1
ATOM 2745 C CA . LEU B 1 148 ? 3.293 26.797 7.328 1 98.88 148 LEU B CA 1
ATOM 2746 C C . LEU B 1 148 ? 2.377 27.969 7.656 1 98.88 148 LEU B C 1
ATOM 2748 O O . LEU B 1 148 ? 2.832 28.984 8.172 1 98.88 148 LEU B O 1
ATOM 2752 N N . TRP B 1 149 ? 1.131 27.875 7.398 1 98.81 149 TRP B N 1
ATOM 2753 C CA . TRP B 1 149 ? 0.126 28.891 7.688 1 98.81 149 TRP B CA 1
ATOM 2754 C C . TRP B 1 149 ? 0.039 29.156 9.188 1 98.81 149 TRP B C 1
ATOM 2756 O O . TRP B 1 149 ? 0.189 30.297 9.633 1 98.81 149 TRP B O 1
ATOM 2766 N N . VAL B 1 150 ? -0.031 28.109 9.945 1 98.81 150 VAL B N 1
ATOM 2767 C CA . VAL B 1 150 ? -0.271 28.219 11.383 1 98.81 150 VAL B CA 1
ATOM 2768 C C . VAL B 1 150 ? 0.988 28.719 12.086 1 98.81 150 VAL B C 1
ATOM 2770 O O . VAL B 1 150 ? 0.904 29.484 13.047 1 98.81 150 VAL B O 1
ATOM 2773 N N . SER B 1 151 ? 2.109 28.344 11.617 1 98.69 151 SER B N 1
ATOM 2774 C CA . SER B 1 151 ? 3.367 28.641 12.289 1 98.69 151 SER B CA 1
ATOM 2775 C C . SER B 1 151 ? 3.98 29.938 11.773 1 98.69 151 SER B C 1
ATOM 2777 O O . SER B 1 151 ? 4.934 30.469 12.359 1 98.69 151 SER B O 1
ATOM 2779 N N . ASP B 1 152 ? 3.479 30.484 10.695 1 98.38 152 ASP B N 1
ATOM 2780 C CA . ASP B 1 152 ? 4.023 31.672 10.031 1 98.38 152 ASP B CA 1
ATOM 2781 C C . ASP B 1 152 ? 5.484 31.453 9.641 1 98.38 152 ASP B C 1
ATOM 2783 O O . ASP B 1 152 ? 6.297 32.375 9.727 1 98.38 152 ASP B O 1
ATOM 2787 N N . ARG B 1 153 ? 5.828 30.203 9.344 1 98.5 153 ARG B N 1
ATOM 2788 C CA . ARG B 1 153 ? 7.18 29.875 8.898 1 98.5 153 ARG B CA 1
ATOM 2789 C C . ARG B 1 153 ? 7.242 29.766 7.375 1 98.5 153 ARG B C 1
ATOM 2791 O O . ARG B 1 153 ? 6.211 29.75 6.703 1 98.5 153 ARG B O 1
ATOM 2798 N N . GLU B 1 154 ? 8.492 29.719 6.82 1 98.75 154 GLU B N 1
ATOM 2799 C CA . GLU B 1 154 ? 8.688 29.984 5.398 1 98.75 154 GLU B CA 1
ATOM 2800 C C . GLU B 1 154 ? 8.781 28.672 4.605 1 98.75 154 GLU B C 1
ATOM 2802 O O . GLU B 1 154 ? 8.422 28.641 3.426 1 98.75 154 GLU B O 1
ATOM 2807 N N . TRP B 1 155 ? 9.297 27.703 5.227 1 98.81 155 TRP B N 1
ATOM 2808 C CA . TRP B 1 155 ? 9.484 26.484 4.469 1 98.81 155 TRP B CA 1
ATOM 2809 C C . TRP B 1 155 ? 9.352 25.25 5.371 1 98.81 155 TRP B C 1
ATOM 2811 O O . TRP B 1 155 ? 9.422 25.375 6.598 1 98.81 155 TRP B O 1
ATOM 2821 N N . ILE B 1 156 ? 9.047 24.109 4.797 1 98.94 156 ILE B N 1
ATOM 2822 C CA . ILE B 1 156 ? 8.898 22.844 5.508 1 98.94 156 ILE B CA 1
ATOM 2823 C C . ILE B 1 156 ? 9.555 21.719 4.711 1 98.94 156 ILE B C 1
ATOM 2825 O O . ILE B 1 156 ? 9.398 21.641 3.49 1 98.94 156 ILE B O 1
ATOM 2829 N N . ASP B 1 157 ? 10.406 20.938 5.34 1 98.94 157 ASP B N 1
ATOM 2830 C CA . ASP B 1 157 ? 10.969 19.734 4.738 1 98.94 157 ASP B CA 1
ATOM 2831 C C . ASP B 1 157 ? 10.109 18.516 5.043 1 98.94 157 ASP B C 1
ATOM 2833 O O . ASP B 1 157 ? 9.992 18.094 6.199 1 98.94 157 ASP B O 1
ATOM 2837 N N . PHE B 1 158 ? 9.461 18.016 3.979 1 98.88 158 PHE B N 1
ATOM 2838 C CA . PHE B 1 158 ? 8.781 16.719 4.082 1 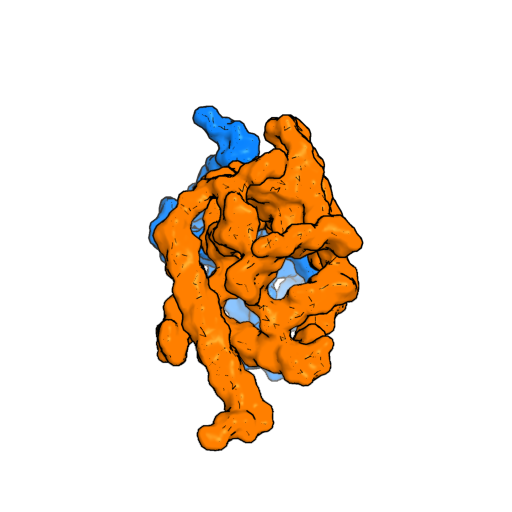98.88 158 PHE B CA 1
ATOM 2839 C C . PHE B 1 158 ? 9.789 15.578 4.008 1 98.88 158 PHE B C 1
ATOM 2841 O O . PHE B 1 158 ? 10.562 15.484 3.057 1 98.88 158 PHE B O 1
ATOM 2848 N N . ILE B 1 159 ? 9.789 14.781 5.055 1 98.75 159 ILE B N 1
ATOM 2849 C CA . ILE B 1 159 ? 10.742 13.68 5.176 1 98.75 159 ILE B CA 1
ATOM 2850 C C . ILE B 1 159 ? 9.992 12.352 5.203 1 98.75 159 ILE B C 1
ATOM 2852 O O . ILE B 1 159 ? 9.016 12.195 5.941 1 98.75 159 ILE B O 1
ATOM 2856 N N . CYS B 1 160 ? 10.375 11.453 4.395 1 98.38 160 CYS B N 1
ATOM 2857 C CA . CYS B 1 160 ? 9.828 10.102 4.387 1 98.38 160 CYS B CA 1
ATOM 2858 C C . CYS B 1 160 ? 10.938 9.062 4.512 1 98.38 160 CYS B C 1
ATOM 2860 O O . CYS B 1 160 ? 11.938 9.133 3.793 1 98.38 160 CYS B O 1
ATOM 2862 N N . TYR B 1 161 ? 10.688 8.109 5.441 1 97.25 161 TYR B N 1
ATOM 2863 C CA . TYR B 1 161 ? 11.781 7.207 5.785 1 97.25 161 TYR B CA 1
ATOM 2864 C C . TYR B 1 161 ? 11.266 5.805 6.078 1 97.25 161 TYR B C 1
ATOM 2866 O O . TYR B 1 161 ? 10.211 5.641 6.691 1 97.25 161 TYR B O 1
ATOM 2874 N N . TRP B 1 162 ? 12.031 4.844 5.598 1 96.25 162 TRP B N 1
ATOM 2875 C CA . TRP B 1 162 ? 11.945 3.449 6.02 1 96.25 162 TRP B CA 1
ATOM 2876 C C . TRP B 1 162 ? 13.328 2.832 6.16 1 96.25 162 TRP B C 1
ATOM 2878 O O . TRP B 1 162 ? 14.211 3.082 5.332 1 96.25 162 TRP B O 1
ATOM 2888 N N . PRO B 1 163 ? 13.492 1.961 7.219 1 95.19 163 PRO B N 1
ATOM 2889 C CA . PRO B 1 163 ? 14.812 1.357 7.422 1 95.19 163 PRO B CA 1
ATOM 2890 C C . PRO B 1 163 ? 15.32 0.631 6.18 1 95.19 163 PRO B C 1
ATOM 2892 O O . PRO B 1 163 ? 14.578 -0.122 5.551 1 95.19 163 PRO B O 1
ATOM 2895 N N . GLY B 1 164 ? 16.641 0.897 5.902 1 94.06 164 GLY B N 1
ATOM 2896 C CA . GLY B 1 164 ? 17.281 0.218 4.789 1 94.06 164 GLY B CA 1
ATOM 2897 C C . GLY B 1 164 ? 17.062 0.91 3.459 1 94.06 164 GLY B C 1
ATOM 2898 O O . GLY B 1 164 ? 17.656 0.528 2.449 1 94.06 164 GLY B O 1
ATOM 2899 N N . MET B 1 165 ? 16.281 1.882 3.422 1 96 165 MET B N 1
ATOM 2900 C CA . MET B 1 165 ? 16 2.598 2.18 1 96 165 MET B CA 1
ATOM 2901 C C . MET B 1 165 ? 16.531 4.027 2.242 1 96 165 MET B C 1
ATOM 2903 O O . MET B 1 165 ? 16.766 4.562 3.328 1 96 165 MET B O 1
ATOM 2907 N N . PRO B 1 166 ? 16.688 4.66 1.108 1 96.19 166 PRO B N 1
ATOM 2908 C CA . PRO B 1 166 ? 17.156 6.047 1.112 1 96.19 166 PRO B CA 1
ATOM 2909 C C . PRO B 1 166 ? 16.172 7.008 1.764 1 96.19 166 PRO B C 1
ATOM 2911 O O . PRO B 1 166 ? 14.953 6.863 1.585 1 96.19 166 PRO B O 1
ATOM 2914 N N . LEU B 1 167 ? 16.766 7.945 2.488 1 97.62 167 LEU B N 1
ATOM 2915 C CA . LEU B 1 167 ? 15.961 9.008 3.088 1 97.62 167 LEU B CA 1
ATOM 2916 C C . LEU B 1 167 ? 15.445 9.961 2.02 1 97.62 167 LEU B C 1
ATOM 2918 O O . LEU B 1 167 ? 16.219 10.461 1.196 1 97.62 167 LEU B O 1
ATOM 2922 N N . PHE B 1 168 ? 14.148 10.164 2.031 1 98.44 168 PHE B N 1
ATOM 2923 C CA . PHE B 1 168 ? 13.555 11.125 1.105 1 98.44 168 PHE B CA 1
ATOM 2924 C C . PHE B 1 168 ? 13.32 12.461 1.791 1 98.44 168 PHE B C 1
ATOM 2926 O O . PHE B 1 168 ? 12.742 12.516 2.879 1 98.44 168 PHE B O 1
ATOM 2933 N N . ILE B 1 169 ? 13.766 13.57 1.217 1 98.62 169 ILE B N 1
ATOM 2934 C CA . ILE B 1 169 ? 13.539 14.922 1.705 1 98.62 169 ILE B CA 1
ATOM 2935 C C . ILE B 1 169 ? 13.094 15.82 0.553 1 98.62 169 ILE B C 1
ATOM 2937 O O . ILE B 1 169 ? 13.742 15.859 -0.498 1 98.62 169 ILE B O 1
ATOM 2941 N N . LYS B 1 170 ? 12 16.469 0.729 1 98.81 170 LYS B N 1
ATOM 2942 C CA . LYS B 1 170 ? 11.523 17.469 -0.221 1 98.81 170 LYS B CA 1
ATOM 2943 C C . LYS B 1 170 ? 11.109 18.75 0.494 1 98.81 170 LYS B C 1
ATOM 2945 O O . LYS B 1 170 ? 10.234 18.734 1.361 1 98.81 170 LYS B O 1
ATOM 2950 N N . ARG B 1 171 ? 11.727 19.859 0.131 1 98.75 171 ARG B N 1
ATOM 2951 C CA . ARG B 1 171 ? 11.383 21.156 0.731 1 98.75 171 ARG B CA 1
ATOM 2952 C C . ARG B 1 171 ? 10.227 21.812 -0.019 1 98.75 171 ARG B C 1
ATOM 2954 O O . ARG B 1 171 ? 10.219 21.844 -1.252 1 98.75 171 ARG B O 1
ATOM 2961 N N . ALA B 1 172 ? 9.258 22.234 0.685 1 98.75 172 ALA B N 1
ATOM 2962 C CA . ALA B 1 172 ? 8.172 23.062 0.153 1 98.75 172 ALA B CA 1
ATOM 2963 C C . ALA B 1 172 ? 8.18 24.438 0.785 1 98.75 172 ALA B C 1
ATOM 2965 O O . ALA B 1 172 ? 8.445 24.594 1.981 1 98.75 172 ALA B O 1
ATOM 2966 N N . TYR B 1 173 ? 7.852 25.422 -0.046 1 98.81 173 TYR B N 1
ATOM 2967 C CA . TYR B 1 173 ? 7.715 26.797 0.433 1 98.81 173 TYR B CA 1
ATOM 2968 C C . TYR B 1 173 ? 6.246 27.188 0.546 1 98.81 173 TYR B C 1
ATOM 2970 O O . TYR B 1 173 ? 5.367 26.469 0.059 1 98.81 173 TYR B O 1
ATOM 2978 N N . ARG B 1 174 ? 6.055 28.344 1.16 1 98.5 174 ARG B N 1
ATOM 2979 C CA . ARG B 1 174 ? 4.699 28.859 1.306 1 98.5 174 ARG B CA 1
ATOM 2980 C C . ARG B 1 174 ? 4.039 29.062 -0.054 1 98.5 174 ARG B C 1
ATOM 2982 O O . ARG B 1 174 ? 4.621 29.656 -0.956 1 98.5 174 ARG B O 1
ATOM 2989 N N . ASP B 1 175 ? 2.963 28.422 -0.187 1 98.56 175 ASP B N 1
ATOM 2990 C CA . ASP B 1 175 ? 2.051 28.672 -1.299 1 98.56 175 ASP B CA 1
ATOM 2991 C C . ASP B 1 175 ? 0.858 29.516 -0.85 1 98.56 175 ASP B C 1
ATOM 2993 O O . ASP B 1 175 ? -0.157 28.984 -0.407 1 98.56 175 ASP B O 1
ATOM 2997 N N . GLU B 1 176 ? 0.953 30.812 -1.085 1 98.5 176 GLU B N 1
ATOM 2998 C CA . GLU B 1 176 ? -0.026 31.734 -0.516 1 98.5 176 GLU B CA 1
ATOM 2999 C C . GLU B 1 176 ? -1.414 31.5 -1.104 1 98.5 176 GLU B C 1
ATOM 3001 O O . GLU B 1 176 ? -2.424 31.688 -0.423 1 98.5 176 GLU B O 1
ATOM 3006 N N . ALA B 1 177 ? -1.471 31.094 -2.34 1 98.5 177 ALA B N 1
ATOM 3007 C CA . ALA B 1 177 ? -2.768 30.766 -2.93 1 98.5 177 ALA B CA 1
ATOM 3008 C C . ALA B 1 177 ? -3.42 29.594 -2.219 1 98.5 177 ALA B C 1
ATOM 3010 O O . ALA B 1 177 ? -4.605 29.625 -1.888 1 98.5 177 ALA B O 1
ATOM 3011 N N . MET B 1 178 ? -2.676 28.578 -1.958 1 98.25 178 MET B N 1
ATOM 3012 C CA . MET B 1 178 ? -3.203 27.406 -1.264 1 98.25 178 MET B CA 1
ATOM 3013 C C . MET B 1 178 ? -3.561 27.734 0.18 1 98.25 178 MET B C 1
ATOM 3015 O O . MET B 1 178 ? -4.59 27.297 0.689 1 98.25 178 MET B O 1
ATOM 3019 N N . ILE B 1 179 ? -2.727 28.469 0.809 1 98.75 179 ILE B N 1
ATOM 3020 C CA . ILE B 1 179 ? -2.955 28.844 2.201 1 98.75 179 ILE B CA 1
ATOM 3021 C C . ILE B 1 179 ? -4.238 29.656 2.314 1 98.75 179 ILE B C 1
ATOM 3023 O O . ILE B 1 179 ? -5.023 29.469 3.246 1 98.75 179 ILE B O 1
ATOM 3027 N N . ARG B 1 180 ? -4.477 30.531 1.372 1 98.56 180 ARG B N 1
ATOM 3028 C CA . ARG B 1 180 ? -5.719 31.297 1.37 1 98.56 180 ARG B CA 1
ATOM 3029 C C . ARG B 1 180 ? -6.93 30.391 1.244 1 98.56 180 ARG B C 1
ATOM 3031 O O . ARG B 1 180 ? -7.938 30.578 1.928 1 98.56 180 ARG B O 1
ATOM 3038 N N . LYS B 1 181 ? -6.812 29.469 0.362 1 98.25 181 LYS B N 1
ATOM 3039 C CA . LYS B 1 181 ? -7.895 28.5 0.195 1 98.25 181 LYS B CA 1
ATOM 3040 C C . LYS B 1 181 ? -8.125 27.703 1.479 1 98.25 181 LYS B C 1
ATOM 3042 O O . LYS B 1 181 ? -9.266 27.5 1.886 1 98.25 181 LYS B O 1
ATOM 3047 N N . LEU B 1 182 ? -7.066 27.266 2.092 1 98.62 182 LEU B N 1
ATOM 3048 C CA . LEU B 1 182 ? -7.152 26.562 3.365 1 98.62 182 LEU B CA 1
ATOM 3049 C C . LEU B 1 182 ? -7.871 27.406 4.41 1 98.62 182 LEU B C 1
ATOM 3051 O O . LEU B 1 182 ? -8.773 26.922 5.094 1 98.62 182 LEU B O 1
ATOM 3055 N N . ALA B 1 183 ? -7.441 28.641 4.508 1 98.69 183 ALA B N 1
ATOM 3056 C CA . ALA B 1 183 ? -8.016 29.547 5.492 1 98.69 183 ALA B CA 1
ATOM 3057 C C . ALA B 1 183 ? -9.516 29.719 5.27 1 98.69 183 ALA B C 1
ATOM 3059 O O . ALA B 1 183 ? -10.297 29.688 6.223 1 98.69 183 ALA B O 1
ATOM 3060 N N . GLU B 1 184 ? -9.875 29.859 4.047 1 98.44 184 GLU B N 1
ATOM 3061 C CA . GLU B 1 184 ? -11.289 30.016 3.701 1 98.44 184 GLU B CA 1
ATOM 3062 C C . GLU B 1 184 ? -12.086 28.75 4.031 1 98.44 184 GLU B C 1
ATOM 3064 O O . GLU B 1 184 ? -13.18 28.828 4.586 1 98.44 184 GLU B O 1
ATOM 3069 N N . ARG B 1 185 ? -11.539 27.625 3.664 1 98.38 185 ARG B N 1
ATOM 3070 C CA . ARG B 1 185 ? -12.211 26.344 3.92 1 98.38 185 ARG B CA 1
ATOM 3071 C C . ARG B 1 185 ? -12.375 26.109 5.418 1 98.38 185 ARG B C 1
ATOM 3073 O O . ARG B 1 185 ? -13.414 25.625 5.867 1 98.38 185 ARG B O 1
ATOM 3080 N N . VAL B 1 186 ? -11.359 26.438 6.164 1 98.75 186 VAL B N 1
ATOM 3081 C CA . VAL B 1 186 ? -11.406 26.266 7.609 1 98.75 186 VAL B CA 1
ATOM 3082 C C . VAL B 1 186 ? -12.469 27.188 8.211 1 98.75 186 VAL B C 1
ATOM 3084 O O . VAL B 1 186 ? -13.25 26.766 9.062 1 98.75 186 VAL B O 1
ATOM 3087 N N . LYS B 1 187 ? -12.484 28.422 7.75 1 98.62 187 LYS B N 1
ATOM 3088 C CA . LYS B 1 187 ? -13.477 29.375 8.219 1 98.62 187 LYS B CA 1
ATOM 3089 C C . LYS B 1 187 ? -14.898 28.875 7.973 1 98.62 187 LYS B C 1
ATOM 3091 O O . LYS B 1 187 ? -15.727 28.859 8.883 1 98.62 187 LYS B O 1
ATOM 3096 N N . THR B 1 188 ? -15.133 28.469 6.742 1 98.5 188 THR B N 1
ATOM 3097 C CA . THR B 1 188 ? -16.453 27.969 6.375 1 98.5 188 THR B CA 1
ATOM 3098 C C . THR B 1 188 ? -16.797 26.719 7.172 1 98.5 188 THR B C 1
ATOM 3100 O O . THR B 1 188 ? -17.938 26.547 7.617 1 98.5 188 THR B O 1
ATOM 3103 N N . PHE B 1 189 ? -15.859 25.844 7.367 1 98.62 189 PHE B N 1
ATOM 3104 C CA . PHE B 1 189 ? -16.031 24.625 8.156 1 98.62 189 PHE B CA 1
ATOM 3105 C C . PHE B 1 189 ? -16.5 24.953 9.57 1 98.62 189 PHE B C 1
ATOM 3107 O O . PHE B 1 189 ? -17.469 24.375 10.062 1 98.62 189 PHE B O 1
ATOM 3114 N N . TYR B 1 190 ? -15.812 25.891 10.195 1 98.62 190 TYR B N 1
ATOM 3115 C CA . TYR B 1 190 ? -16.156 26.266 11.562 1 98.62 190 TYR B CA 1
ATOM 3116 C C . TYR B 1 190 ? -17.531 26.906 11.625 1 98.62 190 TYR B C 1
ATOM 3118 O O . TYR B 1 190 ? -18.266 26.703 12.594 1 98.62 190 TYR B O 1
ATOM 3126 N N . GLU B 1 191 ? -17.906 27.688 10.609 1 98.38 191 GLU B N 1
ATOM 3127 C CA . GLU B 1 191 ? -19.25 28.281 10.57 1 98.38 191 GLU B CA 1
ATOM 3128 C C . GLU B 1 191 ? -20.328 27.203 10.57 1 98.38 191 GLU B C 1
ATOM 3130 O O . GLU B 1 191 ? -21.281 27.281 11.336 1 98.38 191 GLU B O 1
ATOM 3135 N N . ILE B 1 192 ? -20.109 26.281 9.75 1 98.19 192 ILE B N 1
ATOM 3136 C CA . ILE B 1 192 ? -21.078 25.188 9.648 1 98.19 192 ILE B CA 1
ATOM 3137 C C . ILE B 1 192 ? -21.062 24.375 10.938 1 98.19 192 ILE B C 1
ATOM 3139 O O . ILE B 1 192 ? -22.109 24 11.453 1 98.19 192 ILE B O 1
ATOM 3143 N N . LEU B 1 193 ? -19.859 24.078 11.43 1 98.38 193 LEU B N 1
ATOM 3144 C CA . LEU B 1 193 ? -19.719 23.312 12.664 1 98.38 193 LEU B CA 1
ATOM 3145 C C . LEU B 1 193 ? -20.469 23.984 13.812 1 98.38 193 LEU B C 1
ATOM 3147 O O . LEU B 1 193 ? -21.203 23.312 14.547 1 98.38 193 LEU B O 1
ATOM 3151 N N . GLU B 1 194 ? -20.312 25.281 13.977 1 97.56 194 GLU B N 1
ATOM 3152 C CA . GLU B 1 194 ? -20.969 26.016 15.055 1 97.56 194 GLU B CA 1
ATOM 3153 C C . GLU B 1 194 ? -22.484 25.969 14.914 1 97.56 194 GLU B C 1
ATOM 3155 O O . GLU B 1 194 ? -23.203 25.812 15.906 1 97.56 194 GLU B O 1
ATOM 3160 N N . GLU B 1 195 ? -22.922 26.094 13.719 1 97.12 195 GLU B N 1
ATOM 3161 C CA . GLU B 1 195 ? -24.359 26 13.477 1 97.12 195 GLU B CA 1
ATOM 3162 C C . GLU B 1 195 ? -24.891 24.625 13.859 1 97.12 195 GLU B C 1
ATOM 3164 O O . GLU B 1 195 ? -25.922 24.516 14.539 1 97.12 195 GLU B O 1
ATOM 3169 N N . ARG B 1 196 ? -24.203 23.641 13.43 1 96.75 196 ARG B N 1
ATOM 3170 C CA . ARG B 1 196 ? -24.641 22.281 13.703 1 96.75 196 ARG B CA 1
ATOM 3171 C C . ARG B 1 196 ? -24.547 21.969 15.195 1 96.75 196 ARG B C 1
ATOM 3173 O O . ARG B 1 196 ? -25.406 21.281 15.75 1 96.75 196 ARG B O 1
ATOM 3180 N N . GLU B 1 197 ? -23.469 22.422 15.719 1 96.88 197 GLU B N 1
ATOM 3181 C CA . GLU B 1 197 ? -23.328 22.25 17.172 1 96.88 197 GLU B CA 1
ATOM 3182 C C . GLU B 1 197 ? -24.5 22.875 17.906 1 96.88 197 GLU B C 1
ATOM 3184 O O . GLU B 1 197 ? -25.047 22.266 18.844 1 96.88 197 GLU B O 1
ATOM 3189 N N . ASN B 1 198 ? -24.922 24.062 17.531 1 96.69 198 ASN B N 1
ATOM 3190 C CA . ASN B 1 198 ? -26.062 24.75 18.125 1 96.69 198 ASN B CA 1
ATOM 3191 C C . ASN B 1 198 ? -27.344 23.953 17.953 1 96.69 198 ASN B C 1
ATOM 3193 O O . ASN B 1 198 ? -28.172 23.891 18.859 1 96.69 198 ASN B O 1
ATOM 3197 N N . ARG B 1 199 ? -27.484 23.375 16.828 1 95.44 199 ARG B N 1
ATOM 3198 C CA . ARG B 1 199 ? -28.656 22.562 16.578 1 95.44 199 ARG B CA 1
ATOM 3199 C C . ARG B 1 199 ? -28.672 21.344 17.516 1 95.44 199 ARG B C 1
ATOM 3201 O O . ARG B 1 199 ? -29.734 20.984 18.047 1 95.44 199 ARG B O 1
ATOM 3208 N N . VAL B 1 200 ? -27.578 20.75 17.656 1 95.25 200 VAL B N 1
ATOM 3209 C CA . VAL B 1 200 ? -27.469 19.562 18.516 1 95.25 200 VAL B CA 1
ATOM 3210 C C . VAL B 1 200 ? -27.797 19.938 19.953 1 95.25 200 VAL B C 1
ATOM 3212 O O . VAL B 1 200 ? -28.484 19.188 20.656 1 95.25 200 VAL B O 1
ATOM 3215 N N . LEU B 1 201 ? -27.391 21.078 20.375 1 94.25 201 LEU B N 1
ATOM 3216 C CA . LEU B 1 201 ? -27.578 21.516 21.766 1 94.25 201 LEU B CA 1
ATOM 3217 C C . LEU B 1 201 ? -28.969 22.141 21.953 1 94.25 201 LEU B C 1
ATOM 3219 O O . LEU B 1 201 ? -29.344 22.469 23.078 1 94.25 201 LEU B O 1
ATOM 3223 N N . GLY B 1 202 ? -29.703 22.172 20.938 1 90.25 202 GLY B N 1
ATOM 3224 C CA . GLY B 1 202 ? -31.031 22.75 21.016 1 90.25 202 GLY B CA 1
ATOM 3225 C C . GLY B 1 202 ? -31.016 24.266 21.156 1 90.25 202 GLY B C 1
ATOM 3226 O O . GLY B 1 202 ? -31.938 24.844 21.719 1 90.25 202 GLY B O 1
ATOM 3227 N N . LEU B 1 203 ? -29.984 24.875 20.953 1 77.94 203 LEU B N 1
ATOM 3228 C CA . LEU B 1 203 ? -29.844 26.312 21.094 1 77.94 203 LEU B CA 1
ATOM 3229 C C . LEU B 1 203 ? -30.344 27.031 19.844 1 77.94 203 LEU B C 1
ATOM 3231 O O . LEU B 1 203 ? -30.531 28.25 19.859 1 77.94 203 LEU B O 1
ATOM 3235 N N . ALA B 1 204 ? -30.438 26.531 18.812 1 61.25 204 ALA B N 1
ATOM 3236 C CA . ALA B 1 204 ? -30.984 27.219 17.641 1 61.25 204 ALA B CA 1
ATOM 3237 C C . ALA B 1 204 ? -32.469 27.438 17.781 1 61.25 204 ALA B C 1
ATOM 3239 O O . ALA B 1 204 ? -33.25 26.484 17.906 1 61.25 204 ALA B O 1
ATOM 3240 N N . ALA B 1 205 ? -32.875 28.594 18.484 1 44.38 205 ALA B N 1
ATOM 3241 C CA . ALA B 1 205 ? -34.25 29.094 18.531 1 44.38 205 ALA B CA 1
ATOM 3242 C C . ALA B 1 205 ? -34.656 29.656 17.172 1 44.38 205 ALA B C 1
ATOM 3244 O O . ALA B 1 205 ? -33.812 30.156 16.422 1 44.38 205 ALA B O 1
#

Nearest PDB structures (foldseek):
  3syy-assembly1_A  TM=9.209E-01  e=2.606E-17  Laribacter hongkongensis HLHK9
  3sz4-assembly1_A  TM=8.805E-01  e=9.512E-18  Laribacter hongkongensis HLHK9
  3slp-assembly1_B  TM=9.240E-01  e=5.509E-15  Lambdavirus lambda
  3sm4-assembly1_A  TM=8.757E-01  e=1.942E-14  Lambdavirus lambda
  6ylh-assembly1_v  TM=2.363E-01  e=4.750E+00  Saccharomyces cerevisiae

Secondary structure (DSSP, 8-state):
-EEE-SS-TTSHHHHHHHTTS-BGGGHHHHHSB-SSGGGB-HHHHHHHHHHHHHHHHSS-S------HHHHHHHHHHHHHHHHHHHHHT--EE--SEEEETTEEE--SEEETTTEEEEEE---HHHHHHHHHH-S--HHHHHHHHHHHHHHT-SEEEEEE--TTSPPEEEEEE--HHHHHHHHHHHHHHHHHHHHHHHHHTT---/-EEE-SS-TTSHHHHHHHTTS-BGGGHHHHHSB-SSGGGB-HHHHHHHHHHHHHHHHSS-S------HHHHHHHHHHHHHHHHHHHHHT--EE--SEEEETTEEE--SEEETTTEEEEEE---HHHHHHHHHH-S--HHHHHHHHHHHHHHT-SEEEEEE--TTSPPEEEEEE--HHHHHHHHHHHHHHHHHHHHHHHHHHT---

Organism: NCBI:txid1005395

pLDDT: mean 94.24, std 9.88, range [44.38, 98.94]

Solvent-accessible surface area (backbone atoms only — not comparable to full-atom values): 22322 Å² total; per-residue (Å²): 119,46,78,41,62,91,39,57,70,86,36,70,72,38,50,59,74,48,58,51,44,57,39,24,90,56,37,46,41,58,68,38,80,34,90,41,82,98,34,28,26,71,61,31,51,55,51,41,30,38,29,43,27,17,58,61,55,73,43,75,79,72,73,67,69,82,49,72,68,54,51,54,44,52,55,52,46,54,51,46,50,49,53,46,29,64,73,70,68,51,67,73,44,71,44,24,37,36,39,25,96,82,29,36,30,62,53,62,22,38,31,79,92,38,32,35,31,44,74,46,69,44,58,68,74,55,42,50,50,41,58,72,65,72,49,80,56,74,81,50,47,44,27,53,46,39,40,31,58,52,64,72,32,52,35,34,36,40,31,41,36,42,93,97,51,78,78,39,76,46,78,45,64,75,48,66,70,58,41,51,50,50,52,52,44,50,52,53,48,50,55,53,42,52,52,51,44,31,50,56,72,65,62,67,125,119,46,77,40,64,90,40,57,69,86,37,69,73,39,51,57,75,49,58,50,45,57,40,24,90,55,39,46,42,57,68,37,81,34,89,40,80,98,34,28,26,71,61,32,50,54,51,43,52,46,29,44,49,15,60,72,67,73,41,76,79,72,77,71,68,82,47,74,69,51,54,54,40,52,56,51,44,55,50,44,52,50,53,46,28,64,73,71,67,52,66,73,43,71,45,24,38,35,38,23,97,81,29,36,29,62,54,63,22,38,30,78,92,39,34,35,32,44,72,45,65,45,58,49,36,54,42,46,52,42,53,69,65,72,52,80,56,74,82,49,47,43,26,53,44,40,39,32,60,48,65,72,34,52,35,34,35,40,30,39,36,43,86,75,51,71,78,38,75,44,78,44,65,75,49,67,71,58,42,52,51,50,53,51,44,51,52,52,47,50,54,52,43,51,52,50,44,31,51,73,71,63,61,67,124

Sequence (410 aa):
MQIITDITQGTPEWLALRLGIVTCSELACLMVNGKGEAGFGVEAFTYMHTLIGERITGEAADTFKGNRHTERGHELEAVARRLYRDREEVETTEVGIILNHGIGYSPDSLVGAQGLTEIKTKLPKLQVEVILGGEIPKEHVAQCQGGLWVSDREWIDFICYWPGMPLFIKRAYRDEAMIRKLAERVKTFYEILEERENRVLGLAAMQIITDITQGTPEWLALRLGIVTCSELACLMVNGKGEAGFGVEAFTYMHTLIGERITGEAADTFKGNRHTERGHELEAVARRLYRDREEVETTEVGIILNHGIGYSPDSLVGAQGLTEIKTKLPKLQVEVILGGEIPKEHVAQCQGGLWVSDREWIDFICYWPGMPLFIKRAYRDEAMIRKLAERVKTFYEILEERENRVLGLAA

Radius of gyration: 27.08 Å; Cα contacts (8 Å, |Δi|>4): 683; chains: 2; bounding box: 58×75×56 Å

InterPro domains:
  IPR011335 Restriction endonuclease type II-like [SSF52980] (3-195)
  IPR011604 PD-(D/E)XK endonuclease-like domain superfamily [G3DSA:3.90.320.10] (2-201)
  IPR019080 YqaJ viral recombinase [PF09588] (13-153)
  IPR051703 NF-kappa-B Signaling Regulator [PTHR46609] (58-191)